Protein AF-A0A674IKF8-F1 (afdb_monomer_lite)

Radius of gyration: 75.05 Å; chains: 1; bounding box: 148×120×183 Å

Sequence (428 aa):
MQIAAPSRSRPPELRAPPPPNYSPRRPRPPDYSSRRAPPPDYSSRQAPRLPSGFAAAAGAPGCSGPGMERGGPALELKLWAAQEMGLPPAKVPPDGAFRRMCSGQCAEIWRYVTRHVHHQRNVKKIRGNLLWYQHLEEAEGKPSRSEPEQERRRQLAQGVARLRGELQQLDLQMETAQREVMADEISLEAAQERIRDAQRRSLLLKAYAARTAKERQQLQGSVTQLGGRLEQLQDISRKAKVELTVGGKVPDLRFAGVEPEVLRDVRTACQLRFHFLKSLFEHSTSGALPSGTSEELLDASYQHWLSTVEDIVGSHPPNHVLAALEHLALENTLQLQELTSRIDIPRDVEALKFRYESARLEDLAGPPAALPSVRGLIHEGWSRCEELWVQQLPLQAREQHGTAQLASLVQEMHRLLADGSERAILAR

Foldseek 3Di:
DDDDDDDDDDDDDDDDDDDDDDDDDDDDDDDDDDDDDDDDDDDDDDDDDDDDDDDDDDDDDDDDDDDDDDDALLVLLQCCCCPQVVQDPVRRDPSVVSCVCCPDPSVVVSVCCSVPVRDNVSSVVVVVVVVVVVVVCVVVVPPPDPPVVVVVVVVVVVVVVVVVVVVVVVVVVVVVVVVVVVVVVVVVVVVVVVVVVVVVVVVVVVVVVVVVVVVVVVVVVVVVVVVVLVVLVVQQVVQVPDDDPDDDPDPPDPPDDDDPPLLVLLVVLVVLVVVLVVVVVCCVVVVDDPPPPDPVVSVVSVVVSVVSVVVSPSRHHPVSNVVSVVSVVVVVVVVVVVVVVPDDPQVVLVVVQWGCDPNDTHRNPPDPPPDPPPVRVVVVVVVVVVVVVVVVVVVVVVVVVVVVVVVVVVVVVVVCVVVVCPVVVVVD

pLDDT: mean 77.11, std 20.65, range [26.44, 98.62]

Organism: NCBI:txid2587831

InterPro domains:
  IPR026215 HAUS complex subunit 5, metazoa [PR02091] (197-217)
  IPR026215 HAUS complex subunit 5, metazoa [PR02091] (258-283)
  IPR026215 HAUS complex subunit 5, metazoa [PR02091] (295-317)
  IPR026215 HAUS complex subunit 5, metazoa [PR02091] (319-340)
  IPR026215 HAUS complex subunit 5, metazoa [PR02091] (415-428)
  IPR029131 HAUS augmin-like complex subunit 5 [PF14817] (76-422)

Structure (mmCIF, N/CA/C/O backbone):
data_AF-A0A674IKF8-F1
#
_entry.id   AF-A0A674IKF8-F1
#
loop_
_atom_site.group_PDB
_atom_site.id
_atom_site.type_symbol
_atom_site.label_atom_id
_atom_site.label_alt_id
_atom_site.label_comp_id
_atom_site.label_asym_id
_atom_site.label_entity_id
_atom_site.label_seq_id
_atom_site.pdbx_PDB_ins_code
_atom_site.Cartn_x
_atom_site.Cartn_y
_atom_site.Cartn_z
_atom_site.occupancy
_atom_site.B_iso_or_equiv
_atom_site.auth_seq_id
_atom_site.auth_comp_id
_atom_site.auth_asym_id
_atom_site.auth_atom_id
_atom_site.pdbx_PDB_model_num
ATOM 1 N N . MET A 1 1 ? -50.663 -4.662 -54.085 1.00 46.44 1 MET A N 1
ATOM 2 C CA . MET A 1 1 ? -49.307 -4.726 -53.499 1.00 46.44 1 MET A CA 1
ATOM 3 C C . MET A 1 1 ? -48.708 -3.331 -53.497 1.00 46.44 1 MET A C 1
ATOM 5 O O . MET A 1 1 ? -48.401 -2.840 -54.570 1.00 46.44 1 MET A O 1
ATOM 9 N N . GLN A 1 2 ? -48.598 -2.708 -52.323 1.00 39.50 2 GLN A N 1
ATOM 10 C CA . GLN A 1 2 ? -47.593 -1.702 -51.947 1.00 39.50 2 GLN A CA 1
ATOM 11 C C . GLN A 1 2 ? -47.902 -1.309 -50.496 1.00 39.50 2 GLN A C 1
ATOM 13 O O . GLN A 1 2 ? -48.941 -0.723 -50.212 1.00 39.50 2 GLN A O 1
ATOM 18 N N . ILE A 1 3 ? -47.040 -1.740 -49.576 1.00 41.09 3 ILE A N 1
ATOM 19 C CA . ILE A 1 3 ? -47.100 -1.415 -48.149 1.00 41.09 3 ILE A CA 1
ATOM 20 C C . ILE A 1 3 ? -46.090 -0.290 -47.927 1.00 41.09 3 ILE A C 1
ATOM 22 O O . ILE A 1 3 ? -44.902 -0.465 -48.196 1.00 41.09 3 ILE A O 1
ATOM 26 N N . ALA A 1 4 ? -46.575 0.865 -47.475 1.00 43.12 4 ALA A N 1
ATOM 27 C CA . ALA A 1 4 ? -45.754 2.001 -47.082 1.00 43.12 4 ALA A CA 1
ATOM 28 C C . ALA A 1 4 ? -45.167 1.764 -45.679 1.00 43.12 4 ALA A C 1
ATOM 30 O O . ALA A 1 4 ? -45.891 1.433 -44.741 1.00 43.12 4 ALA A O 1
ATOM 31 N N . ALA A 1 5 ? -43.849 1.922 -45.550 1.00 48.25 5 ALA A N 1
ATOM 32 C CA . ALA A 1 5 ? -43.115 1.823 -44.292 1.00 48.25 5 ALA A CA 1
ATOM 33 C C . ALA A 1 5 ? -43.090 3.177 -43.550 1.00 48.25 5 ALA A C 1
ATOM 35 O O . ALA A 1 5 ? -43.013 4.217 -44.208 1.00 48.25 5 ALA A O 1
ATOM 36 N N . PRO A 1 6 ? -43.098 3.196 -42.202 1.00 51.81 6 PRO A N 1
ATOM 37 C CA . PRO A 1 6 ? -42.996 4.428 -41.435 1.00 51.81 6 PRO A CA 1
ATOM 38 C C . PRO A 1 6 ? -41.539 4.853 -41.185 1.00 51.81 6 PRO A C 1
ATOM 40 O O . PRO A 1 6 ? -40.621 4.046 -41.024 1.00 51.81 6 PRO A O 1
ATOM 43 N N . SER A 1 7 ? -41.374 6.171 -41.142 1.00 42.69 7 SER A N 1
ATOM 44 C CA . SER A 1 7 ? -40.147 6.952 -41.001 1.00 42.69 7 SER A CA 1
ATOM 45 C C . SER A 1 7 ? -39.381 6.681 -39.698 1.00 42.69 7 SER A C 1
ATOM 47 O O . SER A 1 7 ? -39.940 6.758 -38.607 1.00 42.69 7 SER A O 1
ATOM 49 N N . ARG A 1 8 ? -38.066 6.437 -39.803 1.00 47.97 8 ARG A N 1
ATOM 50 C CA . ARG A 1 8 ? -37.133 6.379 -38.663 1.00 47.97 8 ARG A CA 1
ATOM 51 C C . ARG A 1 8 ? -36.638 7.781 -38.293 1.00 47.97 8 ARG A C 1
ATOM 53 O O . ARG A 1 8 ? -35.923 8.414 -39.066 1.00 47.97 8 ARG A O 1
ATOM 60 N N . SER A 1 9 ? -36.965 8.227 -37.086 1.00 45.72 9 SER A N 1
ATOM 61 C CA . SER A 1 9 ? -36.371 9.384 -36.410 1.00 45.72 9 SER A CA 1
ATOM 62 C C . SER A 1 9 ? -34.930 9.088 -35.960 1.00 45.72 9 SER A C 1
ATOM 64 O O . SER A 1 9 ? -34.681 8.080 -35.298 1.00 45.72 9 SER A O 1
ATOM 66 N N . ARG A 1 10 ? -33.979 9.966 -36.312 1.00 56.94 10 ARG A N 1
ATOM 67 C CA . ARG A 1 10 ? -32.583 9.948 -35.827 1.00 56.94 10 ARG A CA 1
ATOM 68 C C . ARG A 1 10 ? -32.508 10.375 -34.349 1.00 56.94 10 ARG A C 1
ATOM 70 O O . ARG A 1 10 ? -33.178 11.343 -33.994 1.00 56.94 10 ARG A O 1
ATOM 77 N N . PRO A 1 11 ? -31.667 9.740 -33.512 1.00 53.59 11 PRO A N 1
ATOM 78 C CA . PRO A 1 11 ? -31.347 10.250 -32.181 1.00 53.59 11 PRO A CA 1
ATOM 79 C C . PRO A 1 11 ? -30.304 11.390 -32.247 1.00 53.59 11 PRO A C 1
ATOM 81 O O . PRO A 1 11 ? -29.566 11.483 -33.233 1.00 53.59 11 PRO A O 1
ATOM 84 N N . PRO A 1 12 ? -30.239 12.264 -31.223 1.00 53.41 12 PRO A N 1
ATOM 85 C CA . PRO A 1 12 ? -29.369 13.439 -31.212 1.00 53.41 12 PRO A CA 1
ATOM 86 C C . PRO A 1 12 ? -27.897 13.090 -30.930 1.00 53.41 12 PRO A C 1
ATOM 88 O O . PRO A 1 12 ? -27.590 12.232 -30.104 1.00 53.41 12 PRO A O 1
ATOM 91 N N . GLU A 1 13 ? -26.986 13.794 -31.607 1.00 49.91 13 GLU A N 1
ATOM 92 C CA . GLU A 1 13 ? -25.536 13.735 -31.387 1.00 49.91 13 GLU A CA 1
ATOM 93 C C . GLU A 1 13 ? -25.160 14.287 -30.002 1.00 49.91 13 GLU A C 1
ATOM 95 O O . GLU A 1 13 ? -25.344 15.469 -29.704 1.00 49.91 13 GLU A O 1
ATOM 100 N N . LEU A 1 14 ? -24.580 13.433 -29.157 1.00 54.31 14 LEU A N 1
ATOM 101 C CA . LEU A 1 14 ? -23.912 13.833 -27.921 1.00 54.31 14 LEU A CA 1
ATOM 102 C C . LEU A 1 14 ? -22.552 14.459 -28.264 1.00 54.31 14 LEU A C 1
ATOM 104 O O . LEU A 1 14 ? -21.604 13.761 -28.623 1.00 54.31 14 LEU A O 1
ATOM 108 N N . ARG A 1 15 ? -22.454 15.789 -28.150 1.00 55.38 15 ARG A N 1
ATOM 109 C CA . ARG A 1 15 ? -21.179 16.520 -28.209 1.00 55.38 15 ARG A CA 1
ATOM 110 C C . ARG A 1 15 ? -20.280 16.106 -27.042 1.00 55.38 15 ARG A C 1
ATOM 112 O O . ARG A 1 15 ? -20.668 16.233 -25.883 1.00 55.38 15 ARG A O 1
ATOM 119 N N . ALA A 1 16 ? -19.063 15.669 -27.357 1.00 60.28 16 ALA A N 1
ATOM 120 C CA . ALA A 1 16 ? -18.011 15.447 -26.372 1.00 60.28 16 ALA A CA 1
ATOM 121 C C . ALA A 1 16 ? -17.606 16.772 -25.682 1.00 60.28 16 ALA A C 1
ATOM 123 O O . ALA A 1 16 ? -17.549 17.810 -26.351 1.00 60.28 16 ALA A O 1
ATOM 124 N N . PRO A 1 17 ? -17.316 16.765 -24.368 1.00 69.31 17 PRO A N 1
ATOM 125 C CA . PRO A 1 17 ? -16.825 17.945 -23.666 1.00 69.31 17 PRO A CA 1
ATOM 126 C C . PRO A 1 17 ? -15.392 18.305 -24.109 1.00 69.31 17 PRO A C 1
ATOM 128 O O . PRO A 1 17 ? -14.625 17.418 -24.494 1.00 69.31 17 PRO A O 1
ATOM 131 N N . PRO A 1 18 ? -15.006 19.594 -24.056 1.00 66.25 18 PRO A N 1
ATOM 132 C CA . PRO A 1 18 ? -13.664 20.024 -24.432 1.00 66.25 18 PRO A CA 1
ATOM 133 C C . PRO A 1 18 ? -12.612 19.524 -23.424 1.00 66.25 18 PRO A C 1
ATOM 135 O O . PRO A 1 18 ? -12.923 19.345 -22.243 1.00 66.25 18 PRO A O 1
ATOM 138 N N . PRO A 1 19 ? -11.358 19.308 -23.862 1.00 63.84 19 PRO A N 1
ATOM 139 C CA . PRO A 1 19 ? -10.289 18.853 -22.982 1.00 63.84 19 PRO A CA 1
ATOM 140 C C . PRO A 1 19 ? -9.895 19.933 -21.956 1.00 63.84 19 PRO A C 1
ATOM 142 O O . PRO A 1 19 ? -9.983 21.129 -22.250 1.00 63.84 19 PRO A O 1
ATOM 145 N N . PRO A 1 20 ? -9.430 19.538 -20.756 1.00 57.38 20 PRO A N 1
ATOM 146 C CA . PRO A 1 20 ? -9.005 20.479 -19.729 1.00 57.38 20 PRO A CA 1
ATOM 147 C C . PRO A 1 20 ? -7.726 21.222 -20.135 1.00 57.38 20 PRO A C 1
ATOM 149 O O . PRO A 1 20 ? -6.773 20.651 -20.667 1.00 57.38 20 PRO A O 1
ATOM 152 N N . ASN A 1 21 ? -7.722 22.519 -19.843 1.00 48.72 21 ASN A N 1
ATOM 153 C CA . ASN A 1 21 ? -6.658 23.461 -20.161 1.00 48.72 21 ASN A CA 1
ATOM 154 C C . ASN A 1 21 ? -5.461 23.247 -19.210 1.00 48.72 21 ASN A C 1
ATOM 156 O O . ASN A 1 21 ? -5.469 23.714 -18.070 1.00 48.72 21 ASN A O 1
ATOM 160 N N . TYR A 1 22 ? -4.443 22.504 -19.650 1.00 47.03 22 TYR A N 1
ATOM 161 C CA . TYR A 1 22 ? -3.200 22.319 -18.897 1.00 47.03 22 TYR A CA 1
ATOM 162 C C . TYR A 1 22 ? -2.222 23.462 -19.189 1.00 47.03 22 TYR A C 1
ATOM 164 O O . TYR A 1 22 ? -1.467 23.424 -20.158 1.00 47.03 22 TYR A O 1
ATOM 172 N N . SER A 1 23 ? -2.189 24.459 -18.306 1.00 47.16 23 SER A N 1
ATOM 173 C CA . SER A 1 23 ? -1.069 25.402 -18.223 1.00 47.16 23 SER A CA 1
ATOM 174 C C . SER A 1 23 ? 0.125 24.715 -17.543 1.00 47.16 23 SER A C 1
ATOM 176 O O . SER A 1 23 ? 0.009 24.323 -16.377 1.00 47.16 23 SER A O 1
ATOM 178 N N . PRO A 1 24 ? 1.291 24.571 -18.198 1.00 48.69 24 PRO A N 1
ATOM 179 C CA . PRO A 1 24 ? 2.461 23.984 -17.561 1.00 48.69 24 PRO A CA 1
ATOM 180 C C . PRO A 1 24 ? 3.044 24.974 -16.545 1.00 48.69 24 PRO A C 1
ATOM 182 O O . PRO A 1 24 ? 3.641 25.991 -16.904 1.00 48.69 24 PRO A O 1
ATOM 185 N N . ARG A 1 25 ? 2.893 24.678 -15.248 1.00 45.56 25 ARG A N 1
ATOM 186 C CA . ARG A 1 25 ? 3.680 25.343 -14.201 1.00 45.56 25 ARG A CA 1
ATOM 187 C C . ARG A 1 25 ? 5.151 24.974 -14.402 1.00 45.56 25 ARG A C 1
ATOM 189 O O . ARG A 1 25 ? 5.519 23.808 -14.287 1.00 45.56 25 ARG A O 1
ATOM 196 N N . ARG A 1 26 ? 5.987 25.972 -14.705 1.00 50.41 26 ARG A N 1
ATOM 197 C CA . ARG A 1 26 ? 7.450 25.826 -14.740 1.00 50.41 26 ARG A CA 1
ATOM 198 C C . ARG A 1 26 ? 7.965 25.331 -13.377 1.00 50.41 26 ARG A C 1
ATOM 200 O O . ARG A 1 26 ? 7.506 25.849 -12.355 1.00 50.41 26 ARG A O 1
ATOM 207 N N . PRO A 1 27 ? 8.935 24.401 -13.332 1.00 46.47 27 PRO A N 1
ATOM 208 C CA . PRO A 1 27 ? 9.630 24.073 -12.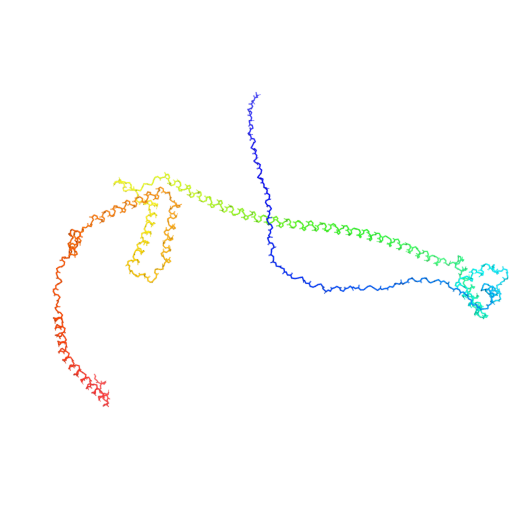094 1.00 46.47 27 PRO A CA 1
ATOM 209 C C . PRO A 1 27 ? 10.459 25.278 -11.629 1.00 46.47 27 PRO A C 1
ATOM 211 O O . PRO A 1 27 ? 11.099 25.944 -12.446 1.00 46.47 27 PRO A O 1
ATOM 214 N N . ARG A 1 28 ? 10.455 25.557 -10.321 1.00 49.59 28 ARG A N 1
ATOM 215 C CA . ARG A 1 28 ? 11.422 26.482 -9.711 1.00 49.59 28 ARG A CA 1
ATOM 216 C C . ARG A 1 28 ? 12.834 25.884 -9.827 1.00 49.59 28 ARG A C 1
ATOM 218 O O . ARG A 1 28 ? 12.969 24.671 -9.655 1.00 49.59 28 ARG A O 1
ATOM 225 N N . PRO A 1 29 ? 13.868 26.693 -10.109 1.00 49.88 29 PRO A N 1
ATOM 226 C CA . PRO A 1 29 ? 15.245 26.217 -10.104 1.00 49.88 29 PRO A CA 1
ATOM 227 C C . PRO A 1 29 ? 15.698 25.904 -8.666 1.00 49.88 29 PRO A C 1
ATOM 229 O O . PRO A 1 29 ? 15.194 26.526 -7.729 1.00 49.88 29 PRO A O 1
ATOM 232 N N . PRO A 1 30 ? 16.626 24.952 -8.474 1.00 48.91 30 PRO A N 1
ATOM 233 C CA . PRO A 1 30 ? 17.212 24.686 -7.168 1.00 48.91 30 PRO A CA 1
ATOM 234 C C . PRO A 1 30 ? 18.202 25.793 -6.779 1.00 48.91 30 PRO A C 1
ATOM 236 O O . PRO A 1 30 ? 18.997 26.248 -7.605 1.00 48.91 30 PRO A O 1
ATOM 239 N N . ASP A 1 31 ? 18.160 26.192 -5.508 1.00 40.50 31 ASP A N 1
ATOM 240 C CA . ASP A 1 31 ? 19.127 27.098 -4.891 1.00 40.50 31 ASP A CA 1
ATOM 241 C C . ASP A 1 31 ? 20.523 26.461 -4.886 1.00 40.50 31 ASP A C 1
ATOM 243 O O . ASP A 1 31 ? 20.800 25.517 -4.147 1.00 40.50 31 ASP A O 1
ATOM 247 N N . TYR A 1 32 ? 21.428 27.004 -5.701 1.00 41.56 32 TYR A N 1
ATOM 248 C CA . TYR A 1 32 ? 22.860 26.745 -5.596 1.00 41.56 32 TYR A CA 1
ATOM 249 C C . TYR A 1 32 ? 23.501 27.858 -4.770 1.00 41.56 32 TYR A C 1
ATOM 251 O O . TYR A 1 32 ? 23.892 28.897 -5.296 1.00 41.56 32 TYR A O 1
ATOM 259 N N . SER A 1 33 ? 23.638 27.623 -3.467 1.00 36.41 33 SER A N 1
ATOM 260 C CA . SER A 1 33 ? 24.562 28.378 -2.623 1.00 36.41 33 SER A CA 1
ATOM 261 C C . SER A 1 33 ? 25.603 27.446 -2.009 1.00 36.41 33 SER A C 1
ATOM 263 O O . SER A 1 33 ? 25.295 26.568 -1.212 1.00 36.41 33 SER A O 1
ATOM 265 N N . SER A 1 34 ? 26.854 27.723 -2.383 1.00 39.16 34 SER A N 1
ATOM 266 C CA . SER A 1 34 ? 28.092 27.424 -1.657 1.00 39.16 34 SER A CA 1
ATOM 267 C C . SER A 1 34 ? 28.593 25.977 -1.596 1.00 39.16 34 SER A C 1
ATOM 269 O O . SER A 1 34 ? 28.319 25.239 -0.658 1.00 39.16 34 SER A O 1
ATOM 271 N N . ARG A 1 35 ? 29.527 25.661 -2.505 1.00 37.41 35 ARG A N 1
ATOM 272 C CA . ARG A 1 35 ? 30.848 25.090 -2.165 1.00 37.41 35 ARG A CA 1
ATOM 273 C C . ARG A 1 35 ? 31.830 25.361 -3.312 1.00 37.41 35 ARG A C 1
ATOM 275 O O . ARG A 1 35 ? 31.799 24.704 -4.346 1.00 37.41 35 ARG A O 1
ATOM 282 N N . ARG A 1 36 ? 32.681 26.378 -3.130 1.00 39.72 36 ARG A N 1
ATOM 283 C CA . ARG A 1 36 ? 33.872 26.624 -3.957 1.00 39.72 36 ARG A CA 1
ATOM 284 C C . ARG A 1 36 ? 34.888 25.513 -3.687 1.00 39.72 36 ARG A C 1
ATOM 286 O O . ARG A 1 36 ? 35.314 25.360 -2.547 1.00 39.72 36 ARG A O 1
ATOM 293 N N . ALA A 1 37 ? 35.298 24.803 -4.731 1.00 44.00 37 ALA A N 1
ATOM 294 C CA . ALA A 1 37 ? 36.568 24.085 -4.775 1.00 44.00 37 ALA A CA 1
ATOM 295 C C . ALA A 1 37 ? 37.539 24.888 -5.668 1.00 44.00 37 ALA A C 1
ATOM 297 O O . ALA A 1 37 ? 37.081 25.486 -6.648 1.00 44.00 37 ALA A O 1
ATOM 298 N N . PRO A 1 38 ? 38.837 24.975 -5.328 1.00 54.50 38 PRO A N 1
ATOM 299 C CA . PRO A 1 38 ? 39.812 25.722 -6.119 1.00 54.50 38 PRO A CA 1
ATOM 300 C C . PRO A 1 38 ? 40.137 24.994 -7.439 1.00 54.50 38 PRO A C 1
ATOM 302 O O . PRO A 1 38 ? 39.973 23.773 -7.518 1.00 54.50 38 PRO A O 1
ATOM 305 N N . PRO A 1 39 ? 40.575 25.719 -8.486 1.00 50.81 39 PRO A N 1
ATOM 306 C CA . PRO A 1 39 ? 40.903 25.121 -9.776 1.00 50.81 39 PRO A CA 1
ATOM 307 C C . PRO A 1 39 ? 42.247 24.370 -9.715 1.00 50.81 39 PRO A C 1
ATOM 309 O O . PRO A 1 39 ? 43.129 24.780 -8.961 1.00 50.81 39 PRO A O 1
ATOM 312 N N . PRO A 1 40 ? 42.435 23.303 -10.513 1.00 45.03 40 PRO A N 1
ATOM 313 C CA . PRO A 1 40 ? 43.734 22.664 -10.662 1.00 45.03 40 PRO A CA 1
ATOM 314 C C . PRO A 1 40 ? 44.648 23.455 -11.610 1.00 45.03 40 PRO A C 1
ATOM 316 O O . PRO A 1 40 ? 44.198 24.061 -12.587 1.00 45.03 40 PRO A O 1
ATOM 319 N N . ASP A 1 41 ? 45.942 23.405 -11.298 1.00 36.69 41 ASP A N 1
ATOM 320 C CA . ASP A 1 41 ? 47.050 24.033 -12.012 1.00 36.69 41 ASP A CA 1
ATOM 321 C C . ASP A 1 41 ? 47.125 23.640 -13.496 1.00 36.69 41 ASP A C 1
ATOM 323 O O . ASP A 1 41 ? 47.213 22.468 -13.865 1.00 36.69 41 ASP A O 1
ATOM 327 N N . TYR A 1 42 ? 47.185 24.654 -14.361 1.00 38.50 42 TYR A N 1
ATOM 328 C CA . TYR A 1 42 ? 47.636 24.513 -15.741 1.00 38.50 42 TYR A CA 1
ATOM 329 C C . TYR A 1 42 ? 49.167 24.585 -15.776 1.00 38.50 42 TYR A C 1
ATOM 331 O O . TYR A 1 42 ? 49.761 25.660 -15.794 1.00 38.50 42 TYR A O 1
ATOM 339 N N . SER A 1 43 ? 49.826 23.432 -15.834 1.00 38.59 43 SER A N 1
ATOM 340 C CA . SER A 1 43 ? 51.216 23.331 -16.282 1.00 38.59 43 SER A CA 1
ATOM 341 C C . SER A 1 43 ? 51.454 21.981 -16.936 1.00 38.59 43 SER A C 1
ATOM 343 O O . SER A 1 43 ? 51.681 20.989 -16.253 1.00 38.59 43 SER A O 1
ATOM 345 N N . SER A 1 44 ? 51.373 21.958 -18.270 1.00 35.41 44 SER A N 1
ATOM 346 C CA . SER A 1 44 ? 52.204 21.152 -19.183 1.00 35.41 44 SER A CA 1
ATOM 347 C C . SER A 1 44 ? 51.519 21.023 -20.543 1.00 35.41 44 SER A C 1
ATOM 349 O O . SER A 1 44 ? 50.698 20.138 -20.769 1.00 35.41 44 SER A O 1
ATOM 351 N N . ARG A 1 45 ? 51.898 21.879 -21.494 1.00 34.53 45 ARG A N 1
ATOM 352 C CA . ARG A 1 45 ? 51.865 21.528 -22.919 1.00 34.53 45 ARG A CA 1
ATOM 353 C C . ARG A 1 45 ? 53.201 21.907 -23.536 1.00 34.53 45 ARG A C 1
ATOM 355 O O . ARG A 1 45 ? 53.463 23.068 -23.827 1.00 34.53 45 ARG A O 1
ATOM 362 N N . GLN A 1 46 ? 54.045 20.893 -23.694 1.00 35.25 46 GLN A N 1
ATOM 363 C CA . GLN A 1 46 ? 55.173 20.912 -24.611 1.00 35.25 46 GLN A CA 1
ATOM 364 C C . GLN A 1 46 ? 54.623 20.986 -26.040 1.00 35.25 46 GLN A C 1
ATOM 366 O O . GLN A 1 46 ? 53.796 20.166 -26.437 1.00 35.25 46 GLN A O 1
ATOM 371 N N . ALA A 1 47 ? 55.071 21.981 -26.799 1.00 36.53 47 ALA A N 1
ATOM 372 C CA . ALA A 1 47 ? 54.884 22.051 -28.242 1.00 36.53 47 ALA A CA 1
ATOM 373 C C . ALA A 1 47 ? 56.018 21.269 -28.932 1.00 36.53 47 ALA A C 1
ATOM 375 O O . ALA A 1 47 ? 57.183 21.467 -28.566 1.00 36.53 47 ALA A O 1
ATOM 376 N N . PRO A 1 48 ? 55.740 20.421 -29.939 1.00 38.72 48 PRO A N 1
ATOM 377 C CA . PRO A 1 48 ? 56.790 19.871 -30.772 1.00 38.72 48 PRO A CA 1
ATOM 378 C C . PRO A 1 48 ? 57.232 20.892 -31.828 1.00 38.72 48 PRO A C 1
ATOM 380 O O . PRO A 1 48 ? 56.434 21.550 -32.494 1.00 38.72 48 PRO A O 1
ATOM 383 N N . ARG A 1 49 ? 58.556 21.002 -31.929 1.00 33.59 49 ARG A N 1
ATOM 384 C CA . ARG A 1 49 ? 59.334 21.806 -32.871 1.00 33.59 49 ARG A CA 1
ATOM 385 C C . ARG A 1 49 ? 59.160 21.289 -34.305 1.00 33.59 49 ARG A C 1
ATOM 387 O O . ARG A 1 49 ? 59.271 20.087 -34.529 1.00 33.59 49 ARG A O 1
ATOM 394 N N . LEU A 1 50 ? 59.011 22.198 -35.268 1.00 37.78 50 LEU A N 1
ATOM 395 C CA . LEU A 1 50 ? 59.319 21.958 -36.684 1.00 37.78 50 LEU A CA 1
ATOM 396 C C . LEU A 1 50 ? 60.653 22.646 -37.028 1.00 37.78 50 LEU A C 1
ATOM 398 O O . LEU A 1 50 ? 60.883 23.761 -36.549 1.00 37.78 50 LEU A O 1
ATOM 402 N N . PRO A 1 51 ? 61.544 22.013 -37.814 1.00 36.97 51 PRO A N 1
ATOM 403 C CA . PRO A 1 51 ? 62.826 22.594 -38.172 1.00 36.97 51 PRO A CA 1
ATOM 404 C C . PRO A 1 51 ? 62.742 23.536 -39.381 1.00 36.97 51 PRO A C 1
ATOM 406 O O . PRO A 1 51 ? 61.954 23.380 -40.308 1.00 36.97 51 PRO A O 1
ATOM 409 N N . SER A 1 52 ? 63.631 24.513 -39.296 1.00 32.12 52 SER A N 1
ATOM 410 C CA . SER A 1 52 ? 64.002 25.617 -40.175 1.00 32.12 52 SER A CA 1
ATOM 411 C C . SER A 1 52 ? 64.519 25.246 -41.571 1.00 32.12 52 SER A C 1
ATOM 413 O O . SER A 1 52 ? 65.212 24.245 -41.724 1.00 32.12 52 SER A O 1
ATOM 415 N N . GLY A 1 53 ? 64.375 26.186 -42.517 1.00 27.62 53 GLY A N 1
ATOM 416 C CA . GLY A 1 53 ? 65.369 26.406 -43.577 1.00 27.62 53 GLY A CA 1
ATOM 417 C C . GLY A 1 53 ? 64.804 26.914 -44.905 1.00 27.62 53 GLY A C 1
ATOM 418 O O . GLY A 1 53 ? 64.268 26.129 -45.671 1.00 27.62 53 GLY A O 1
ATOM 419 N N . PHE A 1 54 ? 64.953 28.204 -45.217 1.00 29.62 54 PHE A N 1
ATOM 420 C CA . PHE A 1 54 ? 66.034 28.715 -46.077 1.00 29.62 54 PHE A CA 1
ATOM 421 C C . PHE A 1 54 ? 65.786 30.179 -46.468 1.00 29.62 54 PHE A C 1
ATOM 423 O O . PHE A 1 54 ? 64.709 30.572 -46.907 1.00 29.62 54 PHE A O 1
ATOM 430 N N . ALA A 1 55 ? 66.834 30.972 -46.268 1.00 29.72 55 ALA A N 1
ATOM 431 C CA . ALA A 1 55 ? 66.932 32.387 -46.566 1.00 29.72 55 ALA A CA 1
ATOM 432 C C . ALA A 1 55 ? 67.114 32.644 -48.070 1.00 29.72 55 ALA A C 1
ATOM 434 O O . ALA A 1 55 ? 67.832 31.910 -48.747 1.00 29.72 55 ALA A O 1
ATOM 435 N N . ALA A 1 56 ? 66.544 33.746 -48.558 1.00 28.67 56 ALA A N 1
ATOM 436 C CA . ALA A 1 56 ? 66.898 34.356 -49.833 1.00 28.67 56 ALA A CA 1
ATOM 437 C C . ALA A 1 56 ? 67.505 35.738 -49.554 1.00 28.67 56 ALA A C 1
ATOM 439 O O . ALA A 1 56 ? 66.812 36.654 -49.117 1.00 28.67 56 ALA A O 1
ATOM 440 N N . ALA A 1 57 ? 68.810 35.870 -49.793 1.00 30.56 57 ALA A N 1
ATOM 441 C CA . ALA A 1 57 ? 69.518 37.142 -49.842 1.00 30.56 57 ALA A CA 1
ATOM 442 C C . ALA A 1 57 ? 70.100 37.295 -51.253 1.00 30.56 57 ALA A C 1
ATOM 444 O O . ALA A 1 57 ? 70.970 36.527 -51.658 1.00 30.56 57 ALA A O 1
ATOM 445 N N . ALA A 1 58 ? 69.590 38.269 -52.006 1.00 29.72 58 ALA A N 1
ATOM 446 C CA . ALA A 1 58 ? 70.140 38.686 -53.288 1.00 29.72 58 ALA A CA 1
ATOM 447 C C . ALA A 1 58 ? 71.026 39.918 -53.055 1.00 29.72 58 ALA A C 1
ATOM 449 O O . ALA A 1 58 ? 70.531 40.992 -52.716 1.00 29.72 58 ALA A O 1
ATOM 450 N N . GLY A 1 59 ? 72.339 39.735 -53.197 1.00 28.81 59 GLY A N 1
ATOM 451 C CA . GLY A 1 59 ? 73.339 40.800 -53.210 1.00 28.81 59 GLY A CA 1
ATOM 452 C C . GLY A 1 59 ? 73.615 41.288 -54.635 1.00 28.81 59 GLY A C 1
ATOM 453 O O . GLY A 1 59 ? 73.669 40.497 -55.574 1.00 28.81 59 GLY A O 1
ATOM 454 N N . ALA A 1 60 ? 73.775 42.603 -54.768 1.00 30.67 60 ALA A N 1
ATOM 455 C CA . ALA A 1 60 ? 74.100 43.336 -55.991 1.00 30.67 60 ALA A CA 1
ATOM 456 C C . ALA A 1 60 ? 75.533 43.063 -56.513 1.00 30.67 60 ALA A C 1
ATOM 458 O O . ALA A 1 60 ? 76.394 42.652 -55.732 1.00 30.67 60 ALA A O 1
ATOM 459 N N . PRO A 1 61 ? 75.838 43.346 -57.799 1.00 34.72 61 PRO A N 1
ATOM 460 C CA . PRO A 1 61 ? 77.191 43.252 -58.336 1.00 34.72 61 PRO A CA 1
ATOM 461 C C . PRO A 1 61 ? 77.944 44.587 -58.210 1.00 34.72 61 PRO A C 1
ATOM 463 O O . PRO A 1 61 ? 77.429 45.647 -58.566 1.00 34.72 61 PRO A O 1
ATOM 466 N N . GLY A 1 62 ? 79.191 44.512 -57.743 1.00 29.94 62 GLY A N 1
ATOM 467 C CA . GLY A 1 62 ? 80.143 45.618 -57.694 1.00 29.94 62 GLY A CA 1
ATOM 468 C C . GLY A 1 62 ? 81.374 45.344 -58.561 1.00 29.94 62 GLY A C 1
ATOM 469 O O . GLY A 1 62 ? 82.030 44.321 -58.407 1.00 29.94 62 GLY A O 1
ATOM 470 N N . CYS A 1 63 ? 81.620 46.287 -59.470 1.00 27.80 63 CYS A N 1
ATOM 471 C CA . CYS A 1 63 ? 82.880 46.794 -60.024 1.00 27.80 63 CYS A CA 1
ATOM 472 C C . CYS A 1 63 ? 84.089 45.868 -60.254 1.00 27.80 63 CYS A C 1
ATOM 474 O O . CYS A 1 63 ? 84.715 45.331 -59.345 1.00 27.80 63 CYS A O 1
ATOM 476 N N . SER A 1 64 ? 84.505 45.854 -61.521 1.00 29.59 64 SER A N 1
ATOM 477 C CA . SER A 1 64 ? 85.805 45.416 -62.021 1.00 29.59 64 SER A CA 1
ATOM 478 C C . SER A 1 64 ? 86.899 46.478 -61.854 1.00 29.59 64 SER A C 1
ATOM 480 O O . SER A 1 64 ? 86.633 47.672 -61.977 1.00 29.59 64 SER A O 1
ATOM 482 N N . GLY A 1 65 ? 88.144 46.003 -61.747 1.00 26.44 65 GLY A N 1
ATOM 483 C CA . GLY A 1 65 ? 89.359 46.672 -62.230 1.00 26.44 65 GLY A CA 1
ATOM 484 C C . GLY A 1 65 ? 90.627 46.254 -61.464 1.00 26.44 65 GLY A C 1
ATOM 485 O O . GLY A 1 65 ? 90.529 46.005 -60.266 1.00 26.44 65 GLY A O 1
ATOM 486 N N . PRO A 1 66 ? 91.836 46.287 -62.066 1.00 42.00 66 PRO A N 1
ATOM 487 C CA . PRO A 1 66 ? 92.206 46.012 -63.465 1.00 42.00 66 PRO A CA 1
ATOM 488 C C . PRO A 1 66 ? 93.461 45.097 -63.587 1.00 42.00 66 PRO A C 1
ATOM 490 O O . PRO A 1 66 ? 94.239 44.961 -62.646 1.00 42.00 66 PRO A O 1
ATOM 493 N N . GLY A 1 67 ? 93.722 44.510 -64.766 1.00 28.64 67 GLY A N 1
ATOM 494 C CA . GLY A 1 67 ? 95.031 43.893 -65.043 1.00 28.64 67 GLY A CA 1
ATOM 495 C C . GLY A 1 67 ? 95.130 43.052 -66.321 1.00 28.64 67 GLY A C 1
ATOM 496 O O . GLY A 1 67 ? 94.723 41.897 -66.328 1.00 28.64 67 GLY A O 1
ATOM 497 N N . MET A 1 68 ? 95.780 43.623 -67.343 1.00 33.69 68 MET A N 1
ATOM 498 C CA . MET A 1 68 ? 96.243 43.037 -68.618 1.00 33.69 68 MET A CA 1
ATOM 499 C C . MET A 1 68 ? 95.208 42.791 -69.734 1.00 33.69 68 MET A C 1
ATOM 501 O O . MET A 1 68 ? 94.447 41.826 -69.734 1.00 33.69 68 MET A O 1
ATOM 505 N N . GLU A 1 69 ? 95.277 43.646 -70.758 1.00 44.41 69 GLU A N 1
ATOM 506 C CA . GLU A 1 69 ? 94.649 43.468 -72.068 1.00 44.41 69 GLU A CA 1
ATOM 507 C C . GLU A 1 69 ? 95.124 42.161 -72.735 1.00 44.41 69 GLU A C 1
ATOM 509 O O . GLU A 1 69 ? 96.252 42.046 -73.214 1.00 44.41 69 GLU A O 1
ATOM 514 N N . ARG A 1 70 ? 94.237 41.163 -72.790 1.00 46.69 70 ARG A N 1
ATOM 515 C CA . ARG A 1 70 ? 94.241 40.097 -73.801 1.00 46.69 70 ARG A CA 1
ATOM 516 C C . ARG A 1 70 ? 92.990 40.279 -74.650 1.00 46.69 70 ARG A C 1
ATOM 518 O O . ARG A 1 70 ? 91.927 40.581 -74.107 1.00 46.69 70 ARG A O 1
ATOM 525 N N . GLY A 1 71 ? 93.100 40.100 -75.967 1.00 58.03 71 GLY A N 1
ATOM 526 C CA . GLY A 1 71 ? 91.929 40.067 -76.848 1.00 58.03 71 GLY A CA 1
ATOM 527 C C . GLY A 1 71 ? 90.861 39.118 -76.286 1.00 58.03 71 GLY A C 1
ATOM 528 O O . GLY A 1 71 ? 91.192 38.075 -75.732 1.00 58.03 71 GLY A O 1
ATOM 529 N N . GLY A 1 72 ? 89.582 39.501 -76.357 1.00 73.50 72 GLY A N 1
ATOM 530 C CA . GLY A 1 72 ? 88.509 38.792 -75.646 1.00 73.50 72 GLY A CA 1
ATOM 531 C C . GLY A 1 72 ? 88.417 37.285 -75.969 1.00 73.50 72 GLY A C 1
ATOM 532 O O . GLY A 1 72 ? 88.845 36.857 -77.043 1.00 73.50 72 GLY A O 1
ATOM 533 N N . PRO A 1 73 ? 87.786 36.467 -75.100 1.00 77.25 73 PRO A N 1
ATOM 534 C CA . PRO A 1 73 ? 87.772 34.996 -75.200 1.00 77.25 73 PRO A CA 1
ATOM 535 C C . PRO A 1 73 ? 87.198 34.460 -76.522 1.00 77.25 73 PRO A C 1
ATOM 537 O O . PRO A 1 73 ? 87.513 33.351 -76.938 1.00 77.25 73 PRO A O 1
ATOM 540 N N . ALA A 1 74 ? 86.368 35.244 -77.212 1.00 79.62 74 ALA A N 1
ATOM 541 C CA . ALA A 1 74 ? 85.860 34.919 -78.543 1.00 79.62 74 ALA A CA 1
ATOM 542 C C . ALA A 1 74 ? 86.949 34.961 -79.634 1.00 79.62 74 ALA A C 1
ATOM 544 O O . ALA A 1 74 ? 86.924 34.146 -80.554 1.00 79.62 74 ALA A O 1
ATOM 545 N N . LEU A 1 75 ? 87.907 35.888 -79.529 1.00 81.94 75 LEU A N 1
ATOM 546 C CA . LEU A 1 75 ? 89.031 35.998 -80.458 1.00 81.94 75 LEU A CA 1
ATOM 547 C C . LEU A 1 75 ? 90.060 34.891 -80.198 1.00 81.94 75 LEU A C 1
ATOM 549 O O . LEU A 1 75 ? 90.505 34.247 -81.145 1.00 81.94 75 LEU A O 1
ATOM 553 N N . GLU A 1 76 ? 90.373 34.620 -78.926 1.00 81.38 76 GLU A N 1
ATOM 554 C CA . GLU A 1 76 ? 91.247 33.504 -78.530 1.00 81.38 76 GLU A CA 1
ATOM 555 C C . GLU A 1 76 ? 90.674 32.154 -78.995 1.00 81.38 76 GLU A C 1
ATOM 557 O O . GLU A 1 76 ? 91.401 31.341 -79.563 1.00 81.38 76 GLU A O 1
ATOM 562 N N . LEU A 1 77 ? 89.360 31.936 -78.848 1.00 82.31 77 LEU A N 1
ATOM 563 C CA . LEU A 1 77 ? 88.689 30.726 -79.332 1.00 82.31 77 LEU A CA 1
ATOM 564 C C . LEU A 1 77 ? 88.716 30.603 -80.858 1.00 82.31 77 LEU A C 1
ATOM 566 O O . LEU A 1 77 ? 88.920 29.507 -81.377 1.00 82.31 77 LEU A O 1
ATOM 570 N N . LYS A 1 78 ? 88.540 31.710 -81.587 1.00 81.81 78 LYS A N 1
ATOM 571 C CA . LYS A 1 78 ? 88.608 31.725 -83.055 1.00 81.81 78 LYS A CA 1
ATOM 572 C C . LYS A 1 78 ? 90.012 31.380 -83.558 1.00 81.81 78 LYS A C 1
ATOM 574 O O . LYS A 1 78 ? 90.146 30.575 -84.479 1.00 81.81 78 LYS A O 1
ATOM 579 N N . LEU A 1 79 ? 91.048 31.950 -82.938 1.00 81.38 79 LEU A N 1
ATOM 580 C CA . LEU A 1 79 ? 92.446 31.653 -83.261 1.00 81.38 79 LEU A CA 1
ATOM 581 C C . LEU A 1 79 ? 92.800 30.203 -82.924 1.00 81.38 79 LEU A C 1
ATOM 583 O O . LEU A 1 79 ? 93.355 29.505 -83.767 1.00 81.38 79 LEU A O 1
ATOM 587 N N . TRP A 1 80 ? 92.400 29.724 -81.747 1.00 83.69 80 TRP A N 1
ATOM 588 C CA . TRP A 1 80 ? 92.583 28.332 -81.339 1.00 83.69 80 TRP A CA 1
ATOM 589 C C . TRP A 1 80 ? 91.853 27.355 -82.277 1.00 83.69 80 TRP A C 1
ATOM 591 O O . TRP A 1 80 ? 92.424 26.354 -82.702 1.00 83.69 80 TRP A O 1
ATOM 601 N N . ALA A 1 81 ? 90.621 27.658 -82.693 1.00 79.56 81 ALA A N 1
ATOM 602 C CA . ALA A 1 81 ? 89.877 26.816 -83.629 1.00 79.56 81 ALA A CA 1
ATOM 603 C C . ALA A 1 81 ? 90.549 26.741 -85.016 1.00 79.56 81 ALA A C 1
ATOM 605 O O . ALA A 1 81 ? 90.598 25.675 -85.632 1.00 79.56 81 ALA A O 1
ATOM 606 N N . ALA A 1 82 ? 91.098 27.855 -85.505 1.00 77.88 82 ALA A N 1
ATOM 607 C CA . ALA A 1 82 ? 91.810 27.891 -86.779 1.00 77.88 82 ALA A CA 1
ATOM 608 C C . ALA A 1 82 ? 93.177 27.184 -86.708 1.00 77.88 82 ALA A C 1
ATOM 610 O O . ALA A 1 82 ? 93.504 26.399 -87.594 1.00 77.88 82 ALA A O 1
ATOM 611 N N . GLN A 1 83 ? 93.958 27.430 -85.651 1.00 76.69 83 GLN A N 1
ATOM 612 C CA . GLN A 1 83 ? 95.337 26.946 -85.523 1.00 76.69 83 GLN A CA 1
ATOM 613 C C . GLN A 1 83 ? 95.412 25.514 -84.976 1.00 76.69 83 GLN A C 1
ATOM 615 O O . GLN A 1 83 ? 96.062 24.659 -85.570 1.00 76.69 83 GLN A O 1
ATOM 620 N N . GLU A 1 84 ? 94.702 25.224 -83.884 1.00 77.19 84 GLU A N 1
ATOM 621 C CA . GLU A 1 84 ? 94.782 23.939 -83.177 1.00 77.19 84 GLU A CA 1
ATOM 622 C C . GLU A 1 84 ? 93.729 22.948 -83.683 1.00 77.19 84 GLU A C 1
ATOM 624 O O . GLU A 1 84 ? 94.017 21.767 -83.885 1.00 77.19 84 GLU A O 1
ATOM 629 N N . MET A 1 85 ? 92.502 23.402 -83.972 1.00 72.25 85 MET A N 1
ATOM 630 C CA . MET A 1 85 ? 91.443 22.546 -84.541 1.00 72.25 85 MET A CA 1
ATOM 631 C C . MET A 1 85 ? 91.453 22.487 -86.075 1.00 72.25 85 MET A C 1
ATOM 633 O O . MET A 1 85 ? 90.737 21.663 -86.645 1.00 72.25 85 MET A O 1
ATOM 637 N N . GLY A 1 86 ? 92.332 23.253 -86.738 1.00 70.62 86 GLY A N 1
ATOM 638 C CA . GLY A 1 86 ? 92.549 23.197 -88.188 1.00 70.62 86 GLY A CA 1
ATOM 639 C C . GLY A 1 86 ? 91.302 23.549 -88.997 1.00 70.62 86 GLY A C 1
ATOM 640 O O . GLY A 1 86 ? 91.095 22.996 -90.077 1.00 70.62 86 GLY A O 1
ATOM 641 N N . LEU A 1 87 ? 90.434 24.403 -88.445 1.00 74.38 87 LEU A N 1
ATOM 642 C CA . LEU A 1 87 ? 89.168 24.769 -89.067 1.00 74.38 87 LEU A CA 1
ATOM 643 C C . LEU A 1 87 ? 89.436 25.595 -90.346 1.00 74.38 87 LEU A C 1
ATOM 645 O O . LEU A 1 87 ? 90.047 26.662 -90.250 1.00 74.38 87 LEU A O 1
ATOM 649 N N . PRO A 1 88 ? 88.999 25.147 -91.542 1.00 73.88 88 PRO A N 1
ATOM 650 C CA . PRO A 1 88 ? 89.255 25.863 -92.792 1.00 73.88 88 PRO A CA 1
ATOM 651 C C . PRO A 1 88 ? 88.613 27.256 -92.781 1.00 73.88 88 PRO A C 1
ATOM 653 O O . PRO A 1 88 ? 87.475 27.367 -92.322 1.00 73.88 88 PRO A O 1
ATOM 656 N N . PRO A 1 89 ? 89.247 28.297 -93.357 1.00 66.38 89 PRO A N 1
ATOM 657 C CA . PRO A 1 89 ? 88.736 29.673 -93.321 1.00 66.38 89 PRO A CA 1
ATOM 658 C C . PRO A 1 89 ? 87.327 29.814 -93.918 1.00 66.38 89 PRO A C 1
ATOM 660 O O . PRO A 1 89 ? 86.536 30.615 -93.433 1.00 66.38 89 PRO A O 1
ATOM 663 N N . ALA A 1 90 ? 86.970 28.971 -94.893 1.00 66.81 90 ALA A N 1
ATOM 664 C CA . ALA A 1 90 ? 85.631 28.914 -95.487 1.00 66.81 90 ALA A CA 1
ATOM 665 C C . ALA A 1 90 ? 84.530 28.388 -94.539 1.00 66.81 90 ALA A C 1
ATOM 667 O O . ALA A 1 90 ? 83.348 28.553 -94.821 1.00 66.81 90 ALA A O 1
ATOM 668 N N . LYS A 1 91 ? 84.903 27.729 -93.435 1.00 71.06 91 LYS A N 1
ATOM 669 C CA . LYS A 1 91 ? 83.990 27.132 -92.444 1.00 71.06 91 LYS A CA 1
ATOM 670 C C . LYS A 1 91 ? 84.102 27.787 -91.066 1.00 71.06 91 LYS A C 1
ATOM 672 O O . LYS A 1 91 ? 83.517 27.282 -90.112 1.00 71.06 91 LYS A O 1
ATOM 677 N N . VAL A 1 92 ? 84.848 28.888 -90.944 1.00 73.94 92 VAL A N 1
ATOM 678 C CA . VAL A 1 92 ? 84.954 29.643 -89.692 1.00 73.94 92 VAL A CA 1
ATOM 679 C C . VAL A 1 92 ? 83.650 30.425 -89.481 1.00 73.94 92 VAL A C 1
ATOM 681 O O . VAL A 1 92 ? 83.308 31.256 -90.323 1.00 73.94 92 VAL A O 1
ATOM 684 N N . PRO A 1 93 ? 82.908 30.189 -88.382 1.00 77.50 93 PRO A N 1
ATOM 685 C CA . PRO A 1 93 ? 81.694 30.941 -88.084 1.00 77.50 93 PRO A CA 1
ATOM 686 C C . PRO A 1 93 ? 81.936 32.462 -88.005 1.00 77.50 93 PRO A C 1
ATOM 688 O O . PRO A 1 93 ? 83.033 32.899 -87.649 1.00 77.50 93 PRO A O 1
ATOM 691 N N . PRO A 1 94 ? 80.921 33.301 -88.280 1.00 79.75 94 PRO A N 1
ATOM 692 C CA . PRO A 1 94 ? 81.050 34.752 -88.153 1.00 79.75 94 PRO A CA 1
ATOM 693 C C . PRO A 1 94 ? 81.322 35.171 -86.699 1.00 79.75 94 PRO A C 1
ATOM 695 O O . PRO A 1 94 ? 80.893 34.503 -85.757 1.00 79.75 94 PRO A O 1
ATOM 698 N N . ASP A 1 95 ? 81.966 36.323 -86.491 1.00 76.94 95 ASP A N 1
ATOM 699 C CA . ASP A 1 95 ? 82.426 36.781 -85.162 1.00 76.94 95 ASP A CA 1
ATOM 700 C C . ASP A 1 95 ? 81.307 36.906 -84.115 1.00 76.94 95 ASP A C 1
ATOM 702 O O . ASP A 1 95 ? 81.536 36.773 -82.911 1.00 76.94 95 ASP A O 1
ATOM 706 N N . GLY A 1 96 ? 80.066 37.131 -84.555 1.00 76.50 96 GLY A N 1
ATOM 707 C CA . GLY A 1 96 ? 78.893 37.101 -83.679 1.00 76.50 96 GLY A CA 1
ATOM 708 C C . GLY A 1 96 ? 78.641 35.729 -83.037 1.00 76.50 96 GLY A C 1
ATOM 709 O O . GLY A 1 96 ? 78.202 35.668 -81.892 1.00 76.50 96 GLY A O 1
ATOM 710 N N . ALA A 1 97 ? 78.952 34.627 -83.727 1.00 78.50 97 ALA A N 1
ATOM 711 C CA . ALA A 1 97 ? 78.777 33.269 -83.214 1.00 78.50 97 ALA A CA 1
ATOM 712 C C . ALA A 1 97 ? 79.802 32.934 -82.122 1.00 78.50 97 ALA A C 1
ATOM 714 O O . ALA A 1 97 ? 79.423 32.418 -81.074 1.00 78.50 97 ALA A O 1
ATOM 715 N N . PHE A 1 98 ? 81.071 33.311 -82.309 1.00 80.69 98 PHE A N 1
ATOM 716 C CA . PHE A 1 98 ? 82.102 33.152 -81.277 1.00 80.69 98 PHE A CA 1
ATOM 717 C C . PHE A 1 98 ? 81.808 33.992 -80.032 1.00 80.69 98 PHE A C 1
ATOM 719 O O . PHE A 1 98 ? 81.969 33.508 -78.915 1.00 80.69 98 PHE A O 1
ATOM 726 N N . ARG A 1 99 ? 81.295 35.220 -80.202 1.00 82.69 99 ARG A N 1
ATOM 727 C CA . ARG A 1 99 ? 80.849 36.045 -79.067 1.00 82.69 99 ARG A CA 1
ATOM 728 C C . ARG A 1 99 ? 79.710 35.391 -78.287 1.00 82.69 99 ARG A C 1
ATOM 730 O O . ARG A 1 99 ? 79.767 35.373 -77.062 1.00 82.69 99 ARG A O 1
ATOM 737 N N . ARG A 1 100 ? 78.730 34.790 -78.973 1.00 81.88 100 ARG A N 1
ATOM 738 C CA . ARG A 1 100 ? 77.652 34.023 -78.322 1.00 81.88 100 ARG A CA 1
ATOM 739 C C . ARG A 1 100 ? 78.171 32.785 -77.590 1.00 81.88 100 ARG A C 1
ATOM 741 O O . ARG A 1 100 ? 77.777 32.563 -76.453 1.00 81.88 100 ARG A O 1
ATOM 748 N N . MET A 1 101 ? 79.075 32.014 -78.197 1.00 78.81 101 MET A N 1
ATOM 749 C CA . MET A 1 101 ? 79.665 30.830 -77.551 1.00 78.81 101 MET A CA 1
ATOM 750 C C . MET A 1 101 ? 80.477 31.196 -76.306 1.00 78.81 101 MET A C 1
ATOM 752 O O . MET A 1 101 ? 80.452 30.462 -75.324 1.00 78.81 101 MET A O 1
ATOM 756 N N . CYS A 1 102 ? 81.144 32.350 -76.318 1.00 80.94 102 CYS A N 1
ATOM 757 C CA . CYS A 1 102 ? 81.907 32.874 -75.187 1.00 80.94 102 CYS A CA 1
ATOM 758 C C . CYS A 1 102 ? 81.096 33.835 -74.296 1.00 80.94 102 CYS A C 1
ATOM 760 O O . CYS A 1 102 ? 81.689 34.689 -73.642 1.00 80.94 102 CYS A O 1
ATOM 762 N N . SER A 1 103 ? 79.762 33.737 -74.276 1.00 81.50 103 SER A N 1
ATOM 763 C CA . SER A 1 103 ? 78.901 34.552 -73.405 1.00 81.50 103 SER A CA 1
ATOM 764 C C . SER A 1 103 ? 78.614 33.862 -72.064 1.00 81.50 103 SER A C 1
ATOM 766 O O . SER A 1 103 ? 78.492 32.639 -71.990 1.00 81.50 103 SER A O 1
ATOM 768 N N . GLY A 1 104 ? 78.475 34.647 -70.991 1.00 78.62 104 GLY A N 1
ATOM 769 C CA . GLY A 1 104 ? 78.148 34.142 -69.652 1.00 78.62 104 GLY A CA 1
ATOM 770 C C . GLY A 1 104 ? 79.199 33.173 -69.095 1.00 78.62 104 GLY A C 1
ATOM 771 O O . GLY A 1 104 ? 80.396 33.341 -69.320 1.00 78.62 104 GLY A O 1
ATOM 772 N N . GLN A 1 105 ? 78.757 32.125 -68.393 1.00 75.25 105 GLN A N 1
ATOM 773 C CA . GLN A 1 105 ? 79.643 31.110 -67.795 1.00 75.25 105 GLN A CA 1
ATOM 774 C C . GLN A 1 105 ? 80.455 30.314 -68.836 1.00 75.25 105 GLN A C 1
ATOM 776 O O . GLN A 1 105 ? 81.502 29.755 -68.512 1.00 75.25 105 GLN A O 1
ATOM 781 N N . CYS A 1 106 ? 80.028 30.311 -70.105 1.00 73.75 106 CYS A N 1
ATOM 782 C CA . CYS A 1 106 ? 80.752 29.637 -71.181 1.00 73.75 106 CYS A CA 1
ATOM 783 C C . CYS A 1 106 ? 82.087 30.323 -71.508 1.00 73.75 106 CYS A C 1
ATOM 785 O O . CYS A 1 106 ? 83.000 29.669 -72.006 1.00 73.75 106 CYS A O 1
ATOM 787 N N . ALA A 1 107 ? 82.244 31.615 -71.191 1.00 82.12 107 ALA A N 1
ATOM 788 C CA . ALA A 1 107 ? 83.493 32.345 -71.410 1.00 82.12 107 ALA A CA 1
ATOM 789 C C . ALA A 1 107 ? 84.681 31.715 -70.663 1.00 82.12 107 ALA A C 1
ATOM 791 O O . ALA A 1 107 ? 85.771 31.611 -71.220 1.00 82.12 107 ALA A O 1
ATOM 792 N N . GLU A 1 108 ? 84.465 31.281 -69.418 1.00 80.69 108 GLU A N 1
ATOM 793 C CA . GLU A 1 108 ? 85.488 30.653 -68.571 1.00 80.69 108 GLU A CA 1
ATOM 794 C C . GLU A 1 108 ? 85.836 29.241 -69.055 1.00 80.69 108 GLU A C 1
ATOM 796 O O . GLU A 1 108 ? 87.011 28.882 -69.121 1.00 80.69 108 GLU A O 1
ATOM 801 N N . ILE A 1 109 ? 84.824 28.469 -69.471 1.00 81.50 109 ILE A N 1
ATOM 802 C CA . ILE A 1 109 ? 85.001 27.124 -70.039 1.00 81.50 109 ILE A CA 1
ATOM 803 C C . ILE A 1 109 ? 85.855 27.205 -71.306 1.00 81.50 109 ILE A C 1
ATOM 805 O O . ILE A 1 109 ? 86.848 26.488 -71.429 1.00 81.50 109 ILE A O 1
ATOM 809 N N . TRP A 1 110 ? 85.527 28.117 -72.225 1.00 84.88 110 TRP A N 1
ATOM 810 C CA . TRP A 1 110 ? 86.312 28.289 -73.445 1.00 84.88 110 TRP A CA 1
ATOM 811 C C . TRP A 1 110 ? 87.714 28.803 -73.162 1.00 84.88 110 TRP A C 1
ATOM 813 O O . TRP A 1 110 ? 88.649 28.314 -73.780 1.00 84.88 110 TRP A O 1
ATOM 823 N N . ARG A 1 111 ? 87.891 29.692 -72.179 1.00 82.94 111 ARG A N 1
ATOM 824 C CA . ARG A 1 111 ? 89.222 30.157 -71.768 1.00 82.94 111 ARG A CA 1
ATOM 825 C C . ARG A 1 111 ? 90.072 29.044 -71.158 1.00 82.94 111 ARG A C 1
ATOM 827 O O . ARG A 1 111 ? 91.289 29.048 -71.310 1.00 82.94 111 ARG A O 1
ATOM 834 N N . TYR A 1 112 ? 89.456 28.082 -70.476 1.00 80.81 112 TYR A N 1
ATOM 835 C CA . TYR A 1 112 ? 90.147 26.883 -70.015 1.00 80.81 112 TYR A CA 1
ATOM 836 C C . TYR A 1 112 ? 90.544 25.993 -71.198 1.00 80.81 112 TYR A C 1
ATOM 838 O O . TYR A 1 112 ? 91.709 25.616 -71.316 1.00 80.81 112 TYR A O 1
ATOM 846 N N . VAL A 1 113 ? 89.612 25.712 -72.112 1.00 78.75 113 VAL A N 1
ATOM 847 C CA . VAL A 1 113 ? 89.854 24.861 -73.288 1.00 78.75 113 VAL A CA 1
ATOM 848 C C . VAL A 1 113 ? 90.950 25.440 -74.184 1.00 78.75 113 VAL A C 1
ATOM 850 O O . VAL A 1 113 ? 91.902 24.730 -74.504 1.00 78.75 113 VAL A O 1
ATOM 853 N N . THR A 1 114 ? 90.886 26.733 -74.511 1.00 79.88 114 THR A N 1
ATOM 854 C CA . THR A 1 114 ? 91.868 27.410 -75.373 1.00 79.88 114 THR A CA 1
ATOM 855 C C . THR A 1 114 ? 93.240 27.582 -74.734 1.00 79.88 114 THR A C 1
ATOM 857 O O . THR A 1 114 ? 94.155 27.971 -75.446 1.00 79.88 114 THR A O 1
ATOM 860 N N . ARG A 1 115 ? 93.389 27.327 -73.424 1.00 78.94 115 ARG A N 1
ATOM 861 C CA . ARG A 1 115 ? 94.670 27.375 -72.691 1.00 78.94 115 ARG A CA 1
ATOM 862 C C . ARG A 1 115 ? 95.263 26.004 -72.378 1.00 78.94 115 ARG A C 1
ATOM 864 O O . ARG A 1 115 ? 96.461 25.906 -72.134 1.00 78.94 115 ARG A O 1
ATOM 871 N N . HIS A 1 116 ? 94.440 24.959 -72.307 1.00 72.75 116 HIS A N 1
ATOM 872 C CA . HIS A 1 116 ? 94.872 23.634 -71.836 1.00 72.75 116 HIS A CA 1
ATOM 873 C C . HIS A 1 116 ? 94.814 22.565 -72.930 1.00 72.75 116 HIS A C 1
ATOM 875 O O . HIS A 1 116 ? 95.452 21.516 -72.816 1.00 72.75 116 HIS A O 1
ATOM 881 N N . VAL A 1 117 ? 94.095 22.819 -74.022 1.00 73.38 117 VAL A N 1
ATOM 882 C CA . VAL A 1 117 ? 93.962 21.882 -75.138 1.00 73.38 117 VAL A CA 1
ATOM 883 C C . VAL A 1 117 ? 94.859 22.326 -76.298 1.00 73.38 117 VAL A C 1
ATOM 885 O O . VAL A 1 117 ? 94.384 22.755 -77.340 1.00 73.38 117 VAL A O 1
ATOM 888 N N . HIS A 1 118 ? 96.174 22.198 -76.108 1.00 69.62 118 HIS A N 1
ATOM 889 C CA . HIS A 1 118 ? 97.201 22.438 -77.146 1.00 69.62 118 HIS A CA 1
ATOM 890 C C . HIS A 1 118 ? 97.967 21.167 -77.539 1.00 69.62 118 HIS A C 1
ATOM 892 O O . HIS A 1 118 ? 98.679 21.113 -78.535 1.00 69.62 118 HIS A O 1
ATOM 898 N N . HIS A 1 119 ? 97.854 20.102 -76.740 1.00 69.00 119 HIS A N 1
ATOM 899 C CA . HIS A 1 119 ? 98.603 18.872 -76.974 1.00 69.00 119 HIS A CA 1
ATOM 900 C C . HIS A 1 119 ? 98.002 18.076 -78.138 1.00 69.00 119 HIS A C 1
ATOM 902 O O . HIS A 1 119 ? 96.845 17.655 -78.075 1.00 69.00 119 HIS A O 1
ATOM 908 N N . GLN A 1 120 ? 98.813 17.786 -79.161 1.00 65.12 120 GLN A N 1
ATOM 909 C CA . GLN A 1 120 ? 98.388 17.129 -80.406 1.00 65.12 120 GLN A CA 1
ATOM 910 C C . GLN A 1 120 ? 97.605 15.818 -80.174 1.00 65.12 120 GLN A C 1
ATOM 912 O O . GLN A 1 120 ? 96.679 15.505 -80.921 1.00 65.12 120 GLN A O 1
ATOM 917 N N . ARG A 1 121 ? 97.925 15.062 -79.111 1.00 72.81 121 ARG A N 1
ATOM 918 C CA . ARG A 1 121 ? 97.199 13.839 -78.711 1.00 72.81 121 ARG A CA 1
ATOM 919 C C . ARG A 1 121 ? 95.786 14.125 -78.188 1.00 72.81 121 ARG A C 1
ATOM 921 O O . ARG A 1 121 ? 94.859 13.399 -78.538 1.00 72.81 121 ARG A O 1
ATOM 928 N N . ASN A 1 122 ? 95.609 15.183 -77.397 1.00 71.88 122 ASN A N 1
ATOM 929 C CA . ASN A 1 122 ? 94.302 15.601 -76.882 1.00 71.88 122 ASN A CA 1
ATOM 930 C C . ASN A 1 122 ? 93.446 16.202 -77.993 1.00 71.88 122 ASN A C 1
ATOM 932 O O . ASN A 1 122 ? 92.280 15.846 -78.110 1.00 71.88 122 ASN A O 1
ATOM 936 N N . VAL A 1 123 ? 94.040 17.015 -78.869 1.00 73.69 123 VAL A N 1
ATOM 937 C CA . VAL A 1 123 ? 93.366 17.548 -80.060 1.00 73.69 123 VAL A CA 1
ATOM 938 C C . VAL A 1 123 ? 92.920 16.411 -80.984 1.00 73.69 123 VAL A C 1
ATOM 940 O O . VAL A 1 123 ? 91.770 16.396 -81.408 1.00 73.69 123 VAL A O 1
ATOM 943 N N . LYS A 1 124 ? 93.765 15.399 -81.241 1.00 77.50 124 LYS A N 1
ATOM 944 C CA . LYS A 1 124 ? 93.376 14.201 -82.011 1.00 77.50 124 LYS A CA 1
ATOM 945 C C . LYS A 1 124 ? 92.266 13.399 -81.336 1.00 77.50 124 LYS A C 1
ATOM 947 O O . LYS A 1 124 ? 91.354 12.963 -82.026 1.00 77.50 124 LYS A O 1
ATOM 952 N N . LYS A 1 125 ? 92.311 13.221 -80.011 1.00 79.62 125 LYS A N 1
ATOM 953 C CA . LYS A 1 125 ? 91.260 12.516 -79.260 1.00 79.62 125 LYS A CA 1
ATOM 954 C C . LYS A 1 125 ? 89.941 13.287 -79.276 1.00 79.62 125 LYS A C 1
ATOM 956 O O . LYS A 1 125 ? 88.898 12.680 -79.455 1.00 79.62 125 LYS A O 1
ATOM 961 N N . ILE A 1 126 ? 89.980 14.610 -79.142 1.00 75.88 126 ILE A N 1
ATOM 962 C CA . ILE A 1 126 ? 88.792 15.466 -79.211 1.00 75.88 126 ILE A CA 1
ATOM 963 C C . ILE A 1 126 ? 88.238 15.490 -80.634 1.00 75.88 126 ILE A C 1
ATOM 965 O O . ILE A 1 126 ? 87.045 15.291 -80.797 1.00 75.88 126 ILE A O 1
ATOM 969 N N . ARG A 1 127 ? 89.076 15.629 -81.670 1.00 73.94 127 ARG A N 1
ATOM 970 C CA . ARG A 1 127 ? 88.647 15.486 -83.072 1.00 73.94 127 ARG A CA 1
ATOM 971 C C . ARG A 1 127 ? 88.057 14.103 -83.336 1.00 73.94 127 ARG A C 1
ATOM 973 O O . ARG A 1 127 ? 87.008 14.020 -83.949 1.00 73.94 127 ARG A O 1
ATOM 980 N N . GLY A 1 128 ? 88.684 13.039 -82.837 1.00 80.88 128 GLY A N 1
ATOM 981 C CA . GLY A 1 128 ? 88.182 11.669 -82.944 1.00 80.88 128 GLY A CA 1
ATOM 982 C C . GLY A 1 128 ? 86.852 11.471 -82.222 1.00 80.88 128 GLY A C 1
ATOM 983 O O . GLY A 1 128 ? 85.950 10.878 -82.790 1.00 80.88 128 GLY A O 1
ATOM 984 N N . ASN A 1 129 ? 86.689 12.025 -81.021 1.00 81.19 129 ASN A N 1
ATOM 985 C CA . ASN A 1 129 ? 85.434 11.980 -80.274 1.00 81.19 129 ASN A CA 1
ATOM 986 C C . ASN A 1 129 ? 84.344 12.818 -80.945 1.00 81.19 129 ASN A C 1
ATOM 988 O O . ASN A 1 129 ? 83.212 12.374 -81.011 1.00 81.19 129 ASN A O 1
ATOM 992 N N . LEU A 1 130 ? 84.664 14.009 -81.452 1.00 76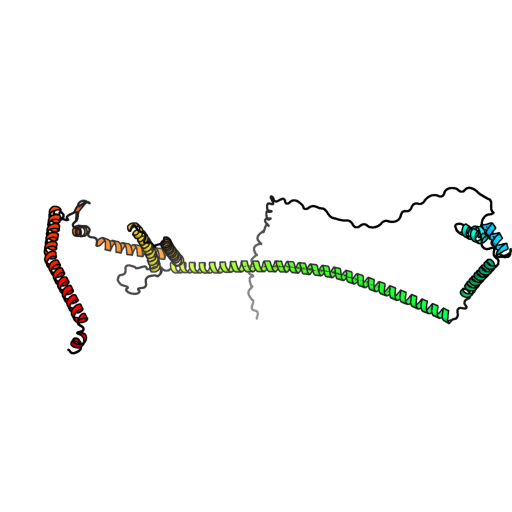.75 130 LEU A N 1
ATOM 993 C CA . LEU A 1 130 ? 83.715 14.853 -82.180 1.00 76.75 130 LEU A CA 1
ATOM 994 C C . LEU A 1 130 ? 83.295 14.198 -83.492 1.00 76.75 130 LEU A C 1
ATOM 996 O O . LEU A 1 130 ? 82.112 14.176 -83.788 1.00 76.75 130 LEU A O 1
ATOM 1000 N N . LEU A 1 131 ? 84.234 13.600 -84.230 1.00 77.00 131 LEU A N 1
ATOM 1001 C CA . LEU A 1 131 ? 83.929 12.776 -85.398 1.00 77.00 131 LEU A CA 1
ATOM 1002 C C . LEU A 1 131 ? 83.124 11.537 -85.005 1.00 77.00 131 LEU A C 1
ATOM 1004 O O . LEU A 1 131 ? 82.241 11.150 -85.749 1.00 77.00 131 LEU A O 1
ATOM 1008 N N . TRP A 1 132 ? 83.379 10.932 -83.842 1.00 76.44 132 TRP A N 1
ATOM 1009 C CA . TRP A 1 132 ? 82.595 9.811 -83.325 1.00 76.44 132 TRP A CA 1
ATOM 1010 C C . TRP A 1 132 ? 81.172 10.228 -82.963 1.00 76.44 132 TRP A C 1
ATOM 1012 O O . TRP A 1 132 ? 80.253 9.526 -83.345 1.00 76.44 132 TRP A O 1
ATOM 1022 N N . TYR A 1 133 ? 80.968 11.371 -82.299 1.00 74.12 133 TYR A N 1
ATOM 1023 C CA . TYR A 1 133 ? 79.639 11.925 -82.021 1.00 74.12 133 TYR A CA 1
ATOM 1024 C C . TYR A 1 133 ? 78.934 12.377 -83.295 1.00 74.12 133 TYR A C 1
ATOM 1026 O O . TYR A 1 133 ? 77.740 12.160 -83.413 1.00 74.12 133 TYR A O 1
ATOM 1034 N N . GLN A 1 134 ? 79.663 12.919 -84.270 1.0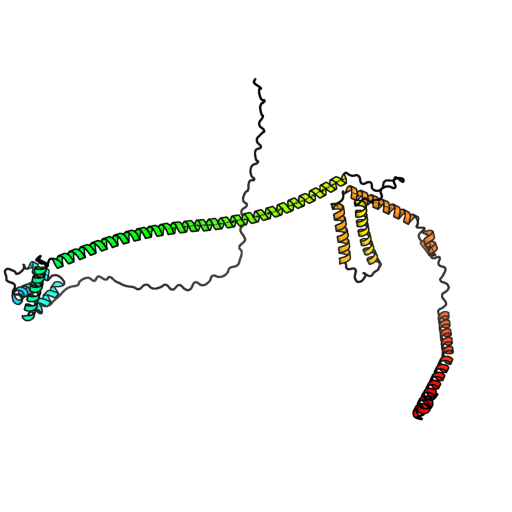0 70.94 134 GLN A N 1
ATOM 1035 C CA . GLN A 1 134 ? 79.133 13.244 -85.590 1.00 70.94 134 GLN A CA 1
ATOM 1036 C C . GLN A 1 134 ? 78.764 11.970 -86.360 1.00 70.94 134 GLN A C 1
ATOM 1038 O O . GLN A 1 134 ? 77.715 11.920 -86.981 1.00 70.94 134 GLN A O 1
ATOM 1043 N N . HIS A 1 135 ? 79.555 10.899 -86.251 1.00 69.19 135 HIS A N 1
ATOM 1044 C CA . HIS A 1 135 ? 79.199 9.572 -86.750 1.00 69.19 135 HIS A CA 1
ATOM 1045 C C . HIS A 1 135 ? 78.030 8.959 -85.980 1.00 69.19 135 HIS A C 1
ATOM 1047 O O . HIS A 1 135 ? 77.238 8.257 -86.592 1.00 69.19 135 HIS A O 1
ATOM 1053 N N . LEU A 1 136 ? 77.901 9.212 -84.676 1.00 69.75 136 LEU A N 1
ATOM 1054 C CA . LEU A 1 136 ? 76.789 8.749 -83.850 1.00 69.75 136 LEU A CA 1
ATOM 1055 C C . LEU A 1 136 ? 75.505 9.490 -84.229 1.00 69.75 136 LEU A C 1
ATOM 1057 O O . LEU A 1 136 ? 74.497 8.844 -84.446 1.00 69.75 136 LEU A O 1
ATOM 1061 N N . GLU A 1 137 ? 75.552 10.811 -84.408 1.00 65.25 137 GLU A N 1
ATOM 1062 C CA . GLU A 1 137 ? 74.443 11.629 -84.913 1.00 65.25 137 GLU A CA 1
ATOM 1063 C C . GLU A 1 137 ? 74.108 11.294 -86.368 1.00 65.25 137 GLU A C 1
ATOM 1065 O O . GLU A 1 137 ? 72.939 11.247 -86.731 1.00 65.25 137 GLU A O 1
ATOM 1070 N N . GLU A 1 138 ? 75.096 11.009 -87.217 1.00 64.94 138 GLU A N 1
ATOM 1071 C CA . GLU A 1 138 ? 74.863 10.544 -88.587 1.00 64.94 138 GLU A CA 1
ATOM 1072 C C . GLU A 1 138 ? 74.344 9.098 -88.629 1.00 64.94 138 GLU A C 1
ATOM 1074 O O . GLU A 1 138 ? 73.599 8.763 -89.545 1.00 64.94 138 GLU A O 1
ATOM 1079 N N . ALA A 1 139 ? 74.690 8.245 -87.659 1.00 60.66 139 ALA A N 1
ATOM 1080 C CA . ALA A 1 139 ? 74.179 6.877 -87.522 1.00 60.66 139 ALA A CA 1
ATOM 1081 C C . ALA A 1 139 ? 72.799 6.825 -86.841 1.00 60.66 139 ALA A C 1
ATOM 1083 O O . ALA A 1 139 ? 71.989 5.961 -87.164 1.00 60.66 139 ALA A O 1
ATOM 1084 N N . GLU A 1 140 ? 72.499 7.754 -85.933 1.00 57.78 140 GLU A N 1
ATOM 1085 C CA . GLU A 1 140 ? 71.188 7.925 -85.300 1.00 57.78 140 GLU A CA 1
ATOM 1086 C C . GLU A 1 140 ? 70.228 8.753 -86.171 1.00 57.78 140 GLU A C 1
ATOM 1088 O O . GLU A 1 140 ? 69.011 8.565 -86.087 1.00 57.78 140 GLU A O 1
ATOM 1093 N N . GLY A 1 141 ? 70.766 9.632 -87.024 1.00 53.69 141 GLY A N 1
ATOM 1094 C CA . GLY A 1 141 ? 70.049 10.518 -87.946 1.00 53.69 141 GLY A CA 1
ATOM 1095 C C . GLY A 1 141 ? 69.861 9.967 -89.365 1.00 53.69 141 GLY A C 1
ATOM 1096 O O . GLY A 1 141 ? 68.966 10.431 -90.073 1.00 53.69 141 GLY A O 1
ATOM 1097 N N . LYS A 1 142 ? 70.628 8.951 -89.794 1.00 52.06 142 LYS A N 1
ATOM 1098 C CA . LYS A 1 142 ? 70.306 8.149 -90.990 1.00 52.06 142 LYS A CA 1
ATOM 1099 C C . LYS A 1 142 ? 69.357 7.009 -90.591 1.00 52.06 142 LYS A C 1
ATOM 1101 O O . LYS A 1 142 ? 69.667 6.261 -89.666 1.00 52.06 142 LYS A O 1
ATOM 1106 N N . PRO A 1 143 ? 68.216 6.819 -91.277 1.00 48.78 143 PRO A N 1
ATOM 1107 C CA . PRO A 1 143 ? 67.242 5.775 -90.971 1.00 48.78 143 PRO A CA 1
ATOM 1108 C C . PRO A 1 143 ? 67.737 4.414 -91.481 1.00 48.78 143 PRO A C 1
ATOM 1110 O O . PRO A 1 143 ? 67.174 3.817 -92.391 1.00 48.78 143 PRO A O 1
ATOM 1113 N N . SER A 1 144 ? 68.826 3.919 -90.904 1.00 49.97 144 SER A N 1
ATOM 1114 C CA . SER A 1 144 ? 69.275 2.537 -91.059 1.00 49.97 144 SER A CA 1
ATOM 1115 C C . SER A 1 144 ? 69.396 1.909 -89.675 1.00 49.97 144 SER A C 1
ATOM 1117 O O . SER A 1 144 ? 70.422 1.349 -89.304 1.00 49.97 144 SER A O 1
ATOM 1119 N N . ARG A 1 145 ? 68.315 2.028 -88.892 1.00 51.88 145 ARG A N 1
ATOM 1120 C CA . ARG A 1 145 ? 68.048 1.102 -87.790 1.00 51.88 145 ARG A CA 1
ATOM 1121 C C . ARG A 1 145 ? 67.750 -0.246 -88.425 1.00 51.88 145 ARG A C 1
ATOM 1123 O O . ARG A 1 145 ? 66.995 -0.309 -89.391 1.00 51.88 145 ARG A O 1
ATOM 1130 N N . SER A 1 146 ? 68.329 -1.315 -87.901 1.00 57.47 146 SER A N 1
ATOM 1131 C CA . SER A 1 146 ? 67.874 -2.646 -88.274 1.00 57.47 146 SER A CA 1
ATOM 1132 C C . SER A 1 146 ? 66.370 -2.727 -87.955 1.00 57.47 146 SER A C 1
ATOM 1134 O O . SER A 1 146 ? 65.951 -2.392 -86.844 1.00 57.47 146 SER A O 1
ATOM 1136 N N . GLU A 1 147 ? 65.552 -3.128 -88.936 1.00 59.59 147 GLU A N 1
ATOM 1137 C CA . GLU A 1 147 ? 64.115 -3.422 -88.777 1.00 59.59 147 GLU A CA 1
ATOM 1138 C C . GLU A 1 147 ? 63.750 -4.031 -87.399 1.00 59.59 147 GLU A C 1
ATOM 1140 O O . GLU A 1 147 ? 62.828 -3.518 -86.757 1.00 59.59 147 GLU A O 1
ATOM 1145 N N . PRO A 1 148 ? 64.494 -5.021 -86.843 1.00 74.06 148 PRO A N 1
ATOM 1146 C CA . PRO A 1 148 ? 64.184 -5.591 -85.526 1.00 74.06 148 PRO A CA 1
ATOM 1147 C C . PRO A 1 148 ? 64.266 -4.615 -84.338 1.00 74.06 148 PRO A C 1
ATOM 1149 O O . PRO A 1 148 ? 63.478 -4.729 -83.397 1.00 74.06 148 PRO A O 1
ATOM 1152 N N . GLU A 1 149 ? 65.187 -3.648 -84.326 1.00 73.44 149 GLU A N 1
ATOM 1153 C CA . GLU A 1 149 ? 65.307 -2.699 -83.208 1.00 73.44 149 GLU A CA 1
ATOM 1154 C C . GLU A 1 149 ? 64.226 -1.618 -83.245 1.00 73.44 149 GLU A C 1
ATOM 1156 O O . GLU A 1 149 ? 63.723 -1.186 -82.202 1.00 73.44 149 GLU A O 1
ATOM 1161 N N . GLN A 1 150 ? 63.856 -1.176 -84.447 1.00 77.19 150 GLN A N 1
ATOM 1162 C CA . GLN A 1 150 ? 62.775 -0.217 -84.632 1.00 77.19 150 GLN A CA 1
ATOM 1163 C C . GLN A 1 150 ? 61.423 -0.841 -84.283 1.00 77.19 150 GLN A C 1
ATOM 1165 O O . GLN A 1 150 ? 60.613 -0.195 -83.613 1.00 77.19 150 GLN A O 1
ATOM 1170 N N . GLU A 1 151 ? 61.225 -2.107 -84.642 1.00 83.38 151 GLU A N 1
ATOM 1171 C CA . GLU A 1 151 ? 60.053 -2.889 -84.261 1.00 83.38 151 GLU A CA 1
ATOM 1172 C C . GLU A 1 151 ? 59.975 -3.092 -82.739 1.00 83.38 151 GLU A C 1
ATOM 1174 O O . GLU A 1 151 ? 58.959 -2.777 -82.120 1.00 83.38 151 GLU A O 1
ATOM 1179 N N . ARG A 1 152 ? 61.085 -3.452 -82.079 1.00 86.94 152 ARG A N 1
ATOM 1180 C CA . ARG A 1 152 ? 61.143 -3.556 -80.609 1.00 86.94 152 ARG A CA 1
ATOM 1181 C C . ARG A 1 152 ? 60.823 -2.233 -79.903 1.00 86.94 152 ARG A C 1
ATOM 1183 O O . ARG A 1 152 ? 60.117 -2.225 -78.894 1.00 86.94 152 ARG A O 1
ATOM 1190 N N . ARG A 1 153 ? 61.317 -1.098 -80.412 1.00 85.06 153 ARG A N 1
ATOM 1191 C CA . ARG A 1 153 ? 60.995 0.234 -79.859 1.00 85.06 153 ARG A CA 1
ATOM 1192 C C . ARG A 1 153 ? 59.518 0.585 -80.039 1.00 85.06 153 ARG A C 1
ATOM 1194 O O . ARG A 1 153 ? 58.927 1.141 -79.116 1.00 85.06 153 ARG A O 1
ATOM 1201 N N . ARG A 1 154 ? 58.915 0.249 -81.186 1.00 88.81 154 ARG A N 1
ATOM 1202 C CA . ARG A 1 154 ? 57.470 0.426 -81.421 1.00 88.81 154 ARG A CA 1
ATOM 1203 C C . ARG A 1 154 ? 56.644 -0.417 -80.452 1.00 88.81 154 ARG A C 1
ATOM 1205 O O . ARG A 1 154 ? 55.739 0.124 -79.826 1.00 88.81 154 ARG A O 1
ATOM 1212 N N . GLN A 1 155 ? 57.002 -1.685 -80.258 1.00 91.81 155 GLN A N 1
ATOM 1213 C CA . GLN A 1 155 ? 56.326 -2.586 -79.318 1.00 91.81 155 GLN A CA 1
ATOM 1214 C C . GLN A 1 155 ? 56.406 -2.086 -77.871 1.00 91.81 155 GLN A C 1
ATOM 1216 O O . GLN A 1 155 ? 55.395 -2.047 -77.173 1.00 91.81 155 GLN A O 1
ATOM 1221 N N . LEU A 1 156 ? 57.579 -1.628 -77.422 1.00 93.44 156 LEU A N 1
ATOM 1222 C CA . LEU A 1 156 ? 57.727 -1.027 -76.091 1.00 93.44 156 LEU A CA 1
ATOM 1223 C C . LEU A 1 156 ? 56.914 0.265 -75.951 1.00 93.44 156 LEU A C 1
ATOM 1225 O O . LEU A 1 156 ? 56.266 0.463 -74.928 1.00 93.44 156 LEU A O 1
ATOM 1229 N N . ALA A 1 157 ? 56.904 1.130 -76.968 1.00 92.25 157 ALA A N 1
ATOM 1230 C CA . ALA A 1 157 ? 56.107 2.355 -76.947 1.00 92.25 157 ALA A CA 1
ATOM 1231 C C . ALA A 1 157 ? 54.598 2.062 -76.877 1.00 92.25 157 ALA A C 1
ATOM 1233 O O . ALA A 1 157 ? 53.887 2.708 -76.108 1.00 92.25 157 ALA A O 1
ATOM 1234 N N . GLN A 1 158 ? 54.120 1.059 -77.621 1.00 95.25 158 GLN A N 1
ATOM 1235 C CA . GLN A 1 158 ? 52.739 0.576 -77.543 1.00 95.25 158 GLN A CA 1
ATOM 1236 C C . GLN A 1 158 ? 52.425 -0.016 -76.164 1.00 95.25 158 GLN A C 1
ATOM 1238 O O . GLN A 1 158 ? 51.385 0.300 -75.592 1.00 95.25 158 GLN A O 1
ATOM 1243 N N . GLY A 1 159 ? 53.336 -0.809 -75.591 1.00 96.56 159 GLY A N 1
ATOM 1244 C CA . GLY A 1 159 ? 53.197 -1.354 -74.238 1.00 96.56 159 GLY A CA 1
ATOM 1245 C C . GLY A 1 159 ? 53.123 -0.264 -73.167 1.00 96.56 159 GLY A C 1
ATOM 1246 O O . GLY A 1 159 ? 52.248 -0.301 -72.306 1.00 96.56 159 GLY A O 1
ATOM 1247 N N . VAL A 1 160 ? 53.975 0.761 -73.258 1.00 95.69 160 VAL A N 1
ATOM 1248 C CA . VAL A 1 160 ? 53.939 1.929 -72.364 1.00 95.69 160 VAL A CA 1
ATOM 1249 C C . VAL A 1 160 ? 52.636 2.714 -72.530 1.00 95.69 160 VAL A C 1
ATOM 1251 O O . VAL A 1 160 ? 52.049 3.127 -71.534 1.00 95.69 160 VAL A O 1
ATOM 1254 N N . ALA A 1 161 ? 52.162 2.920 -73.762 1.00 95.69 161 ALA A N 1
ATOM 1255 C CA . ALA A 1 161 ? 50.888 3.593 -74.011 1.00 95.69 161 ALA A CA 1
ATOM 1256 C C . ALA A 1 161 ? 49.705 2.804 -73.429 1.00 95.69 161 ALA A C 1
ATOM 1258 O O . ALA A 1 161 ? 48.844 3.390 -72.776 1.00 95.69 161 ALA A O 1
ATOM 1259 N N . ARG A 1 162 ? 49.706 1.476 -73.595 1.00 97.56 162 ARG A N 1
ATOM 1260 C CA . ARG A 1 162 ? 48.703 0.581 -73.016 1.00 97.56 162 ARG A CA 1
ATOM 1261 C C . ARG A 1 162 ? 48.693 0.651 -71.488 1.00 97.56 162 ARG A C 1
ATOM 1263 O O . ARG A 1 162 ? 47.640 0.902 -70.917 1.00 97.56 162 ARG A O 1
ATOM 1270 N N . LEU A 1 163 ? 49.848 0.495 -70.836 1.00 97.50 163 LEU A N 1
ATOM 1271 C CA . LEU A 1 163 ? 49.952 0.562 -69.372 1.00 97.50 163 LEU A CA 1
ATOM 1272 C C . LEU A 1 163 ? 49.538 1.932 -68.821 1.00 97.50 163 LEU A C 1
ATOM 1274 O O . LEU A 1 163 ? 48.930 2.004 -67.762 1.00 97.50 163 LEU A O 1
ATOM 1278 N N . ARG A 1 164 ? 49.822 3.026 -69.541 1.00 97.56 164 ARG A N 1
ATOM 1279 C CA . ARG A 1 164 ? 49.324 4.362 -69.171 1.00 97.56 164 ARG A CA 1
ATOM 1280 C C . ARG A 1 164 ? 47.800 4.446 -69.232 1.00 97.56 164 ARG A C 1
ATOM 1282 O O . ARG A 1 164 ? 47.212 5.054 -68.348 1.00 97.56 164 ARG A O 1
ATOM 1289 N N . GLY A 1 165 ? 47.178 3.837 -70.241 1.00 97.69 165 GLY A N 1
ATOM 1290 C CA . GLY A 1 165 ? 45.720 3.744 -70.333 1.00 97.69 165 GLY A CA 1
ATOM 1291 C C . GLY A 1 165 ? 45.118 2.899 -69.207 1.00 97.69 165 GLY A C 1
ATOM 1292 O O . GLY A 1 165 ? 44.158 3.326 -68.574 1.00 97.69 165 GLY A O 1
ATOM 1293 N N . GLU A 1 166 ? 45.719 1.744 -68.905 1.00 97.75 166 GLU A N 1
ATOM 1294 C CA . GLU A 1 166 ? 45.304 0.884 -67.786 1.00 97.75 166 GLU A CA 1
ATOM 1295 C C . GLU A 1 166 ? 45.447 1.608 -66.433 1.00 97.75 166 GLU A C 1
ATOM 1297 O O . GLU A 1 166 ? 44.529 1.558 -65.621 1.00 97.75 166 GLU A O 1
ATOM 1302 N N . LEU A 1 167 ? 46.539 2.352 -66.211 1.00 97.31 167 LEU A N 1
ATOM 1303 C CA . LEU A 1 167 ? 46.720 3.181 -65.012 1.00 97.31 167 LEU A CA 1
ATOM 1304 C C . LEU A 1 167 ? 45.645 4.265 -64.892 1.00 97.31 167 LEU A C 1
ATOM 1306 O O . LEU A 1 167 ? 45.022 4.376 -63.845 1.00 97.31 167 LEU A O 1
ATOM 1310 N N . GLN A 1 168 ? 45.364 5.007 -65.967 1.00 97.44 168 GLN A N 1
ATOM 1311 C CA . GLN A 1 168 ? 44.305 6.025 -65.964 1.00 97.44 168 GLN A CA 1
ATOM 1312 C C . GLN A 1 168 ? 42.924 5.427 -65.676 1.00 97.44 168 GLN A C 1
ATOM 1314 O O . GLN A 1 168 ? 42.112 6.036 -64.980 1.00 97.44 168 GLN A O 1
ATOM 1319 N N . GLN A 1 169 ? 42.648 4.232 -66.202 1.00 98.06 169 GLN A N 1
ATOM 1320 C CA . GLN A 1 169 ? 41.407 3.523 -65.918 1.00 98.06 169 GLN A CA 1
ATOM 1321 C C . GLN A 1 169 ? 41.319 3.117 -64.442 1.00 98.06 169 GLN A C 1
ATOM 1323 O O . GLN A 1 169 ? 40.263 3.288 -63.833 1.00 98.06 169 GLN A O 1
ATOM 1328 N N . LEU A 1 170 ? 42.408 2.600 -63.866 1.00 98.06 170 LEU A N 1
ATOM 1329 C CA . LEU A 1 170 ? 42.467 2.245 -62.448 1.00 98.06 170 LEU A CA 1
ATOM 1330 C C . LEU A 1 170 ? 42.327 3.474 -61.545 1.00 98.06 170 LEU A C 1
ATOM 1332 O O . LEU A 1 170 ? 41.601 3.405 -60.558 1.00 98.06 170 LEU A O 1
ATOM 1336 N N . ASP A 1 171 ? 42.949 4.599 -61.898 1.00 97.88 171 ASP A N 1
ATOM 1337 C CA . ASP A 1 171 ? 42.806 5.857 -61.161 1.00 97.88 171 ASP A CA 1
ATOM 1338 C C . ASP A 1 171 ? 41.345 6.322 -61.157 1.00 97.88 171 ASP A C 1
ATOM 1340 O O . ASP A 1 171 ? 40.795 6.631 -60.100 1.00 97.88 171 ASP A O 1
ATOM 1344 N N . LEU A 1 172 ? 40.670 6.277 -62.311 1.00 98.06 172 LEU A N 1
ATOM 1345 C CA . LEU A 1 172 ? 39.250 6.619 -62.399 1.00 98.06 172 LEU A CA 1
ATOM 1346 C C . LEU A 1 172 ? 38.383 5.681 -61.545 1.00 98.06 172 LEU A C 1
ATOM 1348 O O . LEU A 1 172 ? 37.498 6.152 -60.831 1.00 98.06 172 LEU A O 1
ATOM 1352 N N . GLN A 1 173 ? 38.645 4.371 -61.597 1.00 98.06 173 GLN A N 1
ATOM 1353 C CA . GLN A 1 173 ? 37.937 3.373 -60.787 1.00 98.06 173 GLN A CA 1
ATOM 1354 C C . GLN A 1 173 ? 38.163 3.584 -59.286 1.00 98.06 173 GLN A C 1
ATOM 1356 O O . GLN A 1 173 ? 37.229 3.461 -58.491 1.00 98.06 173 GLN A O 1
ATOM 1361 N N . MET A 1 174 ? 39.387 3.933 -58.895 1.00 98.00 174 MET A N 1
ATOM 1362 C CA . MET A 1 174 ? 39.738 4.243 -57.515 1.00 98.00 174 MET A CA 1
ATOM 1363 C C . MET A 1 174 ? 39.017 5.504 -57.039 1.00 98.00 174 MET A C 1
ATOM 1365 O O . MET A 1 174 ? 38.441 5.496 -55.955 1.00 98.00 174 MET A O 1
ATOM 1369 N N . GLU A 1 175 ? 38.974 6.561 -57.849 1.00 98.06 175 GLU A N 1
ATOM 1370 C CA . GLU A 1 175 ? 38.227 7.771 -57.510 1.00 98.06 175 GLU A CA 1
ATOM 1371 C C . GLU A 1 175 ? 36.720 7.512 -57.389 1.00 98.06 175 GLU A C 1
ATOM 1373 O O . GLU A 1 175 ? 36.067 8.056 -56.497 1.00 98.06 175 GLU A O 1
ATOM 1378 N N . THR A 1 176 ? 36.127 6.709 -58.280 1.00 98.12 176 THR A N 1
ATOM 1379 C CA . THR A 1 176 ? 34.704 6.348 -58.169 1.00 98.12 176 THR A CA 1
ATOM 1380 C C . THR A 1 176 ? 34.437 5.542 -56.908 1.00 98.12 176 THR A C 1
ATOM 1382 O O . THR A 1 176 ? 33.541 5.909 -56.153 1.00 98.12 176 THR A O 1
ATOM 1385 N N . ALA A 1 177 ? 35.270 4.541 -56.618 1.00 97.88 177 ALA A N 1
ATOM 1386 C CA . ALA A 1 177 ? 35.143 3.734 -55.411 1.00 97.88 177 ALA A CA 1
ATOM 1387 C C . ALA A 1 177 ? 35.312 4.581 -54.139 1.00 97.88 177 ALA A C 1
ATOM 1389 O O . ALA A 1 177 ? 34.561 4.418 -53.184 1.00 97.88 177 ALA A O 1
ATOM 1390 N N . GLN A 1 178 ? 36.245 5.539 -54.126 1.00 98.00 178 GLN A N 1
ATOM 1391 C CA . GLN A 1 178 ? 36.408 6.471 -53.006 1.00 98.00 178 GLN A CA 1
ATOM 1392 C C . GLN A 1 178 ? 35.153 7.319 -52.785 1.00 98.00 178 GLN A C 1
ATOM 1394 O O . GLN A 1 178 ? 34.708 7.465 -51.651 1.00 98.00 178 GLN A O 1
ATOM 1399 N N . ARG A 1 179 ? 34.555 7.865 -53.852 1.00 97.94 179 ARG A N 1
ATOM 1400 C CA . ARG A 1 179 ? 33.312 8.645 -53.734 1.00 97.94 179 ARG A CA 1
ATOM 1401 C C . ARG A 1 179 ? 32.153 7.793 -53.218 1.00 97.94 179 ARG A C 1
ATOM 1403 O O . ARG A 1 179 ? 31.385 8.283 -52.397 1.00 97.94 179 ARG A O 1
ATOM 1410 N N . GLU A 1 180 ? 32.039 6.549 -53.679 1.00 98.19 180 GLU A N 1
ATOM 1411 C CA . GLU A 1 180 ? 31.024 5.597 -53.212 1.00 98.19 180 GLU A CA 1
ATOM 1412 C C . GLU A 1 180 ? 31.196 5.282 -51.722 1.00 98.19 180 GLU A C 1
ATOM 1414 O O . GLU A 1 180 ? 30.245 5.440 -50.963 1.00 98.19 180 GLU A O 1
ATOM 1419 N N . VAL A 1 181 ? 32.419 4.971 -51.275 1.00 98.19 181 VAL A N 1
ATOM 1420 C CA . VAL A 1 181 ? 32.719 4.728 -49.853 1.00 98.19 181 VAL A CA 1
ATOM 1421 C C . VAL A 1 181 ? 32.366 5.941 -48.993 1.00 98.19 181 VAL A C 1
ATOM 1423 O O . VAL A 1 181 ? 31.698 5.790 -47.975 1.00 98.19 181 VAL A O 1
ATOM 1426 N N . MET A 1 182 ? 32.740 7.153 -49.414 1.00 98.19 182 MET A N 1
ATOM 1427 C CA . MET A 1 182 ? 32.392 8.376 -48.679 1.00 98.19 182 MET A CA 1
ATOM 1428 C C . MET A 1 182 ? 30.870 8.585 -48.588 1.00 98.19 182 MET A C 1
ATOM 1430 O O . MET A 1 182 ? 30.359 9.022 -47.556 1.00 98.19 182 MET A O 1
ATOM 1434 N N . ALA A 1 183 ? 30.126 8.286 -49.658 1.00 98.19 183 ALA A N 1
ATOM 1435 C CA . ALA A 1 183 ? 28.663 8.353 -49.650 1.00 98.19 183 ALA A CA 1
ATOM 1436 C C . ALA A 1 183 ? 28.055 7.318 -48.690 1.00 98.19 183 ALA A C 1
ATOM 1438 O O . ALA A 1 183 ? 27.146 7.648 -47.918 1.00 98.19 183 ALA A O 1
ATOM 1439 N N . ASP A 1 184 ? 28.580 6.095 -48.701 1.00 98.06 184 ASP A N 1
ATOM 1440 C CA . ASP A 1 184 ? 28.144 5.019 -47.819 1.00 98.06 184 ASP A CA 1
ATOM 1441 C C . ASP A 1 184 ? 28.433 5.344 -46.349 1.00 98.06 184 ASP A C 1
ATOM 1443 O O . ASP A 1 184 ? 27.547 5.157 -45.514 1.00 98.06 184 ASP A O 1
ATOM 1447 N N . GLU A 1 185 ? 29.600 5.907 -46.027 1.00 98.06 185 GLU A N 1
ATOM 1448 C CA . GLU A 1 185 ? 29.963 6.356 -44.675 1.00 98.06 185 GLU A CA 1
ATOM 1449 C C . GLU A 1 185 ? 28.968 7.390 -44.134 1.00 98.06 185 GLU A C 1
ATOM 1451 O O . GLU A 1 185 ? 28.409 7.204 -43.050 1.00 98.06 185 GLU A O 1
ATOM 1456 N N . ILE A 1 186 ? 28.651 8.424 -44.921 1.00 98.25 186 ILE A N 1
ATOM 1457 C CA . ILE A 1 186 ? 27.654 9.440 -44.543 1.00 98.25 186 ILE A CA 1
ATOM 1458 C C . ILE A 1 186 ? 26.278 8.792 -44.318 1.00 98.25 186 ILE A C 1
ATOM 1460 O O . ILE A 1 186 ? 25.560 9.119 -43.364 1.00 98.25 186 ILE A O 1
ATOM 1464 N N . SER A 1 187 ? 25.885 7.857 -45.189 1.00 98.19 187 SER A N 1
ATOM 1465 C CA . SER A 1 187 ? 24.605 7.154 -45.065 1.00 98.19 187 SER A CA 1
ATOM 1466 C C . SER A 1 187 ? 24.549 6.275 -43.807 1.00 98.19 187 SER A C 1
ATOM 1468 O O . SER A 1 187 ? 23.517 6.227 -43.122 1.00 98.19 187 SER A O 1
ATOM 1470 N N . LEU A 1 188 ? 25.671 5.635 -43.466 1.00 98.25 188 LEU A N 1
ATOM 1471 C CA . LEU A 1 188 ? 25.830 4.773 -42.306 1.00 98.25 188 LEU A CA 1
ATOM 1472 C C . LEU A 1 188 ? 25.762 5.589 -41.016 1.00 98.25 188 LEU A C 1
ATOM 1474 O O . LEU A 1 188 ? 25.039 5.205 -40.097 1.00 98.25 188 LEU A O 1
ATOM 1478 N N . GLU A 1 189 ? 26.441 6.733 -40.9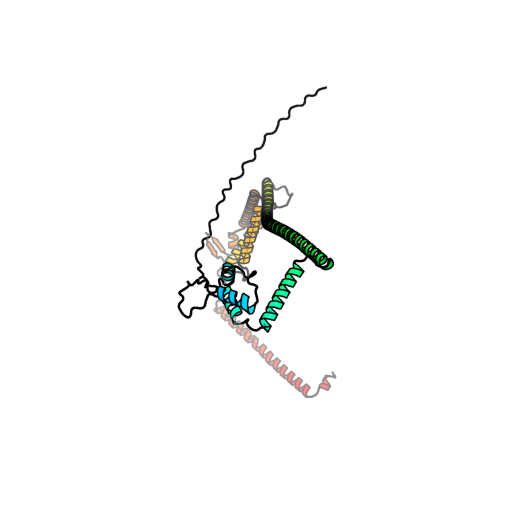53 1.00 98.31 189 GLU A N 1
ATOM 1479 C CA . GLU A 1 189 ? 26.361 7.659 -39.820 1.00 98.31 189 GLU A CA 1
ATOM 1480 C C . GLU A 1 189 ? 24.919 8.125 -39.582 1.00 98.31 189 GLU A C 1
ATOM 1482 O O . GLU A 1 189 ? 24.405 8.050 -38.460 1.00 98.31 189 GLU A O 1
ATOM 1487 N N . ALA A 1 190 ? 24.213 8.514 -40.648 1.00 98.38 190 ALA A N 1
ATOM 1488 C CA . ALA A 1 190 ? 22.810 8.906 -40.558 1.00 98.38 190 ALA A CA 1
ATOM 1489 C C . ALA A 1 190 ? 21.910 7.753 -40.075 1.00 98.38 190 ALA A C 1
ATOM 1491 O O . ALA A 1 190 ? 20.993 7.966 -39.275 1.00 98.38 190 ALA A O 1
ATOM 1492 N N . ALA A 1 191 ? 22.152 6.522 -40.533 1.00 98.31 191 ALA A N 1
ATOM 1493 C CA . ALA A 1 191 ? 21.424 5.344 -40.067 1.00 98.31 191 ALA A CA 1
ATOM 1494 C C . ALA A 1 191 ? 21.707 5.044 -38.585 1.00 98.31 191 ALA A C 1
ATOM 1496 O O . ALA A 1 191 ? 20.773 4.767 -37.828 1.00 98.31 191 ALA A O 1
ATOM 1497 N N . GLN A 1 192 ? 22.962 5.160 -38.145 1.00 98.56 192 GLN A N 1
ATOM 1498 C CA . GLN A 1 192 ? 23.347 4.966 -36.748 1.00 98.56 192 GLN A CA 1
ATOM 1499 C C . GLN A 1 192 ? 22.671 5.979 -35.820 1.00 98.56 192 GLN A C 1
ATOM 1501 O O . GLN A 1 192 ? 22.166 5.590 -34.765 1.00 98.56 192 GLN A O 1
ATOM 1506 N N . GLU A 1 193 ? 22.588 7.252 -36.210 1.00 98.38 193 GLU A N 1
ATOM 1507 C CA . GLU A 1 193 ? 21.876 8.259 -35.416 1.00 98.38 193 GLU A CA 1
ATOM 1508 C C . GLU A 1 193 ? 20.382 7.949 -35.282 1.00 98.38 193 GLU A C 1
ATOM 1510 O O . GLU A 1 193 ? 19.827 8.030 -34.182 1.00 98.38 193 GLU A O 1
ATOM 1515 N N . ARG A 1 194 ? 19.731 7.495 -36.362 1.00 98.62 194 ARG A N 1
ATOM 1516 C CA . ARG A 1 194 ? 18.327 7.049 -36.304 1.00 98.62 194 ARG A CA 1
ATOM 1517 C C . ARG A 1 194 ? 18.147 5.862 -35.360 1.00 98.62 194 ARG A C 1
ATOM 1519 O O . ARG A 1 194 ? 17.170 5.826 -34.613 1.00 98.62 194 ARG A O 1
ATOM 1526 N N . ILE A 1 195 ? 19.084 4.912 -35.356 1.00 98.56 195 ILE A N 1
ATOM 1527 C CA . ILE A 1 195 ? 19.056 3.762 -34.440 1.00 98.56 195 ILE A CA 1
ATOM 1528 C C . ILE A 1 195 ? 19.203 4.231 -32.988 1.00 98.56 195 ILE A C 1
ATOM 1530 O O . ILE A 1 195 ? 18.396 3.838 -32.143 1.00 98.56 195 ILE A O 1
ATOM 1534 N N . ARG A 1 196 ? 20.176 5.102 -32.690 1.00 98.50 196 ARG A N 1
ATOM 1535 C CA . ARG A 1 196 ? 20.382 5.662 -31.340 1.00 98.50 196 ARG A CA 1
ATOM 1536 C C . ARG A 1 196 ? 19.139 6.407 -30.855 1.00 98.50 196 ARG A C 1
ATOM 1538 O O . ARG A 1 196 ? 18.708 6.239 -29.716 1.00 98.50 196 ARG A O 1
ATOM 1545 N N . ASP A 1 197 ? 18.527 7.204 -31.722 1.00 98.50 197 ASP A N 1
ATOM 1546 C CA . ASP A 1 197 ? 17.300 7.934 -31.421 1.00 98.50 197 ASP A CA 1
ATOM 1547 C C . ASP A 1 197 ? 16.098 7.005 -31.168 1.00 98.50 197 ASP A C 1
ATOM 1549 O O . ASP A 1 197 ? 15.394 7.153 -30.165 1.00 98.50 197 ASP A O 1
ATOM 1553 N N . ALA A 1 198 ? 15.911 5.979 -32.002 1.00 98.50 198 ALA A N 1
ATOM 1554 C CA . ALA A 1 198 ? 14.877 4.965 -31.801 1.00 98.50 198 ALA A CA 1
ATOM 1555 C C . ALA A 1 198 ? 15.066 4.197 -30.481 1.00 98.50 198 ALA A C 1
ATOM 1557 O O . ALA A 1 198 ? 14.096 3.962 -29.756 1.00 98.50 198 ALA A O 1
ATOM 1558 N N . GLN A 1 199 ? 16.309 3.859 -30.124 1.00 98.44 199 GLN A N 1
ATOM 1559 C CA . GLN A 1 199 ? 16.638 3.230 -28.843 1.00 98.44 199 GLN A CA 1
ATOM 1560 C C . GLN A 1 199 ? 16.277 4.139 -27.661 1.00 98.44 199 GLN A C 1
ATOM 1562 O O . GLN A 1 199 ? 15.606 3.687 -26.730 1.00 98.44 199 GLN A O 1
ATOM 1567 N N . ARG A 1 200 ? 16.635 5.432 -27.719 1.00 98.50 200 ARG A N 1
ATOM 1568 C CA . ARG A 1 200 ? 16.263 6.419 -26.687 1.00 98.50 200 ARG A CA 1
ATOM 1569 C C . ARG A 1 200 ? 14.745 6.517 -26.519 1.00 98.50 200 ARG A C 1
ATOM 1571 O O . ARG A 1 200 ? 14.249 6.424 -25.397 1.00 98.50 200 ARG A O 1
ATOM 1578 N N . ARG A 1 201 ? 13.991 6.642 -27.616 1.00 98.50 201 ARG A N 1
ATOM 1579 C CA . ARG A 1 201 ? 12.516 6.697 -27.575 1.00 98.50 201 ARG A CA 1
ATOM 1580 C C . ARG A 1 201 ? 11.902 5.413 -27.025 1.00 98.50 201 ARG A C 1
ATOM 1582 O O . ARG A 1 201 ? 10.988 5.483 -26.211 1.00 98.50 201 ARG A O 1
ATOM 1589 N N . SER A 1 202 ? 12.419 4.253 -27.423 1.00 98.56 202 SER A N 1
ATOM 1590 C CA . SER A 1 202 ? 11.963 2.952 -26.923 1.00 98.56 202 SER A CA 1
ATOM 1591 C C . SER A 1 202 ? 12.133 2.838 -25.407 1.00 98.56 202 SER A C 1
ATOM 1593 O O . SER A 1 202 ? 11.209 2.416 -24.715 1.00 98.56 202 SER A O 1
ATOM 1595 N N . LEU A 1 203 ? 13.270 3.284 -24.863 1.00 98.56 203 LEU A N 1
ATOM 1596 C CA . LEU A 1 203 ? 13.498 3.305 -23.415 1.00 98.56 203 LEU A CA 1
ATOM 1597 C C . LEU A 1 203 ? 12.510 4.224 -22.686 1.00 98.56 203 LEU A C 1
ATOM 1599 O O . LEU A 1 203 ? 11.934 3.816 -21.678 1.00 98.56 203 LEU A O 1
ATOM 1603 N N . LEU A 1 204 ? 12.262 5.426 -23.215 1.00 98.50 204 LEU A N 1
ATOM 1604 C CA . LEU A 1 204 ? 11.281 6.355 -22.644 1.00 98.50 204 LEU A CA 1
ATOM 1605 C C . LEU A 1 204 ? 9.865 5.769 -22.655 1.00 98.50 204 LEU A C 1
ATOM 1607 O O . LEU A 1 204 ? 9.165 5.833 -21.645 1.00 98.50 204 LEU A O 1
ATOM 1611 N N . LEU A 1 205 ? 9.458 5.148 -23.765 1.00 98.62 205 LEU A N 1
ATOM 1612 C CA . LEU A 1 205 ? 8.153 4.497 -23.883 1.00 98.62 205 LEU A CA 1
ATOM 1613 C C . LEU A 1 205 ? 8.016 3.314 -22.920 1.00 98.62 205 LEU A C 1
ATOM 1615 O O . LEU A 1 205 ? 6.971 3.170 -22.291 1.00 98.62 205 LEU A O 1
ATOM 1619 N N . LYS A 1 206 ? 9.067 2.503 -22.743 1.00 98.56 206 LYS A N 1
ATOM 1620 C CA . LYS A 1 206 ? 9.082 1.412 -21.753 1.00 98.56 206 LYS A CA 1
ATOM 1621 C C . LYS A 1 206 ? 8.934 1.939 -20.328 1.00 98.56 206 LYS A C 1
ATOM 1623 O O . LYS A 1 206 ? 8.130 1.406 -19.567 1.00 98.56 206 LYS A O 1
ATOM 1628 N N . ALA A 1 207 ? 9.667 2.996 -19.975 1.00 98.38 207 ALA A N 1
ATOM 1629 C CA . ALA A 1 207 ? 9.568 3.618 -18.657 1.00 98.38 207 ALA A CA 1
ATOM 1630 C C . ALA A 1 207 ? 8.165 4.197 -18.407 1.00 98.38 207 ALA A C 1
ATOM 1632 O O . ALA A 1 207 ? 7.591 3.994 -17.336 1.00 98.38 207 ALA A O 1
ATOM 1633 N N . TYR A 1 208 ? 7.586 4.863 -19.410 1.00 98.44 208 TYR A N 1
ATOM 1634 C CA . TYR A 1 208 ? 6.223 5.383 -19.336 1.00 98.44 208 TYR A CA 1
ATOM 1635 C C . TYR A 1 208 ? 5.194 4.257 -19.180 1.00 98.44 208 TYR A C 1
ATOM 1637 O O . TYR A 1 208 ? 4.384 4.300 -18.259 1.00 98.44 208 TYR A O 1
ATOM 1645 N N . ALA A 1 209 ? 5.278 3.206 -20.000 1.00 98.56 209 ALA A N 1
ATOM 1646 C CA . ALA A 1 209 ? 4.384 2.055 -19.916 1.00 98.56 209 ALA A CA 1
ATOM 1647 C C . ALA A 1 209 ? 4.450 1.367 -18.542 1.00 98.56 209 ALA A C 1
ATOM 1649 O O . ALA A 1 209 ? 3.411 1.050 -17.966 1.00 98.56 209 ALA A O 1
ATOM 1650 N N . ALA A 1 210 ? 5.653 1.192 -17.982 1.00 98.44 210 ALA A N 1
ATOM 1651 C CA . ALA A 1 210 ? 5.834 0.629 -16.645 1.00 98.44 210 ALA A CA 1
ATOM 1652 C C . ALA A 1 210 ? 5.191 1.504 -15.556 1.00 98.44 210 ALA A C 1
ATOM 1654 O O . ALA A 1 210 ? 4.501 0.995 -14.670 1.00 98.44 210 ALA A O 1
ATOM 1655 N N . ARG A 1 211 ? 5.364 2.829 -15.642 1.00 98.31 211 ARG A N 1
ATOM 1656 C CA . ARG A 1 211 ? 4.721 3.778 -14.727 1.00 98.31 211 ARG A CA 1
ATOM 1657 C C . ARG A 1 211 ? 3.198 3.702 -14.820 1.00 98.31 211 ARG A C 1
ATOM 1659 O O . ARG A 1 211 ? 2.542 3.568 -13.791 1.00 98.31 211 ARG A O 1
ATOM 1666 N N . THR A 1 212 ? 2.641 3.746 -16.027 1.00 98.38 212 THR A N 1
ATOM 1667 C CA . THR A 1 212 ? 1.190 3.671 -16.241 1.00 98.38 212 THR A CA 1
ATOM 1668 C C . THR A 1 212 ? 0.617 2.339 -15.760 1.00 98.38 212 THR A C 1
ATOM 1670 O O . THR A 1 212 ? -0.461 2.317 -15.171 1.00 98.38 212 THR A O 1
ATOM 1673 N N . ALA A 1 213 ? 1.335 1.227 -15.946 1.00 98.38 213 ALA A N 1
ATOM 1674 C CA . ALA A 1 213 ? 0.929 -0.072 -15.415 1.00 98.38 213 ALA A CA 1
ATOM 1675 C C . ALA A 1 213 ? 0.858 -0.061 -13.878 1.00 98.38 213 ALA A C 1
ATOM 1677 O O . ALA A 1 213 ? -0.132 -0.522 -13.311 1.00 98.38 213 ALA A O 1
ATOM 1678 N N . LYS A 1 214 ? 1.856 0.531 -13.208 1.00 98.19 214 LYS A N 1
ATOM 1679 C CA . LYS A 1 214 ? 1.867 0.684 -11.746 1.00 98.19 214 LYS A CA 1
ATOM 1680 C C . LYS A 1 214 ? 0.718 1.567 -11.250 1.00 98.19 214 LYS A C 1
ATOM 1682 O O . LYS A 1 214 ? 0.018 1.187 -10.316 1.00 98.19 214 LYS A O 1
ATOM 1687 N N . GLU A 1 215 ? 0.505 2.720 -11.882 1.00 98.19 215 GLU A N 1
ATOM 1688 C CA . GLU A 1 215 ? -0.606 3.625 -11.549 1.00 98.19 215 GLU A CA 1
ATOM 1689 C C . GLU A 1 215 ? -1.959 2.920 -11.733 1.00 98.19 215 GLU A C 1
ATOM 1691 O O . GLU A 1 215 ? -2.820 2.989 -10.858 1.00 98.19 215 GLU A O 1
ATOM 1696 N N . ARG A 1 216 ? -2.128 2.157 -12.820 1.00 98.19 216 ARG A N 1
ATOM 1697 C CA . ARG A 1 216 ? -3.336 1.360 -13.058 1.00 98.19 216 ARG A CA 1
ATOM 1698 C C . ARG A 1 216 ? -3.543 0.291 -11.990 1.00 98.19 216 ARG A C 1
ATOM 1700 O O . ARG A 1 216 ? -4.666 0.142 -11.525 1.00 98.19 216 ARG A O 1
ATOM 1707 N N . GLN A 1 217 ? -2.497 -0.431 -11.594 1.00 98.31 217 GLN A N 1
ATOM 1708 C CA . GLN A 1 217 ? -2.587 -1.443 -10.540 1.00 98.31 217 GLN A CA 1
ATOM 1709 C C . GLN A 1 217 ? -2.994 -0.818 -9.199 1.00 98.31 217 GLN A C 1
ATOM 1711 O O . GLN A 1 217 ? -3.857 -1.355 -8.507 1.00 98.31 217 GLN A O 1
ATOM 1716 N N . GLN A 1 218 ? -2.425 0.340 -8.854 1.00 98.19 218 GLN A N 1
ATOM 1717 C CA . GLN A 1 218 ? -2.796 1.074 -7.645 1.00 98.19 218 GLN A CA 1
ATOM 1718 C C . GLN A 1 218 ? -4.267 1.503 -7.683 1.00 98.19 218 GLN A C 1
ATOM 1720 O O . GLN A 1 218 ? -5.000 1.257 -6.728 1.00 98.19 218 GLN A O 1
ATOM 1725 N N . LEU A 1 219 ? -4.715 2.086 -8.800 1.00 98.19 219 LEU A N 1
ATOM 1726 C CA . LEU A 1 219 ? -6.111 2.485 -8.978 1.00 98.19 219 LEU A CA 1
ATOM 1727 C C . LEU A 1 219 ? -7.060 1.285 -8.930 1.00 98.19 219 LEU A C 1
ATOM 1729 O O . LEU A 1 219 ? -8.114 1.377 -8.312 1.00 98.19 219 LEU A O 1
ATOM 1733 N N . GLN A 1 220 ? -6.689 0.155 -9.534 1.00 98.25 220 GLN A N 1
ATOM 1734 C CA . GLN A 1 220 ? -7.466 -1.082 -9.448 1.00 98.25 220 GLN A CA 1
ATOM 1735 C C . GLN A 1 220 ? -7.599 -1.557 -8.000 1.00 98.25 220 GLN A C 1
ATOM 1737 O O . GLN A 1 220 ? -8.712 -1.852 -7.576 1.00 98.25 220 GLN A O 1
ATOM 1742 N N . GLY A 1 221 ? -6.507 -1.541 -7.227 1.00 98.06 221 GLY A N 1
ATOM 1743 C CA . GLY A 1 221 ? -6.539 -1.842 -5.794 1.00 98.06 221 GLY A CA 1
ATOM 1744 C C . GLY A 1 221 ? -7.481 -0.913 -5.019 1.00 98.06 221 GLY A C 1
ATOM 1745 O O . GLY A 1 221 ? -8.307 -1.374 -4.229 1.00 98.06 221 GLY A O 1
ATOM 1746 N N . SER A 1 222 ? -7.433 0.394 -5.294 1.00 97.94 222 SER A N 1
ATOM 1747 C CA . SER A 1 222 ? -8.350 1.364 -4.682 1.00 97.94 222 SER A CA 1
ATOM 1748 C C . SER A 1 222 ? -9.810 1.122 -5.070 1.00 97.94 222 SER A C 1
ATOM 1750 O O . SER A 1 222 ? -10.684 1.189 -4.211 1.00 97.94 222 SER A O 1
ATOM 1752 N N . VAL A 1 223 ? -10.093 0.801 -6.336 1.00 98.12 223 VAL A N 1
ATOM 1753 C CA . VAL A 1 223 ? -11.452 0.482 -6.802 1.00 98.12 223 VAL A CA 1
ATOM 1754 C C . VAL A 1 223 ? -11.982 -0.772 -6.111 1.00 98.12 223 VAL A C 1
ATOM 1756 O O . VAL A 1 223 ? -13.119 -0.758 -5.649 1.00 98.12 223 VAL A O 1
ATOM 1759 N N . THR A 1 224 ? -11.170 -1.823 -5.967 1.00 97.75 224 THR A N 1
ATOM 1760 C CA . THR A 1 224 ? -11.584 -3.034 -5.241 1.00 97.75 224 THR A CA 1
ATOM 1761 C C . THR A 1 224 ? -11.858 -2.757 -3.763 1.00 97.75 224 THR A C 1
ATOM 1763 O O . THR A 1 224 ? -12.857 -3.230 -3.230 1.00 97.75 224 THR A O 1
ATOM 1766 N N . GLN A 1 225 ? -11.034 -1.930 -3.110 1.00 97.88 225 GLN A N 1
ATOM 1767 C CA . GLN A 1 225 ? -11.232 -1.554 -1.708 1.00 97.88 225 GLN A CA 1
ATOM 1768 C C . GLN A 1 225 ? -12.509 -0.724 -1.511 1.00 97.88 225 GLN A C 1
ATOM 1770 O O . GLN A 1 225 ? -13.261 -0.952 -0.563 1.00 97.88 225 GLN A O 1
ATOM 1775 N N . LEU A 1 226 ? -12.766 0.238 -2.402 1.00 97.62 226 LEU A N 1
ATOM 1776 C CA . LEU A 1 226 ? -13.990 1.040 -2.377 1.00 97.62 226 LEU A CA 1
ATOM 1777 C C . LEU A 1 226 ? -15.229 0.194 -2.680 1.00 97.62 226 LEU A C 1
ATOM 1779 O O . LEU A 1 226 ? -16.258 0.407 -2.046 1.00 97.62 226 LEU A O 1
ATOM 1783 N N . GLY A 1 227 ? -15.119 -0.775 -3.593 1.00 97.81 227 GLY A N 1
ATOM 1784 C CA . GLY A 1 227 ? -16.168 -1.754 -3.874 1.00 97.81 227 GLY A CA 1
ATOM 1785 C C . GLY A 1 227 ? -16.562 -2.535 -2.622 1.00 97.81 227 GLY A C 1
ATOM 1786 O O . GLY A 1 227 ? -17.722 -2.490 -2.228 1.00 97.81 227 GLY A O 1
ATOM 1787 N N . GLY A 1 228 ? -15.588 -3.132 -1.926 1.00 96.62 228 GLY A N 1
ATOM 1788 C CA . GLY A 1 228 ? -15.851 -3.861 -0.679 1.00 96.62 228 GLY A CA 1
ATOM 1789 C C . GLY A 1 228 ? -16.460 -2.982 0.421 1.00 96.62 228 GLY A C 1
ATOM 1790 O O . GLY A 1 228 ? -17.402 -3.390 1.094 1.00 96.62 228 GLY A O 1
ATOM 1791 N N . ARG A 1 229 ? -15.995 -1.730 0.566 1.00 94.62 229 ARG A N 1
ATOM 1792 C CA . ARG A 1 229 ? -16.600 -0.773 1.514 1.00 94.62 229 ARG A CA 1
ATOM 1793 C C . ARG A 1 229 ? -18.041 -0.417 1.155 1.00 94.62 229 ARG A C 1
ATOM 1795 O O . ARG A 1 229 ? -18.872 -0.263 2.046 1.00 94.62 229 ARG A O 1
ATOM 1802 N N . LEU A 1 230 ? -18.341 -0.259 -0.131 1.00 96.62 230 LEU A N 1
ATOM 1803 C CA . LEU A 1 230 ? -19.694 0.029 -0.591 1.00 96.62 230 LEU A CA 1
ATOM 1804 C C . LEU A 1 230 ? -20.630 -1.155 -0.325 1.00 96.62 230 LEU A C 1
ATOM 1806 O O . LEU A 1 230 ? -21.731 -0.936 0.171 1.00 96.62 230 LEU A O 1
ATOM 1810 N N . GLU A 1 231 ? -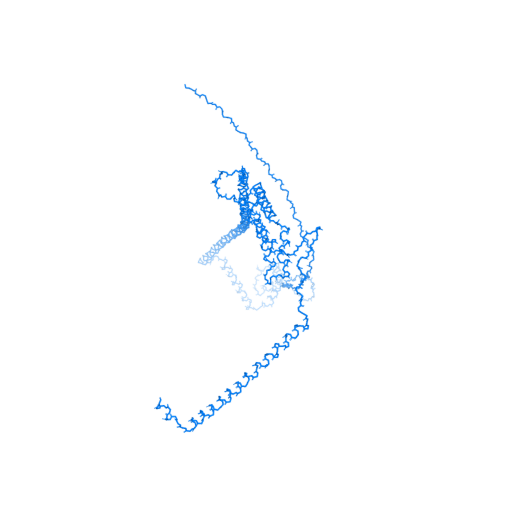20.188 -2.381 -0.609 1.00 96.50 231 GLU A N 1
ATOM 1811 C CA . GLU A 1 231 ? -20.937 -3.610 -0.312 1.00 96.50 231 GLU A CA 1
ATOM 1812 C C . GLU A 1 231 ? -21.238 -3.726 1.187 1.00 96.50 231 GLU A C 1
ATOM 1814 O O . GLU A 1 231 ? -22.394 -3.894 1.571 1.00 96.50 231 GLU A O 1
ATOM 1819 N N . GLN A 1 232 ? -20.235 -3.509 2.044 1.00 94.62 232 GLN A N 1
ATOM 1820 C CA . GLN A 1 232 ? -20.409 -3.506 3.499 1.00 94.62 232 GLN A CA 1
ATOM 1821 C C . GLN A 1 232 ? -21.449 -2.469 3.956 1.00 94.62 232 GLN A C 1
ATOM 1823 O O . GLN A 1 232 ? -22.350 -2.785 4.733 1.00 94.62 232 GLN A O 1
ATOM 1828 N N . LEU A 1 233 ? -21.377 -1.231 3.455 1.00 94.69 233 LEU A N 1
ATOM 1829 C CA . LEU A 1 233 ? -22.344 -0.183 3.804 1.00 94.69 233 LEU A CA 1
ATOM 1830 C C . LEU A 1 233 ? -23.756 -0.486 3.282 1.00 94.69 233 LEU A C 1
ATOM 1832 O O . LEU A 1 233 ? -24.741 -0.182 3.958 1.00 94.69 233 LEU A O 1
ATOM 1836 N N . GLN A 1 234 ? -23.876 -1.090 2.099 1.00 95.88 234 GLN A N 1
ATOM 1837 C CA . GLN A 1 234 ? -25.161 -1.542 1.562 1.00 95.88 234 GLN A CA 1
ATOM 1838 C C . GLN A 1 234 ? -25.758 -2.668 2.408 1.00 95.88 234 GLN A C 1
ATOM 1840 O O . GLN A 1 234 ? -26.963 -2.661 2.665 1.00 95.88 234 GLN A O 1
ATOM 1845 N N . ASP A 1 235 ? -24.930 -3.589 2.893 1.00 94.94 235 ASP A N 1
ATOM 1846 C CA . ASP A 1 235 ? -25.345 -4.660 3.793 1.00 94.94 235 ASP A CA 1
ATOM 1847 C C . ASP A 1 235 ? -25.828 -4.115 5.141 1.00 94.94 235 ASP A C 1
ATOM 1849 O O . ASP A 1 235 ? -26.906 -4.501 5.599 1.00 94.94 235 ASP A O 1
ATOM 1853 N N . ILE A 1 236 ? -25.108 -3.161 5.743 1.00 94.62 236 ILE A N 1
ATOM 1854 C CA . ILE A 1 236 ? -25.557 -2.462 6.960 1.00 94.62 236 ILE A CA 1
ATOM 1855 C C . ILE A 1 236 ? -26.877 -1.733 6.691 1.00 94.62 236 ILE A C 1
ATOM 1857 O O . ILE A 1 236 ? -27.823 -1.858 7.464 1.00 94.62 236 ILE A O 1
ATOM 1861 N N . SER A 1 237 ? -26.991 -1.020 5.567 1.00 93.62 237 SER A N 1
ATOM 1862 C CA . SER A 1 237 ? -28.234 -0.341 5.184 1.00 93.62 237 SER A CA 1
ATOM 1863 C C . SER A 1 237 ? -29.400 -1.321 5.008 1.00 93.62 237 SER A C 1
ATOM 1865 O O . SER A 1 237 ? -30.524 -1.021 5.411 1.00 93.62 237 SER A O 1
ATOM 1867 N N . ARG A 1 238 ? -29.152 -2.515 4.451 1.00 93.12 238 ARG A N 1
ATOM 1868 C CA . ARG A 1 238 ? -30.151 -3.587 4.337 1.00 93.12 238 ARG A CA 1
ATOM 1869 C C . ARG A 1 238 ? -30.575 -4.094 5.714 1.00 93.12 238 ARG A C 1
ATOM 1871 O O . ARG A 1 238 ? -31.776 -4.195 5.951 1.00 93.12 238 ARG A O 1
ATOM 1878 N N . LYS A 1 239 ? -29.623 -4.367 6.614 1.00 92.06 239 LYS A N 1
ATOM 1879 C CA . LYS A 1 239 ? -29.899 -4.781 8.001 1.00 92.06 239 LYS A CA 1
ATOM 1880 C C . LYS A 1 239 ? -30.715 -3.719 8.748 1.00 92.06 239 LYS A C 1
ATOM 1882 O O . LYS A 1 239 ? -31.677 -4.066 9.419 1.00 92.06 239 LYS A O 1
ATOM 1887 N N . ALA A 1 240 ? -30.400 -2.435 8.567 1.00 91.12 240 ALA A N 1
ATOM 1888 C CA . ALA A 1 240 ? -31.052 -1.321 9.264 1.00 91.12 240 ALA A CA 1
ATOM 1889 C C . ALA A 1 240 ? -32.563 -1.213 8.996 1.00 91.12 240 ALA A C 1
ATOM 1891 O O . ALA A 1 240 ? -33.292 -0.691 9.836 1.00 91.12 240 ALA A O 1
ATOM 1892 N N . LYS A 1 241 ? -33.026 -1.692 7.830 1.00 89.31 241 LYS A N 1
ATOM 1893 C CA . LYS A 1 241 ? -34.448 -1.708 7.441 1.00 89.31 241 LYS A CA 1
ATOM 1894 C C . LYS A 1 241 ? -35.268 -2.768 8.177 1.00 89.31 241 LYS A C 1
ATOM 1896 O O . LYS A 1 241 ? -36.491 -2.700 8.145 1.00 89.31 241 LYS A O 1
ATOM 1901 N N . VAL A 1 242 ? -34.616 -3.759 8.778 1.00 86.38 242 VAL A N 1
ATOM 1902 C CA . VAL A 1 242 ? -35.274 -4.780 9.594 1.00 86.38 242 VAL A CA 1
ATOM 1903 C C . VAL A 1 242 ? -35.386 -4.230 11.010 1.00 86.38 242 VAL A C 1
ATOM 1905 O O . VAL A 1 242 ? -34.379 -3.831 11.589 1.00 86.38 242 VAL A O 1
ATOM 1908 N N . GLU A 1 243 ? -36.587 -4.178 11.579 1.00 80.00 243 GLU A N 1
ATOM 1909 C CA . GLU A 1 243 ? -36.739 -3.799 12.985 1.00 80.00 243 GLU A CA 1
ATOM 1910 C C . GLU A 1 243 ? -36.173 -4.895 13.893 1.00 80.00 243 GLU A C 1
ATOM 1912 O O . GLU A 1 243 ? -36.481 -6.078 13.746 1.00 80.00 243 GLU A O 1
ATOM 1917 N N . LEU A 1 244 ? -35.318 -4.492 14.834 1.00 78.19 244 LEU A N 1
ATOM 1918 C CA . LEU A 1 244 ? -34.715 -5.394 15.804 1.00 78.19 244 LEU A CA 1
ATOM 1919 C C . LEU A 1 244 ? -35.701 -5.610 16.960 1.00 78.19 244 LEU A C 1
ATOM 1921 O O . LEU A 1 244 ? -35.823 -4.772 17.851 1.00 78.19 244 LEU A O 1
ATOM 1925 N N . THR A 1 245 ? -36.409 -6.738 16.966 1.00 71.62 245 THR A N 1
ATOM 1926 C CA . THR A 1 245 ? -37.282 -7.115 18.085 1.00 71.62 245 THR A CA 1
ATOM 1927 C C . THR A 1 245 ? -36.454 -7.692 19.231 1.00 71.62 245 THR A C 1
ATOM 1929 O O . THR A 1 245 ? -36.298 -8.908 19.352 1.00 71.62 245 THR A O 1
ATOM 1932 N N . VAL A 1 246 ? -35.904 -6.821 20.077 1.00 64.00 246 VAL A N 1
ATOM 1933 C CA . VAL A 1 246 ? -35.178 -7.231 21.285 1.00 64.00 246 VAL A CA 1
ATOM 1934 C C . VAL A 1 246 ? -36.158 -7.354 22.449 1.00 64.00 246 VAL A C 1
ATOM 1936 O O . VAL A 1 246 ? -36.439 -6.382 23.139 1.00 64.00 246 VAL A O 1
ATOM 1939 N N . GLY A 1 247 ? -36.718 -8.552 22.640 1.00 58.50 247 GLY A N 1
ATOM 1940 C CA . GLY A 1 247 ? -37.482 -8.903 23.844 1.00 58.50 247 GLY A CA 1
ATOM 1941 C C . GLY A 1 247 ? -38.698 -8.009 24.120 1.00 58.50 247 GLY A C 1
ATOM 1942 O O . GLY A 1 247 ? -38.686 -7.184 25.031 1.00 58.50 247 GLY A O 1
ATOM 1943 N N . GLY A 1 248 ? -39.780 -8.197 23.361 1.00 45.06 248 GLY A N 1
ATOM 1944 C CA . GLY A 1 248 ? -41.077 -7.583 23.657 1.00 45.06 248 GLY A CA 1
ATOM 1945 C C . GLY A 1 248 ? -41.828 -8.309 24.781 1.00 45.06 248 GLY A C 1
ATOM 1946 O O . GLY A 1 248 ? -41.804 -9.534 24.860 1.00 45.06 248 GLY A O 1
ATOM 1947 N N . LYS A 1 249 ? -42.531 -7.541 25.626 1.00 45.47 249 LYS A N 1
ATOM 1948 C CA . LYS A 1 249 ? -43.427 -7.969 26.720 1.00 45.47 249 LYS A CA 1
ATOM 1949 C C . LYS A 1 249 ? -44.595 -8.864 26.247 1.00 45.47 249 LYS A C 1
ATOM 1951 O O . LYS A 1 249 ? -45.743 -8.429 26.259 1.00 45.47 249 LYS A O 1
ATOM 1956 N N . VAL A 1 250 ? -44.337 -10.108 25.852 1.00 37.38 250 VAL A N 1
ATOM 1957 C CA . VAL A 1 250 ? -45.380 -11.124 25.632 1.00 37.38 250 VAL A CA 1
ATOM 1958 C C . VAL A 1 250 ? -44.991 -12.394 26.395 1.00 37.38 250 VAL A C 1
ATOM 1960 O O . VAL A 1 250 ? -44.028 -13.051 26.004 1.00 37.38 250 VAL A O 1
ATOM 1963 N N . PRO A 1 251 ? -45.713 -12.760 27.472 1.00 41.44 251 PRO A N 1
ATOM 1964 C CA . PRO A 1 251 ? -45.405 -13.947 28.276 1.00 41.44 251 PRO A CA 1
ATOM 1965 C C . PRO A 1 251 ? -45.557 -15.306 27.563 1.00 41.44 251 PRO A C 1
ATOM 1967 O O . PRO A 1 251 ? -45.195 -16.317 28.156 1.00 41.44 251 PRO A O 1
ATOM 1970 N N . ASP A 1 252 ? -46.049 -15.363 26.319 1.00 34.41 252 ASP A N 1
ATOM 1971 C CA . ASP A 1 252 ? -46.632 -16.600 25.767 1.00 34.41 252 ASP A CA 1
ATOM 1972 C C . ASP A 1 252 ? -46.050 -17.138 24.449 1.00 34.41 252 ASP A C 1
ATOM 1974 O O . ASP A 1 252 ? -46.614 -18.061 23.865 1.00 34.41 252 ASP A O 1
ATOM 1978 N N . LEU A 1 253 ? -44.888 -16.676 23.979 1.00 40.19 253 LEU A N 1
ATOM 1979 C CA . LEU A 1 253 ? -44.244 -17.287 22.802 1.00 40.19 253 LEU A CA 1
ATOM 1980 C C . LEU A 1 253 ? -42.855 -17.832 23.129 1.00 40.19 253 LEU A C 1
ATOM 1982 O O . LEU A 1 253 ? -41.820 -17.275 22.778 1.00 40.19 253 LEU A O 1
ATOM 1986 N N . ARG A 1 254 ? -42.854 -19.002 23.776 1.00 36.69 254 ARG A N 1
ATOM 1987 C CA . ARG A 1 254 ? -41.687 -19.882 23.932 1.00 36.69 254 ARG A CA 1
ATOM 1988 C C . ARG A 1 254 ? -41.318 -20.589 22.615 1.00 36.69 254 ARG A C 1
ATOM 1990 O O . ARG A 1 254 ? -41.265 -21.804 22.601 1.00 36.69 254 ARG A O 1
ATOM 1997 N N . PHE A 1 255 ? -41.079 -19.860 21.525 1.00 37.03 255 PHE A N 1
ATOM 1998 C CA . PHE A 1 255 ? -40.381 -20.299 20.296 1.00 37.03 255 PHE A CA 1
ATOM 1999 C C . PHE A 1 255 ? -40.005 -18.993 19.552 1.00 37.03 255 PHE A C 1
ATOM 2001 O O . PHE A 1 255 ? -40.906 -18.263 19.168 1.00 37.03 255 PHE A O 1
ATOM 2008 N N . ALA A 1 256 ? -38.755 -18.545 19.379 1.00 45.75 256 ALA A N 1
ATOM 2009 C CA . ALA A 1 256 ? -37.511 -19.248 19.076 1.00 45.75 256 ALA A CA 1
ATOM 2010 C C . ALA A 1 256 ? -36.294 -18.587 19.773 1.00 45.75 256 ALA A C 1
ATOM 2012 O O . ALA A 1 256 ? -36.010 -17.406 19.583 1.00 45.75 256 ALA A O 1
ATOM 2013 N N . GLY A 1 257 ? -35.585 -19.365 20.595 1.00 54.69 257 GLY A N 1
ATOM 2014 C CA . GLY A 1 257 ? -34.508 -18.926 21.487 1.00 54.69 257 GLY A CA 1
ATOM 2015 C C . GLY A 1 257 ? -33.131 -18.750 20.841 1.00 54.69 257 GLY A C 1
ATOM 2016 O O . GLY A 1 257 ? -32.224 -19.512 21.162 1.00 54.69 257 GLY A O 1
ATOM 2017 N N . VAL A 1 258 ? -32.948 -17.735 19.994 1.00 67.25 258 VAL A N 1
ATOM 2018 C CA . VAL A 1 258 ? -31.603 -17.280 19.591 1.00 67.25 258 VAL A CA 1
ATOM 2019 C C . VAL A 1 258 ? -31.475 -15.779 19.840 1.00 67.25 258 VAL A C 1
ATOM 2021 O O . VAL A 1 258 ? -32.234 -14.984 19.291 1.00 67.25 258 VAL A O 1
ATOM 2024 N N . GLU A 1 259 ? -30.529 -15.401 20.700 1.00 80.00 259 GLU A N 1
ATOM 2025 C CA . GLU A 1 259 ? -30.167 -14.004 20.962 1.00 80.00 259 GLU A CA 1
ATOM 2026 C C . GLU A 1 259 ? -29.725 -13.324 19.649 1.00 80.00 259 GLU A C 1
ATOM 2028 O O . GLU A 1 259 ? -28.916 -13.910 18.922 1.00 80.00 259 GLU A O 1
ATOM 2033 N N . PRO A 1 260 ? -30.223 -12.114 19.313 1.00 88.19 260 PRO A N 1
ATOM 2034 C CA . PRO A 1 260 ? -29.744 -11.383 18.144 1.00 88.19 260 PRO A CA 1
ATOM 2035 C C . PRO A 1 260 ? -28.226 -11.191 18.199 1.00 88.19 260 PRO A C 1
ATOM 2037 O O . PRO A 1 260 ? -27.694 -10.813 19.241 1.00 88.19 260 PRO A O 1
ATOM 2040 N N . GLU A 1 261 ? -27.532 -11.389 17.076 1.00 90.75 261 GLU A N 1
ATOM 2041 C CA . GLU A 1 261 ? -26.063 -11.289 17.018 1.00 90.75 261 GLU A CA 1
ATOM 2042 C C . GLU A 1 261 ? -25.555 -9.948 17.559 1.00 90.75 261 GLU A C 1
ATOM 2044 O O . GLU A 1 261 ? -24.672 -9.924 18.408 1.00 90.75 261 GLU A O 1
ATOM 2049 N N . VAL A 1 262 ? -26.192 -8.841 17.161 1.00 93.25 262 VAL A N 1
ATOM 2050 C CA . VAL A 1 262 ? -25.869 -7.497 17.665 1.00 93.25 262 VAL A CA 1
ATOM 2051 C C . VAL A 1 262 ? -26.013 -7.389 19.186 1.00 93.25 262 VAL A C 1
ATOM 2053 O O . VAL A 1 262 ? -25.202 -6.727 19.823 1.00 93.25 262 VAL A O 1
ATOM 2056 N N . LEU A 1 263 ? -27.005 -8.055 19.790 1.00 93.62 263 LEU A N 1
ATOM 2057 C CA . LEU A 1 263 ? -27.187 -8.033 21.240 1.00 93.62 263 LEU A CA 1
ATOM 2058 C C . LEU A 1 263 ? -26.063 -8.804 21.936 1.00 93.62 263 LEU A C 1
ATOM 2060 O O . LEU A 1 263 ? -25.477 -8.285 22.885 1.00 93.62 263 LEU A O 1
ATOM 2064 N N . ARG A 1 264 ? -25.722 -9.993 21.430 1.00 94.31 264 ARG A N 1
ATOM 2065 C CA . ARG A 1 264 ? -24.610 -10.800 21.942 1.00 94.31 264 ARG A CA 1
ATOM 2066 C C . ARG A 1 264 ? -23.285 -10.044 21.843 1.00 94.31 264 ARG A C 1
ATOM 2068 O O . ARG A 1 264 ? -22.560 -9.958 22.828 1.00 94.31 264 ARG A O 1
ATOM 2075 N N . ASP A 1 265 ? -22.982 -9.474 20.681 1.00 96.06 265 ASP A N 1
ATOM 2076 C CA . ASP A 1 265 ? -21.709 -8.793 20.435 1.00 96.06 265 ASP A CA 1
ATOM 2077 C C . ASP A 1 265 ? -21.580 -7.535 21.321 1.00 96.06 265 ASP A C 1
ATOM 2079 O O . ASP A 1 265 ? -20.544 -7.315 21.955 1.00 96.06 265 ASP A O 1
ATOM 2083 N N . VAL A 1 266 ? -22.660 -6.751 21.459 1.00 96.88 266 VAL A N 1
ATOM 2084 C CA . VAL A 1 266 ? -22.710 -5.602 22.381 1.00 96.88 266 VAL A CA 1
ATOM 2085 C C . VAL A 1 266 ? -22.571 -6.057 23.838 1.00 96.88 266 VAL A C 1
ATOM 2087 O O . VAL A 1 266 ? -21.798 -5.456 24.586 1.00 96.88 266 VAL A O 1
ATOM 2090 N N . ARG A 1 267 ? -23.243 -7.143 24.249 1.00 96.19 267 ARG A N 1
ATOM 2091 C CA . ARG A 1 267 ? -23.111 -7.735 25.593 1.00 96.19 267 ARG A CA 1
ATOM 2092 C C . ARG A 1 267 ? -21.656 -8.112 25.875 1.00 96.19 267 ARG A C 1
ATOM 2094 O O . ARG A 1 267 ? -21.136 -7.755 26.932 1.00 96.19 267 ARG A O 1
ATOM 2101 N N . THR A 1 268 ? -20.976 -8.760 24.929 1.00 96.62 268 THR A N 1
ATOM 2102 C CA . THR A 1 268 ? -19.551 -9.100 25.037 1.00 96.62 268 THR A CA 1
ATOM 2103 C C . THR A 1 268 ? -18.678 -7.852 25.171 1.00 96.62 268 THR A C 1
ATOM 2105 O O . THR A 1 268 ? -17.841 -7.798 26.071 1.00 96.62 268 THR A O 1
ATOM 2108 N N . ALA A 1 269 ? -18.895 -6.810 24.362 1.00 97.56 269 ALA A N 1
ATOM 2109 C CA . ALA A 1 269 ? -18.138 -5.560 24.476 1.00 97.56 269 ALA A CA 1
ATOM 2110 C C . ALA A 1 269 ? -18.348 -4.864 25.836 1.00 97.56 269 ALA A C 1
ATOM 2112 O O . ALA A 1 269 ? -17.391 -4.372 26.442 1.00 97.56 269 ALA A O 1
ATOM 2113 N N . CYS A 1 270 ? -19.581 -4.860 26.352 1.00 97.00 270 CYS A N 1
ATOM 2114 C CA . CYS A 1 270 ? -19.894 -4.354 27.689 1.00 97.00 270 CYS A CA 1
ATOM 2115 C C . CYS A 1 270 ? -19.198 -5.171 28.788 1.00 97.00 270 CYS A C 1
ATOM 2117 O O . CYS A 1 270 ? -18.644 -4.587 29.720 1.00 97.00 270 CYS A O 1
ATOM 2119 N N . GLN A 1 271 ? -19.176 -6.501 28.672 1.00 96.38 271 GLN A N 1
ATOM 2120 C CA . GLN A 1 271 ? -18.484 -7.386 29.614 1.00 96.38 271 GLN A CA 1
ATOM 2121 C C . GLN A 1 271 ? -16.969 -7.172 29.594 1.00 96.38 271 GLN A C 1
ATOM 2123 O O . GLN A 1 271 ? -16.369 -7.030 30.657 1.00 96.38 271 GLN A O 1
ATOM 2128 N N . LEU A 1 272 ? -16.347 -7.074 28.414 1.00 96.44 272 LEU A N 1
ATOM 2129 C CA . LEU A 1 272 ? -14.921 -6.755 28.282 1.00 96.44 272 LEU A CA 1
ATOM 2130 C C . LEU A 1 272 ? -14.587 -5.430 28.976 1.00 96.44 272 LEU A C 1
ATOM 2132 O O . LEU A 1 272 ? -13.632 -5.355 29.752 1.00 96.44 272 LEU A O 1
ATOM 2136 N N . ARG A 1 273 ? -15.418 -4.399 28.769 1.00 96.25 273 ARG A N 1
ATOM 2137 C CA . ARG A 1 273 ? -15.240 -3.105 29.437 1.00 96.25 273 ARG A CA 1
ATOM 2138 C C . ARG A 1 273 ? -15.403 -3.208 30.949 1.00 96.25 273 ARG A C 1
ATOM 2140 O O . ARG A 1 273 ? -14.625 -2.603 31.682 1.00 96.25 273 ARG A O 1
ATOM 2147 N N . PHE A 1 274 ? -16.395 -3.962 31.414 1.00 95.00 274 PHE A N 1
ATOM 2148 C CA . PHE A 1 274 ? -16.609 -4.208 32.835 1.00 95.00 274 PHE A CA 1
ATOM 2149 C C . PHE A 1 274 ? -15.407 -4.914 33.468 1.00 95.00 274 PHE A C 1
ATOM 2151 O O . PHE A 1 274 ? -14.912 -4.449 34.489 1.00 95.00 274 PHE A O 1
ATOM 2158 N N . HIS A 1 275 ? -14.897 -5.982 32.850 1.00 93.25 275 HIS A N 1
ATOM 2159 C CA . HIS A 1 275 ? -13.723 -6.703 33.339 1.00 93.25 275 HIS A CA 1
ATOM 2160 C C . HIS A 1 275 ? -12.493 -5.803 33.408 1.00 93.25 275 HIS A C 1
ATOM 2162 O O . HIS A 1 275 ? -11.821 -5.793 34.434 1.00 93.25 275 HIS A O 1
ATOM 2168 N N . PHE A 1 276 ? -12.256 -4.983 32.382 1.00 93.12 276 PHE A N 1
ATOM 2169 C CA . PHE A 1 276 ? -11.183 -3.992 32.396 1.00 93.12 276 PHE A CA 1
ATOM 2170 C C . PHE A 1 276 ? -11.301 -3.024 33.583 1.00 93.12 276 PHE A C 1
ATOM 2172 O O . PHE A 1 276 ? -10.353 -2.856 34.350 1.00 93.12 276 PHE A O 1
ATOM 2179 N N . LEU A 1 277 ? -12.476 -2.413 33.777 1.00 93.25 277 LEU A N 1
ATOM 2180 C CA . LEU A 1 277 ? -12.709 -1.470 34.877 1.00 93.25 277 LEU A CA 1
ATOM 2181 C C . LEU A 1 277 ? -12.611 -2.143 36.250 1.00 93.25 277 LEU A C 1
ATOM 2183 O O . LEU A 1 277 ? -12.044 -1.566 37.175 1.00 93.25 277 LEU A O 1
ATOM 2187 N N . LYS A 1 278 ? -13.130 -3.368 36.376 1.00 90.50 278 LYS A N 1
ATOM 2188 C CA . LYS A 1 278 ? -13.033 -4.177 37.592 1.00 90.50 278 LYS A CA 1
ATOM 2189 C C . LYS A 1 278 ? -11.575 -4.466 37.931 1.00 90.50 278 LYS A C 1
ATOM 2191 O O . LYS A 1 278 ? -11.174 -4.220 39.062 1.00 90.50 278 LYS A O 1
ATOM 2196 N N . SER A 1 279 ? -10.778 -4.895 36.952 1.00 88.06 279 SER A N 1
ATOM 2197 C CA . SER A 1 279 ? -9.344 -5.085 37.141 1.00 88.06 279 SER A CA 1
ATOM 2198 C C . SER A 1 279 ? -8.692 -3.787 37.612 1.00 88.06 279 SER A C 1
ATOM 2200 O O . SER A 1 279 ? -8.023 -3.800 38.637 1.00 88.06 279 SER A O 1
ATOM 2202 N N . LEU A 1 280 ? -8.915 -2.644 36.952 1.00 87.56 280 LEU A N 1
ATOM 2203 C CA . LEU A 1 280 ? -8.351 -1.356 37.397 1.00 87.56 280 LEU A CA 1
ATOM 2204 C C . LEU A 1 280 ? -8.723 -1.001 38.848 1.00 87.56 280 LEU A C 1
ATOM 2206 O O . LEU A 1 280 ? -7.878 -0.524 39.612 1.00 87.56 280 LEU A O 1
ATOM 2210 N N . PHE A 1 281 ? -9.975 -1.244 39.235 1.00 85.94 281 PHE A N 1
ATOM 2211 C CA . PHE A 1 281 ? -10.448 -1.009 40.596 1.00 85.94 281 PHE A CA 1
ATOM 2212 C C . PHE A 1 281 ? -9.759 -1.928 41.612 1.00 85.94 281 PHE A C 1
ATOM 2214 O O . PHE A 1 281 ? -9.235 -1.442 42.613 1.00 85.94 281 PHE A O 1
ATOM 2221 N N . GLU A 1 282 ? -9.685 -3.231 41.334 1.00 85.12 282 GLU A N 1
ATOM 2222 C CA . GLU A 1 282 ? -9.037 -4.216 42.208 1.00 85.12 282 GLU A CA 1
ATOM 2223 C C . GLU A 1 282 ? -7.557 -3.870 42.445 1.00 85.12 282 GLU A C 1
ATOM 2225 O O . GLU A 1 282 ? -7.118 -3.838 43.599 1.00 85.12 282 GLU A O 1
ATOM 2230 N N . HIS A 1 283 ? -6.819 -3.488 41.392 1.00 76.75 283 HIS A N 1
ATOM 2231 C CA . HIS A 1 283 ? -5.431 -3.015 41.505 1.00 76.75 283 HIS A CA 1
ATOM 2232 C C . HIS A 1 283 ? -5.307 -1.761 42.384 1.00 76.75 283 HIS A C 1
ATOM 2234 O O . HIS A 1 283 ? -4.363 -1.644 43.164 1.00 76.75 283 HIS A O 1
ATOM 2240 N N . SER A 1 284 ? -6.269 -0.838 42.283 1.00 77.88 284 SER A N 1
ATOM 2241 C CA . SER A 1 284 ? -6.282 0.397 43.079 1.00 77.88 284 SER A CA 1
ATOM 2242 C C . SER A 1 284 ? -6.552 0.121 44.562 1.00 77.88 284 SER A C 1
ATOM 2244 O O . SER A 1 284 ? -5.967 0.766 45.429 1.00 77.88 284 SER A O 1
ATOM 2246 N N . THR A 1 285 ? -7.414 -0.854 44.869 1.00 73.56 285 THR A N 1
ATOM 2247 C CA . THR A 1 285 ? -7.780 -1.213 46.250 1.00 73.56 285 THR A CA 1
ATOM 2248 C C . THR A 1 285 ? -6.790 -2.144 46.947 1.00 73.56 285 THR A C 1
ATOM 2250 O O . THR A 1 285 ? -6.665 -2.083 48.166 1.00 73.56 285 THR A O 1
ATOM 2253 N N . SER A 1 286 ? -6.073 -2.996 46.205 1.00 71.00 286 SER A N 1
ATOM 2254 C CA . SER A 1 286 ? -5.190 -4.011 46.796 1.00 71.00 286 SER A CA 1
ATOM 2255 C C . SER A 1 286 ? -3.798 -3.484 47.171 1.00 71.00 286 SER A C 1
ATOM 2257 O O . SER A 1 286 ? -3.019 -4.226 47.768 1.00 71.00 286 SER A O 1
ATOM 2259 N N . GLY A 1 287 ? -3.451 -2.237 46.821 1.00 59.66 287 GLY A N 1
ATOM 2260 C CA . GLY A 1 287 ? -2.193 -1.573 47.209 1.00 59.66 287 GLY A CA 1
ATOM 2261 C C . GLY A 1 287 ? -0.903 -2.186 46.640 1.00 59.66 287 GLY A C 1
ATOM 2262 O O . GLY A 1 287 ? 0.169 -1.603 46.783 1.00 59.66 287 GLY A O 1
ATOM 2263 N N . ALA A 1 288 ? -0.994 -3.330 45.968 1.00 56.44 288 ALA A N 1
ATOM 2264 C CA . ALA A 1 288 ? 0.090 -4.001 45.280 1.00 56.44 288 ALA A CA 1
ATOM 2265 C C . ALA A 1 288 ? -0.388 -4.335 43.867 1.00 56.44 288 ALA A C 1
ATOM 2267 O O . ALA A 1 288 ? -1.345 -5.092 43.698 1.00 56.44 288 ALA A O 1
ATOM 2268 N N . LEU A 1 289 ? 0.291 -3.799 42.848 1.00 55.34 289 LEU A N 1
ATOM 2269 C CA . LEU A 1 289 ? 0.259 -4.457 41.547 1.00 55.34 289 LEU A CA 1
ATOM 2270 C C . LEU A 1 289 ? 0.782 -5.884 41.781 1.00 55.34 289 LEU A C 1
ATOM 2272 O O . LEU A 1 289 ? 1.871 -6.022 42.352 1.00 55.34 289 LEU A O 1
ATOM 2276 N N . PRO A 1 290 ? 0.065 -6.940 41.357 1.00 55.81 290 PRO A N 1
ATOM 2277 C CA . PRO A 1 290 ? 0.685 -8.238 41.172 1.00 55.81 290 PRO A CA 1
ATOM 2278 C C . PRO A 1 290 ? 1.966 -7.997 40.382 1.00 55.81 290 PRO A C 1
ATOM 2280 O O . PRO A 1 290 ? 1.929 -7.385 39.313 1.00 55.81 290 PRO A O 1
ATOM 2283 N N . SER A 1 291 ? 3.104 -8.395 40.941 1.00 53.03 291 SER A N 1
ATOM 2284 C CA . SER A 1 291 ? 4.399 -8.306 40.274 1.00 53.03 291 SER A CA 1
ATOM 2285 C C . SER A 1 291 ? 4.317 -9.134 38.982 1.00 53.03 291 SER A C 1
ATOM 2287 O O . SER A 1 291 ? 4.506 -10.346 39.014 1.00 53.03 291 SER A O 1
ATOM 2289 N N . GLY A 1 292 ? 3.888 -8.514 37.874 1.00 55.56 292 GLY A N 1
ATOM 2290 C CA . GLY A 1 292 ? 3.643 -9.191 36.597 1.00 55.56 292 GLY A CA 1
ATOM 2291 C C . GLY A 1 292 ? 2.432 -8.740 35.764 1.00 55.56 292 GLY A C 1
ATOM 2292 O O . GLY A 1 292 ? 2.441 -9.009 34.564 1.00 55.56 292 GLY A O 1
ATOM 2293 N N . THR A 1 293 ? 1.418 -8.039 36.296 1.00 57.28 293 THR A N 1
ATOM 2294 C CA . THR A 1 293 ? 0.389 -7.416 35.429 1.00 57.28 293 THR A CA 1
ATOM 2295 C C . THR A 1 293 ? 0.950 -6.131 34.833 1.00 57.28 293 THR A C 1
ATOM 2297 O O . THR A 1 293 ? 0.767 -5.041 35.370 1.00 57.28 293 THR A O 1
ATOM 2300 N N . SER A 1 294 ? 1.716 -6.311 33.755 1.00 67.00 294 SER A N 1
ATOM 2301 C CA . SER A 1 294 ? 2.339 -5.256 32.958 1.00 67.00 294 SER A CA 1
ATOM 2302 C C . SER A 1 294 ? 1.282 -4.259 32.477 1.00 67.00 294 SER A C 1
ATOM 2304 O O . SER A 1 294 ? 0.203 -4.661 32.041 1.00 67.00 294 SER A O 1
ATOM 2306 N N . GLU A 1 295 ? 1.599 -2.966 32.512 1.00 78.12 295 GLU A N 1
ATOM 2307 C CA . GLU A 1 295 ? 0.849 -1.891 31.842 1.00 78.12 295 GLU A CA 1
ATOM 2308 C C . GLU A 1 295 ? 0.481 -2.270 30.392 1.00 78.12 295 GLU A C 1
ATOM 2310 O O . GLU A 1 295 ? -0.605 -1.957 29.912 1.00 78.12 295 GLU A O 1
ATOM 2315 N N . GLU A 1 296 ? 1.331 -3.070 29.747 1.00 84.00 296 GLU A N 1
ATOM 2316 C CA . GLU A 1 296 ? 1.131 -3.644 28.414 1.00 84.00 296 GLU A CA 1
ATOM 2317 C C . GLU A 1 296 ? -0.095 -4.569 28.317 1.00 84.00 296 GLU A C 1
ATOM 2319 O O . GLU A 1 296 ? -0.765 -4.587 27.290 1.00 84.00 296 GLU A O 1
ATOM 2324 N N . LEU A 1 297 ? -0.423 -5.335 29.366 1.00 85.56 297 LEU A N 1
ATOM 2325 C CA . LEU A 1 297 ? -1.619 -6.190 29.389 1.00 85.56 297 LEU A CA 1
ATOM 2326 C C . LEU A 1 297 ? -2.894 -5.351 29.504 1.00 85.56 297 LEU A C 1
ATOM 2328 O O . LEU A 1 297 ? -3.905 -5.676 28.878 1.00 85.56 297 LEU A O 1
ATOM 2332 N N . LEU A 1 298 ? -2.845 -4.266 30.282 1.00 86.88 298 LEU A N 1
ATOM 2333 C CA . LEU A 1 298 ? -3.955 -3.321 30.381 1.00 86.88 298 LEU A CA 1
ATOM 2334 C C . LEU A 1 298 ? -4.163 -2.603 29.047 1.00 86.88 298 LEU A C 1
ATOM 2336 O O . LEU A 1 298 ? -5.297 -2.563 28.568 1.00 86.88 298 LEU A O 1
ATOM 2340 N N . ASP A 1 299 ? -3.092 -2.123 28.414 1.00 89.62 299 ASP A N 1
ATOM 2341 C CA . ASP A 1 299 ? -3.175 -1.508 27.089 1.00 89.62 299 ASP A CA 1
ATOM 2342 C C . ASP A 1 299 ? -3.703 -2.510 26.053 1.00 89.62 299 ASP A C 1
ATOM 2344 O O . ASP A 1 299 ? -4.701 -2.235 25.394 1.00 89.62 299 ASP A O 1
ATOM 2348 N N . ALA A 1 300 ? -3.166 -3.734 25.999 1.00 92.25 300 ALA A N 1
ATOM 2349 C CA . ALA A 1 300 ? -3.659 -4.779 25.101 1.00 92.25 300 ALA A CA 1
ATOM 2350 C C . ALA A 1 300 ? -5.152 -5.091 25.311 1.00 92.25 300 ALA A C 1
ATOM 2352 O O . ALA A 1 300 ? -5.895 -5.240 24.340 1.00 92.25 300 ALA A O 1
ATOM 2353 N N . SER A 1 301 ? -5.620 -5.153 26.563 1.00 92.19 301 SER A N 1
ATOM 2354 C CA . SER A 1 301 ? -7.040 -5.376 26.867 1.00 92.19 301 SER A CA 1
ATOM 2355 C C . SER A 1 301 ? -7.929 -4.203 26.434 1.00 92.19 301 SER A C 1
ATOM 2357 O O . SER A 1 301 ? -9.035 -4.415 25.931 1.00 92.19 301 SER A O 1
ATOM 2359 N N . TYR A 1 302 ? -7.434 -2.969 26.560 1.00 93.75 302 TYR A N 1
ATOM 2360 C CA . TYR A 1 302 ? -8.130 -1.773 26.103 1.00 93.75 302 TYR A CA 1
ATOM 2361 C C . TYR A 1 302 ? -8.182 -1.701 24.573 1.00 93.75 302 TYR A C 1
ATOM 2363 O O . TYR A 1 302 ? -9.252 -1.460 24.015 1.00 93.75 302 TYR A O 1
ATOM 2371 N N . GLN A 1 303 ? -7.071 -1.995 23.890 1.00 95.88 303 GLN A N 1
ATOM 2372 C CA . GLN A 1 303 ? -7.019 -2.088 22.428 1.00 95.88 303 GLN A CA 1
ATOM 2373 C C . GLN A 1 303 ? -7.937 -3.195 21.898 1.00 95.88 303 GLN A C 1
ATOM 2375 O O . GLN A 1 303 ? -8.641 -2.997 20.911 1.00 95.88 303 GLN A O 1
ATOM 2380 N N . HIS A 1 304 ? -7.993 -4.345 22.576 1.00 96.00 304 HIS A N 1
ATOM 2381 C CA . HIS A 1 304 ? -8.914 -5.421 22.217 1.00 96.00 304 HIS A CA 1
ATOM 2382 C C . HIS A 1 304 ? -10.382 -4.986 22.338 1.00 96.00 304 HIS A C 1
ATOM 2384 O O . HIS A 1 304 ? -11.187 -5.251 21.440 1.00 96.00 304 HIS A O 1
ATOM 2390 N N . TRP A 1 305 ? -10.730 -4.269 23.411 1.00 97.44 305 TRP A N 1
ATOM 2391 C CA . TRP A 1 305 ? -12.063 -3.688 23.560 1.00 97.44 305 TRP A CA 1
ATOM 2392 C C . TRP A 1 305 ? -12.374 -2.671 22.451 1.00 97.44 305 TRP A C 1
ATOM 2394 O O . TRP A 1 305 ? -13.445 -2.755 21.852 1.00 97.44 305 TRP A O 1
ATOM 2404 N N . LEU A 1 306 ? -11.444 -1.763 22.128 1.00 97.50 306 LEU A N 1
ATOM 2405 C CA . LEU A 1 306 ? -11.617 -0.791 21.040 1.00 97.50 306 LEU A CA 1
ATOM 2406 C C . LEU A 1 306 ? -11.851 -1.476 19.691 1.00 97.50 306 LEU A C 1
ATOM 2408 O O . LEU A 1 306 ? -12.830 -1.155 19.023 1.00 97.50 306 LEU A O 1
ATOM 2412 N N . SER A 1 307 ? -11.025 -2.464 19.338 1.00 97.81 307 SER A N 1
ATOM 2413 C CA . SER A 1 307 ? -11.190 -3.255 18.110 1.00 97.81 307 SER A CA 1
ATOM 2414 C C . SER A 1 307 ? -12.564 -3.923 18.050 1.00 97.81 307 SER A C 1
ATOM 2416 O O . SER A 1 307 ? -13.218 -3.902 17.013 1.00 97.81 307 SER A O 1
ATOM 2418 N N . THR A 1 308 ? -13.038 -4.469 19.173 1.00 97.56 308 THR A N 1
ATOM 2419 C CA . THR A 1 308 ? -14.365 -5.099 19.248 1.00 97.56 308 THR A CA 1
ATOM 2420 C C . THR A 1 308 ? -15.480 -4.077 19.003 1.00 97.56 308 THR A C 1
ATOM 2422 O O . THR A 1 308 ? -16.443 -4.360 18.295 1.00 97.56 308 THR A O 1
ATOM 2425 N N . VAL A 1 309 ? -15.364 -2.869 19.563 1.00 97.31 309 VAL A N 1
ATOM 2426 C CA . VAL A 1 309 ? -16.343 -1.790 19.350 1.00 97.31 309 VAL A CA 1
ATOM 2427 C C . VAL A 1 309 ? -16.324 -1.300 17.900 1.00 97.31 309 VAL A C 1
ATOM 2429 O O . VAL A 1 309 ? -17.390 -1.093 17.319 1.00 97.31 309 VAL A O 1
ATOM 2432 N N . GLU A 1 310 ? -15.143 -1.140 17.302 1.00 96.94 310 GLU A N 1
ATOM 2433 C CA . GLU A 1 310 ? -14.994 -0.770 15.890 1.00 96.94 310 GLU A CA 1
ATOM 2434 C C . GLU A 1 310 ? -15.640 -1.807 14.964 1.00 96.94 310 GLU A C 1
ATOM 2436 O O . GLU A 1 310 ? -16.375 -1.430 14.048 1.00 96.94 310 GLU A O 1
ATOM 2441 N N . ASP A 1 311 ? -15.463 -3.099 15.252 1.00 96.12 311 ASP A N 1
ATOM 2442 C CA . ASP A 1 311 ? -16.100 -4.187 14.509 1.00 96.12 311 ASP A CA 1
ATOM 2443 C C . ASP A 1 311 ? -17.627 -4.154 14.644 1.00 96.12 311 ASP A C 1
ATOM 2445 O O . ASP A 1 311 ? -18.336 -4.291 13.644 1.00 96.12 311 ASP A O 1
ATOM 2449 N N . ILE A 1 312 ? -18.167 -3.911 15.845 1.00 96.69 312 ILE A N 1
ATOM 2450 C CA . ILE A 1 312 ? -19.619 -3.793 16.072 1.00 96.69 312 ILE A CA 1
ATOM 2451 C C . ILE A 1 312 ? -20.198 -2.627 15.263 1.00 96.69 312 ILE A C 1
ATOM 2453 O O . ILE A 1 312 ? -21.166 -2.806 14.522 1.00 96.69 312 ILE A O 1
ATOM 2457 N N . VAL A 1 313 ? -19.593 -1.440 15.360 1.00 94.25 313 VAL A N 1
ATOM 2458 C CA . VAL A 1 313 ? -20.051 -0.238 14.638 1.00 94.25 313 VAL A CA 1
ATOM 2459 C C . VAL A 1 313 ? -19.859 -0.388 13.123 1.00 94.25 313 VAL A C 1
ATOM 2461 O O . VAL A 1 313 ? -20.630 0.168 12.340 1.00 94.25 313 VAL A O 1
ATOM 2464 N N . GLY A 1 314 ? -18.858 -1.160 12.697 1.00 93.56 314 GLY A N 1
ATOM 2465 C CA . GLY A 1 314 ? -18.588 -1.465 11.297 1.00 93.56 314 GLY A CA 1
ATOM 2466 C C . GLY A 1 314 ? -19.452 -2.580 10.701 1.00 93.56 314 GLY A C 1
ATOM 2467 O O . GLY A 1 314 ? -19.500 -2.705 9.479 1.00 93.56 314 GLY A O 1
ATOM 2468 N N . SER A 1 315 ? -20.130 -3.402 11.504 1.00 94.12 315 SER A N 1
ATOM 2469 C CA . SER A 1 315 ? -20.865 -4.589 11.024 1.00 94.12 315 SER A CA 1
ATOM 2470 C C . SER A 1 315 ? -22.377 -4.524 11.248 1.00 94.12 315 SER A C 1
ATOM 2472 O O . SER A 1 315 ? -23.137 -5.196 10.528 1.00 94.12 315 SER A O 1
ATOM 2474 N N . HIS A 1 316 ? -22.818 -3.695 12.197 1.00 94.81 316 HIS A N 1
ATOM 2475 C CA . HIS A 1 316 ? -24.209 -3.586 12.622 1.00 94.81 316 HIS A CA 1
ATOM 2476 C C . HIS A 1 316 ? -24.771 -2.166 12.426 1.00 94.81 316 HIS A C 1
ATOM 2478 O O . HIS A 1 316 ? -24.048 -1.178 12.543 1.00 94.81 316 HIS A O 1
ATOM 2484 N N . PRO A 1 317 ? -26.077 -2.026 12.135 1.00 95.75 317 PRO A N 1
ATOM 2485 C CA . PRO A 1 317 ? -26.733 -0.723 12.053 1.00 95.75 317 PRO A CA 1
ATOM 2486 C C . PRO A 1 317 ? -26.698 0.060 13.379 1.00 95.75 317 PRO A C 1
ATOM 2488 O O . PRO A 1 317 ? -26.971 -0.527 14.428 1.00 95.75 317 PRO A O 1
ATOM 2491 N N . PRO A 1 318 ? -26.488 1.393 13.367 1.00 94.69 318 PRO A N 1
ATOM 2492 C CA . PRO A 1 318 ? -26.460 2.197 14.593 1.00 94.69 318 PRO A CA 1
ATOM 2493 C C . PRO A 1 318 ? -27.739 2.098 15.435 1.00 94.69 318 PRO A C 1
ATOM 2495 O O . PRO A 1 318 ? -27.671 2.035 16.658 1.00 94.69 318 PRO A O 1
ATOM 2498 N N . ASN A 1 319 ? -28.911 2.036 14.794 1.00 92.75 319 ASN A N 1
ATOM 2499 C CA . ASN A 1 319 ? -30.190 1.861 15.486 1.00 92.75 319 ASN A CA 1
ATOM 2500 C C . ASN A 1 319 ? -30.291 0.502 16.196 1.00 92.75 319 ASN A C 1
ATOM 2502 O O . ASN A 1 319 ? -30.861 0.424 17.278 1.00 92.75 319 ASN A O 1
ATOM 2506 N N . HIS A 1 320 ? -29.718 -0.559 15.622 1.00 94.25 320 HIS A N 1
ATOM 2507 C CA . HIS A 1 320 ? -29.684 -1.884 16.249 1.00 94.25 320 HIS A CA 1
ATOM 2508 C C . HIS A 1 320 ? -28.739 -1.921 17.449 1.00 94.25 320 HIS A C 1
ATOM 2510 O O . HIS A 1 320 ? -29.089 -2.489 18.479 1.00 94.25 320 HIS A O 1
ATOM 2516 N N . VAL A 1 321 ? -27.572 -1.278 17.338 1.00 95.75 321 VAL A N 1
ATOM 2517 C CA . VAL A 1 321 ? -26.615 -1.152 18.449 1.00 95.75 321 VAL A CA 1
ATOM 2518 C C . VAL A 1 321 ? -27.234 -0.373 19.612 1.00 95.75 321 VAL A C 1
ATOM 2520 O O . VAL A 1 321 ? -27.138 -0.808 20.757 1.00 95.75 321 VAL A O 1
ATOM 2523 N N . LEU A 1 322 ? -27.919 0.741 19.329 1.00 94.12 322 LEU A N 1
ATOM 2524 C CA . LEU A 1 322 ? -28.629 1.516 20.352 1.00 94.12 322 LEU A CA 1
ATOM 2525 C C . LEU A 1 322 ? -29.733 0.694 21.026 1.00 94.12 322 LEU A C 1
ATOM 2527 O O . LEU A 1 322 ? -29.772 0.642 22.250 1.00 94.12 322 LEU A O 1
ATOM 2531 N N . ALA A 1 323 ? -30.564 -0.013 20.255 1.00 92.75 323 ALA A N 1
ATOM 2532 C CA . ALA A 1 323 ? -31.612 -0.872 20.810 1.00 92.75 323 ALA A CA 1
ATOM 2533 C C . ALA A 1 323 ? -31.045 -2.001 21.695 1.00 92.75 323 ALA A C 1
ATOM 2535 O O . ALA A 1 323 ? -31.610 -2.318 22.741 1.00 92.75 323 ALA A O 1
ATOM 2536 N N . ALA A 1 324 ? -29.907 -2.591 21.313 1.00 94.31 324 ALA A N 1
ATOM 2537 C CA . ALA A 1 324 ? -29.210 -3.579 22.135 1.00 94.31 324 ALA A CA 1
ATOM 2538 C C . ALA A 1 324 ? -28.693 -2.973 23.451 1.00 94.31 324 ALA A C 1
ATOM 2540 O O . ALA A 1 324 ? -28.878 -3.564 24.514 1.00 94.31 324 ALA A O 1
ATOM 2541 N N . LEU A 1 325 ? -28.090 -1.780 23.402 1.00 95.25 325 LEU A N 1
ATOM 2542 C CA . LEU A 1 325 ? -27.638 -1.062 24.597 1.00 95.25 325 LEU A CA 1
ATOM 2543 C C . LEU A 1 325 ? -28.802 -0.689 25.522 1.00 95.25 325 LEU A C 1
ATOM 2545 O O . LEU A 1 325 ? -28.694 -0.875 26.732 1.00 95.25 325 LEU A O 1
ATOM 2549 N N . GLU A 1 326 ? -29.917 -0.204 24.972 1.00 94.19 326 GLU A N 1
ATOM 2550 C CA . GLU A 1 326 ? -31.137 0.097 25.729 1.00 94.19 326 GLU A CA 1
ATOM 2551 C C . GLU A 1 326 ? -31.679 -1.153 26.426 1.00 94.19 326 GLU A C 1
ATOM 2553 O O . GLU A 1 326 ? -31.989 -1.113 27.618 1.00 94.19 326 GLU A O 1
ATOM 2558 N N . HIS A 1 327 ? -31.733 -2.283 25.715 1.00 92.19 327 HIS A N 1
ATOM 2559 C CA . HIS A 1 327 ? -32.156 -3.555 26.290 1.00 92.19 327 HIS A CA 1
ATOM 2560 C C . HIS A 1 327 ? -31.249 -4.001 27.443 1.00 92.19 327 HIS A C 1
ATOM 2562 O O . HIS A 1 327 ? -31.750 -4.310 28.522 1.00 92.19 327 HIS A O 1
ATOM 2568 N N . LEU A 1 328 ? -29.924 -3.984 27.254 1.00 94.44 328 LEU A N 1
ATOM 2569 C CA . LEU A 1 328 ? -28.968 -4.364 28.301 1.00 94.44 328 LEU A CA 1
ATOM 2570 C C . LEU A 1 328 ? -29.012 -3.407 29.499 1.00 94.44 328 LEU A C 1
ATOM 2572 O O . LEU A 1 328 ? -28.870 -3.838 30.641 1.00 94.44 328 LEU A O 1
ATOM 2576 N N . ALA A 1 329 ? -29.226 -2.111 29.268 1.00 95.12 329 ALA A N 1
ATOM 2577 C CA . ALA A 1 329 ? -29.384 -1.136 30.343 1.00 95.12 329 ALA A CA 1
ATOM 2578 C C . ALA A 1 329 ? -30.655 -1.402 31.165 1.00 95.12 329 ALA A C 1
ATOM 2580 O O . ALA A 1 329 ? -30.612 -1.341 32.396 1.00 95.12 329 ALA A O 1
ATOM 2581 N N . LEU A 1 330 ? -31.769 -1.739 30.505 1.00 93.81 330 LEU A N 1
ATOM 2582 C CA . LEU A 1 330 ? -33.010 -2.144 31.169 1.00 93.81 330 LEU A CA 1
ATOM 2583 C C . LEU A 1 330 ? -32.829 -3.452 31.950 1.00 93.81 330 LEU A C 1
ATOM 2585 O O . LEU A 1 330 ? -33.220 -3.510 33.115 1.00 93.81 330 LEU A O 1
ATOM 2589 N N . GLU A 1 331 ? -32.196 -4.464 31.347 1.00 92.56 331 GLU A N 1
ATOM 2590 C CA . GLU A 1 331 ? -31.860 -5.743 31.992 1.00 92.56 331 GLU A CA 1
ATOM 2591 C C . GLU A 1 331 ? -31.038 -5.507 33.272 1.00 92.56 331 GLU A C 1
ATOM 2593 O O . GLU A 1 331 ? -31.440 -5.932 34.356 1.00 92.56 331 GLU A O 1
ATOM 2598 N N . ASN A 1 332 ? -29.950 -4.736 33.177 1.00 92.69 332 ASN A N 1
ATOM 2599 C CA . ASN A 1 332 ? -29.094 -4.400 34.317 1.00 92.69 332 ASN A CA 1
ATOM 2600 C C . ASN A 1 332 ? -29.830 -3.583 35.390 1.00 92.69 332 ASN A C 1
ATOM 2602 O O . ASN A 1 332 ? -29.611 -3.788 36.581 1.00 92.69 332 ASN A O 1
ATOM 2606 N N . THR A 1 333 ? -30.716 -2.665 34.994 1.00 94.25 333 THR A N 1
ATOM 2607 C CA . THR A 1 333 ? -31.506 -1.864 35.944 1.00 94.25 333 THR A CA 1
ATOM 2608 C C . THR A 1 333 ? -32.445 -2.751 36.756 1.00 94.25 333 THR A C 1
ATOM 2610 O O . THR A 1 333 ? -32.522 -2.600 37.974 1.00 94.25 333 THR A O 1
ATOM 2613 N N . LEU A 1 334 ? -33.126 -3.701 36.109 1.00 93.31 334 LEU A N 1
ATOM 2614 C CA . LEU A 1 334 ? -33.999 -4.656 36.793 1.00 93.31 334 LEU A CA 1
ATOM 2615 C C . LEU A 1 334 ? -33.205 -5.566 37.738 1.00 93.31 334 LEU A C 1
ATOM 2617 O O . LEU A 1 334 ? -33.614 -5.753 38.882 1.00 93.31 334 LEU A O 1
ATOM 2621 N N . GLN A 1 335 ? -32.043 -6.062 37.304 1.00 93.44 335 GLN A N 1
ATOM 2622 C CA . GLN A 1 335 ? -31.154 -6.860 38.155 1.00 93.44 335 GLN A CA 1
ATOM 2623 C C . GLN A 1 335 ? -30.668 -6.072 39.380 1.00 93.44 335 GLN A C 1
ATOM 2625 O O . GLN A 1 335 ? -30.690 -6.585 40.498 1.00 93.44 335 GLN A O 1
ATOM 2630 N N . LEU A 1 336 ? -30.274 -4.806 39.206 1.00 93.56 336 LEU A N 1
ATOM 2631 C CA . LEU A 1 336 ? -29.867 -3.938 40.314 1.00 93.56 336 LEU A CA 1
ATOM 2632 C C . LEU A 1 336 ? -31.026 -3.640 41.267 1.00 93.56 336 LEU A C 1
ATOM 2634 O O . LEU A 1 336 ? -30.820 -3.632 42.479 1.00 93.56 336 LEU A O 1
ATOM 2638 N N . GLN A 1 337 ? -32.236 -3.414 40.754 1.00 94.56 337 GLN A N 1
ATOM 2639 C CA . GLN A 1 337 ? -33.426 -3.230 41.586 1.00 94.56 337 GLN A CA 1
ATOM 2640 C C . GLN A 1 337 ? -33.732 -4.488 42.398 1.00 94.56 337 GLN A C 1
ATOM 2642 O O . GLN A 1 337 ? -33.987 -4.387 43.596 1.00 94.56 337 GLN A O 1
ATOM 2647 N N . GLU A 1 338 ? -33.649 -5.667 41.782 1.00 93.88 338 GLU A N 1
ATOM 2648 C CA . GLU A 1 338 ? -33.842 -6.943 42.468 1.00 93.88 338 GLU A CA 1
ATOM 2649 C C . GLU A 1 338 ? -32.797 -7.149 43.571 1.00 93.88 338 GLU A C 1
ATOM 2651 O O . GLU A 1 338 ? -33.162 -7.415 44.716 1.00 93.88 338 GLU A O 1
ATOM 2656 N N . LEU A 1 339 ? -31.508 -6.963 43.267 1.00 92.25 339 LEU A N 1
ATOM 2657 C CA . LEU A 1 339 ? -30.432 -7.070 44.256 1.00 92.25 339 LEU A CA 1
ATOM 2658 C C . LEU A 1 339 ? -30.612 -6.072 45.400 1.00 92.25 339 LEU A C 1
ATOM 2660 O O . LEU A 1 339 ? -30.465 -6.445 46.558 1.00 92.25 339 LEU A O 1
ATOM 2664 N N . THR A 1 340 ? -30.987 -4.832 45.085 1.00 90.62 340 THR A N 1
ATOM 2665 C CA . THR A 1 340 ? -31.198 -3.773 46.082 1.00 90.62 340 THR A CA 1
ATOM 2666 C C . THR A 1 340 ? -32.425 -4.050 46.952 1.00 90.62 340 THR A C 1
ATOM 2668 O O . THR A 1 340 ? -32.383 -3.811 48.152 1.00 90.62 340 THR A O 1
ATOM 2671 N N . SER A 1 341 ? -33.502 -4.605 46.384 1.00 90.81 341 SER A N 1
ATOM 2672 C CA . SER A 1 341 ? -34.714 -4.977 47.133 1.00 90.81 341 SER A CA 1
ATOM 2673 C C . SER A 1 341 ? -34.482 -6.095 48.153 1.00 90.81 341 SER A C 1
ATOM 2675 O O . SER A 1 341 ? -35.264 -6.248 49.087 1.00 90.81 341 SER A O 1
ATOM 2677 N N . ARG A 1 342 ? -33.406 -6.874 47.977 1.00 87.06 342 ARG A N 1
ATOM 2678 C CA . ARG A 1 342 ? -32.984 -7.930 48.903 1.00 87.06 342 ARG A CA 1
ATOM 2679 C C . ARG A 1 342 ? -32.104 -7.416 50.049 1.00 87.06 342 ARG A C 1
ATOM 2681 O O . ARG A 1 342 ? -31.847 -8.189 50.965 1.00 87.06 342 ARG A O 1
ATOM 2688 N N . ILE A 1 343 ? -31.631 -6.166 50.001 1.00 86.25 343 ILE A N 1
ATOM 2689 C CA . ILE A 1 343 ? -30.794 -5.579 51.056 1.00 86.25 343 ILE A CA 1
ATOM 2690 C C . ILE A 1 343 ? -31.695 -5.128 52.209 1.00 86.25 343 ILE A C 1
ATOM 2692 O O . ILE A 1 343 ? -32.547 -4.257 52.034 1.00 86.25 343 ILE A O 1
ATOM 2696 N N . ASP A 1 344 ? -31.472 -5.686 53.397 1.00 85.81 344 ASP A N 1
ATOM 2697 C CA . ASP A 1 344 ? -32.175 -5.324 54.629 1.00 85.81 344 ASP A CA 1
ATOM 2698 C C . ASP A 1 344 ? -31.157 -4.739 55.614 1.00 85.81 344 ASP A C 1
ATOM 2700 O O . ASP A 1 344 ? -30.600 -5.438 56.458 1.00 85.81 344 ASP A O 1
ATOM 2704 N N . ILE A 1 345 ? -30.887 -3.434 55.466 1.00 83.44 345 ILE A N 1
ATOM 2705 C CA . ILE A 1 345 ? -29.866 -2.717 56.247 1.00 83.44 345 ILE A CA 1
ATOM 2706 C C . ILE A 1 345 ? -30.058 -2.925 57.761 1.00 83.44 345 ILE A C 1
ATOM 2708 O O . ILE A 1 345 ? -29.067 -3.223 58.424 1.00 83.44 345 ILE A O 1
ATOM 2712 N N . PRO A 1 346 ? -31.275 -2.806 58.338 1.00 81.38 346 PRO A N 1
ATOM 2713 C CA . PRO A 1 346 ? -31.493 -3.114 59.750 1.00 81.38 346 PRO A CA 1
ATOM 2714 C C . PRO A 1 346 ? -31.046 -4.524 60.146 1.00 81.38 346 PRO A C 1
ATOM 2716 O O . PRO A 1 346 ? -30.290 -4.662 61.106 1.00 81.38 346 PRO A O 1
ATOM 2719 N N . ARG A 1 347 ? -31.447 -5.561 59.396 1.00 83.38 347 ARG A N 1
ATOM 2720 C CA . ARG A 1 347 ? -31.049 -6.946 59.701 1.00 83.38 347 ARG A CA 1
ATOM 2721 C C . ARG A 1 347 ? -29.555 -7.181 59.532 1.00 83.38 347 ARG A C 1
ATOM 2723 O O . ARG A 1 347 ? -28.955 -7.863 60.359 1.00 83.38 347 ARG A O 1
ATOM 2730 N N . ASP A 1 348 ? -28.954 -6.625 58.486 1.00 84.69 348 ASP A N 1
ATOM 2731 C CA . ASP A 1 348 ? -27.522 -6.769 58.216 1.00 84.69 348 ASP A CA 1
ATOM 2732 C C . ASP A 1 348 ? -26.688 -6.094 59.320 1.00 84.69 348 ASP A C 1
ATOM 2734 O O . ASP A 1 348 ? -25.675 -6.630 59.771 1.00 84.69 348 ASP A O 1
ATOM 2738 N N . VAL A 1 349 ? -27.150 -4.944 59.818 1.00 84.19 349 VAL A N 1
ATOM 2739 C CA . VAL A 1 349 ? -26.543 -4.215 60.939 1.00 84.19 349 VAL A CA 1
ATOM 2740 C C . VAL A 1 349 ? -26.715 -4.972 62.263 1.00 84.19 349 VAL A C 1
ATOM 2742 O O . VAL A 1 349 ? -25.743 -5.114 63.008 1.00 84.19 349 VAL A O 1
ATOM 2745 N N . GLU A 1 350 ? -27.897 -5.534 62.531 1.00 81.00 350 GLU A N 1
ATOM 2746 C CA . GLU A 1 350 ? -28.142 -6.392 63.701 1.00 81.00 350 GLU A CA 1
ATOM 2747 C C . GLU A 1 350 ? -27.268 -7.656 63.685 1.00 81.00 350 GLU A C 1
ATOM 2749 O O . GLU A 1 350 ? -26.701 -8.029 64.715 1.00 81.00 350 GLU A O 1
ATOM 2754 N N . ALA A 1 351 ? -27.095 -8.294 62.521 1.00 83.69 351 ALA A N 1
ATOM 2755 C CA . ALA A 1 351 ? -26.217 -9.455 62.354 1.00 83.69 351 ALA A CA 1
ATOM 2756 C C . ALA A 1 351 ? -24.750 -9.131 62.684 1.00 83.69 351 ALA A C 1
ATOM 2758 O O . ALA A 1 351 ? -24.018 -9.980 63.200 1.00 83.69 351 ALA A O 1
ATOM 2759 N N . LEU A 1 352 ? -24.332 -7.886 62.445 1.00 82.44 352 LEU A N 1
ATOM 2760 C CA . LEU A 1 352 ? -23.014 -7.371 62.810 1.00 82.44 352 LEU A CA 1
ATOM 2761 C C . LEU A 1 352 ? -22.922 -6.919 64.279 1.00 82.44 352 LEU A C 1
ATOM 2763 O O . LEU A 1 352 ? -21.855 -6.478 64.697 1.00 82.44 352 LEU A O 1
ATOM 2767 N N . LYS A 1 353 ? -23.993 -7.066 65.074 1.00 83.25 353 LYS A N 1
ATOM 2768 C CA . LYS A 1 353 ? -24.133 -6.541 66.446 1.00 83.25 353 LYS A CA 1
ATOM 2769 C C . LYS A 1 353 ? -24.009 -5.023 66.526 1.00 83.25 353 LYS A C 1
ATOM 2771 O O . LYS A 1 353 ? -23.559 -4.500 67.536 1.00 83.25 353 LYS A O 1
ATOM 2776 N N . PHE A 1 354 ? -24.428 -4.313 65.492 1.00 81.06 354 PHE A N 1
ATOM 2777 C CA . PHE A 1 354 ? -24.578 -2.867 65.537 1.00 81.06 354 PHE A CA 1
ATOM 2778 C C . PHE A 1 354 ? -26.066 -2.512 65.559 1.00 81.06 354 PHE A C 1
ATOM 2780 O O . PHE A 1 354 ? -26.932 -3.332 65.255 1.00 81.06 354 PHE A O 1
ATOM 2787 N N . ARG A 1 355 ? -26.375 -1.272 65.926 1.00 80.81 355 ARG A N 1
ATOM 2788 C CA . ARG A 1 355 ? -27.695 -0.663 65.775 1.00 80.81 355 ARG A CA 1
ATOM 2789 C C . ARG A 1 355 ? -27.561 0.592 64.936 1.00 80.81 355 ARG A C 1
ATOM 2791 O O . ARG A 1 355 ? -26.716 1.436 65.222 1.00 80.81 355 ARG A O 1
ATOM 2798 N N . TYR A 1 356 ? -28.385 0.713 63.901 1.00 75.62 356 TYR A N 1
ATOM 2799 C CA . TYR A 1 356 ? -28.423 1.904 63.059 1.00 75.62 356 TYR A CA 1
ATOM 2800 C C . TYR A 1 356 ? -29.566 2.812 63.508 1.00 75.62 356 TYR A C 1
ATOM 2802 O O . TYR A 1 356 ? -30.734 2.510 63.273 1.00 75.62 356 TYR A O 1
ATOM 2810 N N . GLU A 1 357 ? -29.240 3.926 64.161 1.00 80.12 357 GLU A N 1
ATOM 2811 C CA . GLU A 1 357 ? -30.226 4.861 64.704 1.00 80.12 357 GLU A CA 1
ATOM 2812 C C . GLU A 1 357 ? -29.811 6.302 64.367 1.00 80.12 357 GLU A C 1
ATOM 2814 O O . GLU A 1 357 ? -28.682 6.720 64.617 1.00 80.12 357 GLU A O 1
ATOM 2819 N N . SER A 1 358 ? -30.708 7.088 63.758 1.00 78.50 358 SER A N 1
ATOM 2820 C CA . SER A 1 358 ? -30.465 8.507 63.421 1.00 78.50 358 SER A CA 1
ATOM 2821 C C . SER A 1 358 ? -29.158 8.775 62.647 1.00 78.50 358 SER A C 1
ATOM 2823 O O . SER A 1 358 ? -28.407 9.694 62.983 1.00 78.50 358 SER A O 1
ATOM 2825 N N . ALA A 1 359 ? -28.879 7.960 61.622 1.00 75.69 359 ALA A N 1
ATOM 2826 C CA . ALA A 1 359 ? -27.655 8.005 60.812 1.00 75.69 359 ALA A CA 1
ATOM 2827 C C . ALA A 1 359 ? -26.345 7.764 61.590 1.00 75.69 359 ALA A C 1
ATOM 2829 O O . ALA A 1 359 ? -25.265 8.143 61.133 1.00 75.69 359 ALA A O 1
ATOM 2830 N N . ARG A 1 360 ? -26.427 7.120 62.758 1.00 74.56 360 ARG A N 1
ATOM 2831 C CA . ARG A 1 360 ? -25.279 6.699 63.562 1.00 74.56 360 ARG A CA 1
ATOM 2832 C C . ARG A 1 360 ? -25.314 5.190 63.780 1.00 74.56 360 ARG A C 1
ATOM 2834 O O . ARG A 1 360 ? -26.384 4.597 63.894 1.00 74.56 360 ARG A O 1
ATOM 2841 N N . LEU A 1 361 ? -24.127 4.589 63.799 1.00 79.81 361 LEU A N 1
ATOM 2842 C CA . LEU A 1 361 ? -23.915 3.183 64.130 1.00 79.81 361 LEU A CA 1
ATOM 2843 C C . LEU A 1 361 ? -23.506 3.099 65.598 1.00 79.81 361 LEU A C 1
ATOM 2845 O O . LEU A 1 361 ? -22.478 3.651 65.986 1.00 79.81 361 LEU A O 1
ATOM 2849 N N . GLU A 1 362 ? -24.314 2.425 66.401 1.00 77.81 362 GLU A N 1
ATOM 2850 C CA . GLU A 1 362 ? -23.996 2.102 67.788 1.00 77.81 362 GLU A CA 1
ATOM 2851 C C . GLU A 1 362 ? -23.546 0.646 67.869 1.00 77.81 362 GLU A C 1
ATOM 2853 O O . GLU A 1 362 ? -24.240 -0.244 67.382 1.00 77.81 362 GLU A O 1
ATOM 2858 N N . ASP A 1 363 ? -22.378 0.401 68.457 1.00 79.88 363 ASP A N 1
ATOM 2859 C CA . ASP A 1 363 ? -21.886 -0.953 68.699 1.00 79.88 363 ASP A CA 1
ATOM 2860 C C . ASP A 1 363 ? -22.660 -1.578 69.868 1.00 79.88 363 ASP A C 1
ATOM 2862 O O . ASP A 1 363 ? -22.652 -1.056 70.985 1.00 79.88 363 ASP A O 1
ATOM 2866 N N . LEU A 1 364 ? -23.364 -2.677 69.596 1.00 73.31 364 LEU A N 1
ATOM 2867 C CA . LEU A 1 364 ? -24.070 -3.492 70.584 1.00 73.31 364 LEU A CA 1
ATOM 2868 C C . LEU A 1 364 ? -23.284 -4.756 70.949 1.00 73.31 364 LEU A C 1
ATOM 2870 O O . LEU A 1 364 ? -23.779 -5.577 71.732 1.00 73.31 364 LEU A O 1
ATOM 2874 N N . ALA A 1 365 ? -22.072 -4.951 70.418 1.00 71.06 365 ALA A N 1
ATOM 2875 C CA . ALA A 1 365 ? -21.156 -5.909 71.001 1.00 71.06 365 ALA A CA 1
ATOM 2876 C C . ALA A 1 365 ? -20.931 -5.477 72.454 1.00 71.06 365 ALA A C 1
ATOM 2878 O O . ALA A 1 365 ? -20.368 -4.421 72.737 1.00 71.06 365 ALA A O 1
ATOM 2879 N N . GLY A 1 366 ? -21.453 -6.276 73.392 1.00 65.31 366 GLY A N 1
ATOM 2880 C CA . GLY A 1 366 ? -21.262 -6.031 74.817 1.00 65.31 366 GLY A CA 1
ATOM 2881 C C . GLY A 1 366 ? -19.779 -5.800 75.132 1.00 65.31 366 GLY A C 1
ATOM 2882 O O . GLY A 1 366 ? -18.922 -6.260 74.369 1.00 65.31 366 GLY A O 1
ATOM 2883 N N . PRO A 1 367 ? -19.458 -5.102 76.239 1.00 64.44 367 PRO A N 1
ATOM 2884 C CA . PRO A 1 367 ? -18.074 -4.826 76.611 1.00 64.44 367 PRO A CA 1
ATOM 2885 C C . PRO A 1 367 ? -17.254 -6.116 76.488 1.00 64.44 367 PRO A C 1
ATOM 2887 O O . PRO A 1 367 ? -17.754 -7.164 76.921 1.00 64.44 367 PRO A O 1
ATOM 2890 N N . PRO A 1 368 ? -16.058 -6.079 75.858 1.00 61.12 368 PRO A N 1
ATOM 2891 C CA . PRO A 1 368 ? -15.268 -7.280 75.628 1.00 61.12 368 PRO A CA 1
ATOM 2892 C C . PRO A 1 368 ? -15.191 -8.034 76.947 1.00 61.12 368 PRO A C 1
ATOM 2894 O O . PRO A 1 368 ? -14.871 -7.420 77.970 1.00 61.12 368 PRO A O 1
ATOM 2897 N N . ALA A 1 369 ? -15.577 -9.319 76.927 1.00 62.88 369 ALA A N 1
ATOM 2898 C CA . ALA A 1 369 ? -15.553 -10.180 78.105 1.00 62.88 369 ALA A CA 1
ATOM 2899 C C . ALA A 1 369 ? -14.267 -9.877 78.869 1.00 62.88 369 ALA A C 1
ATOM 2901 O O . ALA A 1 369 ? -13.202 -9.934 78.252 1.00 62.88 369 ALA A O 1
ATOM 2902 N N . ALA A 1 370 ? -14.404 -9.428 80.126 1.00 64.06 370 ALA A N 1
ATOM 2903 C CA . ALA A 1 370 ? -13.341 -8.761 80.869 1.00 64.06 370 ALA A CA 1
ATOM 2904 C C . ALA A 1 370 ? -12.020 -9.491 80.635 1.00 64.06 370 ALA A C 1
ATOM 2906 O O . ALA A 1 370 ? -11.854 -10.625 81.090 1.00 64.06 370 ALA A O 1
ATOM 2907 N N . LEU A 1 371 ? -11.137 -8.875 79.838 1.00 67.62 371 LEU A N 1
ATOM 2908 C CA . LEU A 1 371 ? -9.881 -9.505 79.461 1.00 67.62 371 LEU A CA 1
ATOM 2909 C C . LEU A 1 371 ? -9.186 -9.919 80.762 1.00 67.62 371 LEU A C 1
ATOM 2911 O O . LEU A 1 371 ? -9.136 -9.102 81.694 1.00 67.62 371 LEU A O 1
ATOM 2915 N N . PRO A 1 372 ? -8.705 -11.171 80.878 1.00 71.19 372 PRO A N 1
ATOM 2916 C CA . PRO A 1 372 ? -8.033 -11.606 82.088 1.00 71.19 372 PRO A CA 1
ATOM 2917 C C . PRO A 1 372 ? -6.915 -10.613 82.386 1.00 71.19 372 PRO A C 1
ATOM 2919 O O . PRO A 1 372 ? -6.163 -10.216 81.493 1.00 71.19 372 PRO A O 1
ATOM 2922 N N . SER A 1 373 ? -6.857 -10.146 83.636 1.00 80.25 373 SER A N 1
ATOM 2923 C CA . SER A 1 373 ? -5.856 -9.153 84.020 1.00 80.25 373 SER A CA 1
ATOM 2924 C C . SER A 1 373 ? -4.464 -9.643 83.613 1.00 80.25 373 SER A C 1
ATOM 2926 O O . SER A 1 373 ? -4.173 -10.834 83.726 1.00 80.25 373 SER A O 1
ATOM 2928 N N . VAL A 1 374 ? -3.582 -8.734 83.184 1.00 78.12 374 VAL A N 1
ATOM 2929 C CA . VAL A 1 374 ? -2.183 -9.069 82.845 1.00 78.12 374 VAL A CA 1
ATOM 2930 C C . VAL A 1 374 ? -1.528 -9.874 83.975 1.00 78.12 374 VAL A C 1
ATOM 2932 O O . VAL A 1 374 ? -0.801 -10.829 83.731 1.00 78.12 374 VAL A O 1
ATOM 2935 N N . ARG A 1 375 ? -1.870 -9.551 85.227 1.00 80.62 375 ARG A N 1
ATOM 2936 C CA . ARG A 1 375 ? -1.462 -10.301 86.419 1.00 80.62 375 ARG A CA 1
ATOM 2937 C C . ARG A 1 375 ? -1.947 -11.757 86.414 1.00 80.62 375 ARG A C 1
ATOM 2939 O O . ARG A 1 375 ? -1.175 -12.637 86.774 1.00 80.62 375 ARG A O 1
ATOM 2946 N N . GLY A 1 376 ? -3.194 -12.010 86.022 1.00 86.00 376 GLY A N 1
ATOM 2947 C CA . GLY A 1 376 ? -3.761 -13.356 85.896 1.00 86.00 376 GLY A CA 1
ATOM 2948 C C . GLY A 1 376 ? -3.060 -14.184 84.820 1.00 86.00 376 GLY A C 1
ATOM 2949 O O . GLY A 1 376 ? -2.657 -15.305 85.099 1.00 86.00 376 GLY A O 1
ATOM 2950 N N . LEU A 1 377 ? -2.816 -13.594 83.645 1.00 86.56 377 LEU A N 1
ATOM 2951 C CA . LEU A 1 377 ? -2.076 -14.249 82.559 1.00 86.56 377 LEU A CA 1
ATOM 2952 C C . LEU A 1 377 ? -0.635 -14.588 82.960 1.00 86.56 377 LEU A C 1
ATOM 2954 O O . LEU A 1 377 ? -0.140 -15.669 82.652 1.00 86.56 377 LEU A O 1
ATOM 2958 N N . ILE A 1 378 ? 0.032 -13.680 83.678 1.00 85.38 378 ILE A N 1
ATOM 2959 C CA . ILE A 1 378 ? 1.384 -13.916 84.196 1.00 85.38 378 ILE A CA 1
ATOM 2960 C C . ILE A 1 378 ? 1.375 -15.065 85.210 1.00 85.38 378 ILE A C 1
ATOM 2962 O O . ILE A 1 378 ? 2.216 -15.953 85.112 1.00 85.38 378 ILE A O 1
ATOM 2966 N N . HIS A 1 379 ? 0.431 -15.083 86.156 1.00 89.56 379 HIS A N 1
ATOM 2967 C CA . HIS A 1 379 ? 0.330 -16.173 87.132 1.00 89.56 379 HIS A CA 1
ATOM 2968 C C . HIS A 1 379 ? 0.036 -17.523 86.477 1.00 89.56 379 HIS A C 1
ATOM 2970 O O . HIS A 1 379 ? 0.698 -18.499 86.808 1.00 89.56 379 HIS A O 1
ATOM 2976 N N . GLU A 1 380 ? -0.897 -17.572 85.527 1.00 89.62 380 GLU A N 1
ATOM 2977 C CA . GLU A 1 380 ? -1.210 -18.795 84.784 1.00 89.62 380 GLU A CA 1
ATOM 2978 C C . GLU A 1 380 ? 0.010 -19.301 84.000 1.00 89.62 380 GLU A C 1
ATOM 2980 O O . GLU A 1 380 ? 0.341 -20.486 84.056 1.00 89.62 380 GLU A O 1
ATOM 2985 N N . GLY A 1 381 ? 0.730 -18.394 83.330 1.00 90.25 381 GLY A N 1
ATOM 2986 C CA . GLY A 1 381 ? 1.974 -18.718 82.635 1.00 90.25 381 GLY A CA 1
ATOM 2987 C C . GLY A 1 381 ? 3.044 -19.288 83.570 1.00 90.25 381 GLY A C 1
ATOM 2988 O O . GLY A 1 381 ? 3.659 -20.302 83.246 1.00 90.25 381 GLY A O 1
ATOM 2989 N N . TRP A 1 382 ? 3.234 -18.685 84.749 1.00 91.06 382 TRP A N 1
ATOM 2990 C CA . TRP A 1 382 ? 4.186 -19.175 85.752 1.00 91.06 382 TRP A CA 1
ATOM 2991 C C . TRP A 1 382 ? 3.806 -20.544 86.314 1.00 91.06 382 TRP A C 1
ATOM 2993 O O . TRP A 1 382 ? 4.662 -21.426 86.345 1.00 91.06 382 TRP A O 1
ATOM 3003 N N . SER A 1 383 ? 2.542 -20.758 86.690 1.00 91.25 383 SER A N 1
ATOM 3004 C CA . SER A 1 383 ? 2.078 -22.060 87.188 1.00 91.25 383 SER A CA 1
ATOM 3005 C C . SER A 1 383 ? 2.286 -23.167 86.156 1.00 91.25 383 SER A C 1
ATOM 3007 O O . SER A 1 383 ? 2.741 -24.256 86.493 1.00 91.25 383 SER A O 1
ATOM 3009 N N . ARG A 1 384 ? 2.053 -22.875 84.872 1.00 90.31 384 ARG A N 1
ATOM 3010 C CA . ARG A 1 384 ? 2.272 -23.844 83.794 1.00 90.31 384 ARG A CA 1
ATOM 3011 C C . ARG A 1 384 ? 3.751 -24.167 83.583 1.00 90.31 384 ARG A C 1
ATOM 3013 O O . ARG A 1 384 ? 4.096 -25.315 83.313 1.00 90.31 384 ARG A O 1
ATOM 3020 N N . CYS A 1 385 ? 4.633 -23.178 83.728 1.00 89.88 385 CYS A N 1
ATOM 3021 C CA . CYS A 1 385 ? 6.077 -23.408 83.727 1.00 89.88 385 CYS A CA 1
ATOM 3022 C C . CYS A 1 385 ? 6.509 -24.292 84.906 1.00 89.88 385 CYS A C 1
ATOM 3024 O O . CYS A 1 385 ? 7.283 -25.223 84.699 1.00 89.88 385 CYS A O 1
ATOM 3026 N N . GLU A 1 386 ? 6.002 -24.041 86.116 1.00 92.69 386 GLU A N 1
ATOM 3027 C CA . GLU A 1 386 ? 6.295 -24.867 87.297 1.00 92.69 386 GLU A CA 1
ATOM 3028 C C . GLU A 1 386 ? 5.838 -26.319 87.109 1.00 92.69 386 GLU A C 1
ATOM 3030 O O . GLU A 1 386 ? 6.612 -27.243 87.364 1.00 92.69 386 GLU A O 1
ATOM 3035 N N . GLU A 1 387 ? 4.625 -26.537 86.596 1.00 92.50 387 GLU A N 1
ATOM 3036 C CA . GLU A 1 387 ? 4.107 -27.877 86.295 1.00 92.50 387 GLU A CA 1
ATOM 3037 C C . GLU A 1 387 ? 5.000 -28.632 85.304 1.00 92.50 387 GLU A C 1
ATOM 3039 O O . GLU A 1 387 ? 5.323 -29.802 85.524 1.00 92.50 387 GLU A O 1
ATOM 3044 N N . LEU A 1 388 ? 5.434 -27.966 84.230 1.00 91.81 388 LEU A N 1
ATOM 3045 C CA . LEU A 1 388 ? 6.326 -28.561 83.234 1.00 91.81 388 LEU A CA 1
ATOM 3046 C C . LEU A 1 388 ? 7.697 -28.904 83.825 1.00 91.81 388 LEU A C 1
ATOM 3048 O O . LEU A 1 388 ? 8.224 -29.983 83.554 1.00 91.81 388 LEU A O 1
ATOM 3052 N N . TRP A 1 389 ? 8.251 -28.033 84.671 1.00 89.56 389 TRP A N 1
ATOM 3053 C CA . TRP A 1 389 ? 9.501 -28.309 85.380 1.00 89.56 389 TRP A CA 1
ATOM 3054 C C . TRP A 1 389 ? 9.373 -29.528 86.297 1.00 89.56 389 TRP A C 1
ATOM 3056 O O . TRP A 1 389 ? 10.217 -30.421 86.242 1.00 89.56 389 TRP A O 1
ATOM 3066 N N . VAL A 1 390 ? 8.295 -29.631 87.083 1.00 92.81 390 VAL A N 1
ATOM 3067 C CA . VAL A 1 390 ? 8.041 -30.799 87.948 1.00 92.81 390 VAL A CA 1
ATOM 3068 C C . VAL A 1 390 ? 7.907 -32.086 87.127 1.00 92.81 390 VAL A C 1
ATOM 3070 O O . VAL A 1 390 ? 8.435 -33.126 87.526 1.00 92.81 390 VAL A O 1
ATOM 3073 N N . GLN A 1 391 ? 7.257 -32.030 85.962 1.00 92.19 391 GLN A N 1
ATOM 3074 C CA . GLN A 1 391 ? 7.138 -33.177 85.054 1.00 92.19 391 GLN A CA 1
ATOM 3075 C C . GLN A 1 391 ? 8.472 -33.572 84.399 1.00 92.19 391 GLN A C 1
ATOM 3077 O O . GLN A 1 391 ? 8.669 -34.747 84.081 1.00 92.19 391 GLN A O 1
ATOM 3082 N N . GLN A 1 392 ? 9.407 -32.634 84.223 1.00 92.50 392 GLN A N 1
ATOM 3083 C CA . GLN A 1 392 ? 10.707 -32.898 83.606 1.00 92.50 392 GLN A CA 1
ATOM 3084 C C . GLN A 1 392 ? 11.635 -33.735 84.502 1.00 92.50 392 GLN A C 1
ATOM 3086 O O . GLN A 1 392 ? 12.352 -34.595 83.990 1.00 92.50 392 GLN A O 1
ATOM 3091 N N . LEU A 1 393 ? 11.594 -33.553 85.829 1.00 91.12 393 LEU A N 1
ATOM 3092 C CA . LEU A 1 393 ? 12.456 -34.286 86.772 1.00 91.12 393 LEU A CA 1
ATOM 3093 C C . LEU A 1 393 ? 12.404 -35.824 86.625 1.00 91.12 393 LEU A C 1
ATOM 3095 O O . LEU A 1 393 ? 13.462 -36.440 86.464 1.00 91.12 393 LEU A O 1
ATOM 3099 N N . PRO A 1 394 ? 11.231 -36.492 86.665 1.00 91.50 394 PRO A N 1
ATOM 3100 C CA . PRO A 1 394 ? 11.172 -37.949 86.538 1.00 91.50 394 PRO A CA 1
ATOM 3101 C C . PRO A 1 394 ? 11.571 -38.441 85.141 1.00 91.50 394 PRO A C 1
ATOM 3103 O O . PRO A 1 394 ? 12.079 -39.556 85.008 1.00 91.50 394 PRO A O 1
ATOM 3106 N N . LEU A 1 395 ? 11.364 -37.629 84.099 1.00 91.88 395 LEU A N 1
ATOM 3107 C CA . LEU A 1 395 ? 11.793 -37.959 82.739 1.00 91.88 395 LEU A CA 1
ATOM 3108 C C . LEU A 1 395 ? 13.316 -37.930 82.623 1.00 91.88 395 LEU A C 1
ATOM 3110 O O . LEU A 1 395 ? 13.899 -38.873 82.094 1.00 91.88 395 LEU A O 1
ATOM 3114 N N . GLN A 1 396 ? 13.962 -36.916 83.197 1.00 91.88 396 GLN A N 1
ATOM 3115 C CA . GLN A 1 396 ? 15.418 -36.814 83.219 1.00 91.88 396 GLN A CA 1
ATOM 3116 C C . GLN A 1 396 ? 16.053 -37.946 84.042 1.00 91.88 396 GLN A C 1
ATOM 3118 O O . GLN A 1 396 ? 17.060 -38.521 83.633 1.00 91.88 396 GLN A O 1
ATOM 3123 N N . ALA A 1 397 ? 15.432 -38.345 85.157 1.00 90.38 397 ALA A N 1
ATOM 3124 C CA . ALA A 1 397 ? 15.873 -39.510 85.926 1.00 90.38 397 ALA A CA 1
ATOM 3125 C C . ALA A 1 397 ? 15.764 -40.819 85.118 1.00 90.38 397 ALA A C 1
ATOM 3127 O O . ALA A 1 397 ? 16.665 -41.658 85.166 1.00 90.38 397 ALA A O 1
ATOM 3128 N N . ARG A 1 398 ? 14.685 -40.993 84.340 1.00 92.06 398 ARG A N 1
ATOM 3129 C CA . ARG A 1 398 ? 14.518 -42.148 83.439 1.00 92.06 398 ARG A CA 1
ATOM 3130 C C . ARG A 1 398 ? 15.537 -42.152 82.306 1.00 92.06 398 ARG A C 1
ATOM 3132 O O . ARG A 1 398 ? 16.056 -43.215 81.983 1.00 92.06 398 ARG A O 1
ATOM 3139 N N . GLU A 1 399 ? 15.838 -40.992 81.734 1.00 91.88 399 GLU A N 1
ATOM 3140 C CA . GLU A 1 399 ? 16.869 -40.847 80.705 1.00 91.88 399 GLU A CA 1
ATOM 3141 C C . GLU A 1 399 ? 18.254 -41.219 81.253 1.00 91.88 399 GLU A C 1
ATOM 3143 O O . GLU A 1 399 ? 18.954 -42.038 80.659 1.00 91.88 399 GLU A O 1
ATOM 3148 N N . GLN A 1 400 ? 18.632 -40.696 82.423 1.00 91.94 400 GLN A N 1
ATOM 3149 C CA . GLN A 1 400 ? 19.895 -41.039 83.090 1.00 91.94 400 GLN A CA 1
ATOM 3150 C C . GLN A 1 400 ? 19.981 -42.533 83.425 1.00 91.94 400 GLN A C 1
ATOM 3152 O O . GLN A 1 400 ? 21.025 -43.160 83.254 1.00 91.94 400 GLN A O 1
ATOM 3157 N N . HIS A 1 401 ? 18.874 -43.133 83.864 1.00 93.88 401 HIS A N 1
ATOM 3158 C CA . HIS A 1 401 ? 18.831 -44.565 84.132 1.00 93.88 401 HIS A CA 1
ATOM 3159 C C . HIS A 1 401 ? 18.973 -45.397 82.850 1.00 93.88 401 HIS A C 1
ATOM 3161 O O . HIS A 1 401 ? 19.783 -46.321 82.804 1.00 93.88 401 HIS A O 1
ATOM 3167 N N . GLY A 1 402 ? 18.230 -45.051 81.795 1.00 92.06 402 GLY A N 1
ATOM 3168 C CA . GLY A 1 402 ? 18.289 -45.740 80.506 1.00 92.06 402 GLY A CA 1
ATOM 3169 C C . GLY A 1 402 ? 19.659 -45.618 79.840 1.00 92.06 402 GLY A C 1
ATOM 3170 O O . GLY A 1 402 ? 20.184 -46.606 79.337 1.00 92.06 402 GLY A O 1
ATOM 3171 N N . THR A 1 403 ? 20.285 -44.440 79.899 1.00 91.69 403 THR A N 1
ATOM 3172 C CA . THR A 1 403 ? 21.650 -44.227 79.387 1.00 91.69 403 THR A CA 1
ATOM 3173 C C . THR A 1 403 ? 22.690 -45.025 80.171 1.00 91.69 403 THR A C 1
ATOM 3175 O O . THR A 1 403 ? 23.562 -45.637 79.554 1.00 91.69 403 THR A O 1
ATOM 3178 N N . ALA A 1 404 ? 22.576 -45.109 81.501 1.00 91.88 404 ALA A N 1
ATOM 3179 C CA . ALA A 1 404 ? 23.454 -45.948 82.317 1.00 91.88 404 ALA A CA 1
ATOM 3180 C C . ALA A 1 404 ? 23.301 -47.448 81.997 1.00 91.88 404 ALA A C 1
ATOM 3182 O O . ALA A 1 404 ? 24.303 -48.150 81.870 1.00 91.88 404 ALA A O 1
ATOM 3183 N N . GLN A 1 405 ? 22.067 -47.929 81.806 1.00 92.88 405 GLN A N 1
ATOM 3184 C CA . GLN A 1 405 ? 21.795 -49.316 81.402 1.00 92.88 405 GLN A CA 1
ATOM 3185 C C . GLN A 1 405 ? 22.342 -49.640 80.007 1.00 92.88 405 GLN A C 1
ATOM 3187 O O . GLN A 1 405 ? 22.912 -50.708 79.784 1.00 92.88 405 GLN A O 1
ATOM 3192 N N . LEU A 1 406 ? 22.191 -48.715 79.056 1.00 91.00 406 LEU A N 1
ATOM 3193 C CA . LEU A 1 406 ? 22.766 -48.856 77.719 1.00 91.00 406 LEU A CA 1
ATOM 3194 C C . LEU A 1 406 ? 24.292 -48.910 77.788 1.00 91.00 406 LEU A C 1
ATOM 3196 O O . LEU A 1 406 ? 24.895 -49.785 77.175 1.00 91.00 406 LEU A O 1
ATOM 3200 N N . ALA A 1 407 ? 24.917 -48.033 78.577 1.00 91.19 407 ALA A N 1
ATOM 3201 C CA . ALA A 1 407 ? 26.362 -48.045 78.775 1.00 91.19 407 ALA A CA 1
ATOM 3202 C C . ALA A 1 407 ? 26.849 -49.372 79.381 1.00 91.19 407 ALA A C 1
ATOM 3204 O O . ALA A 1 407 ? 27.854 -49.912 78.915 1.00 91.19 407 ALA A O 1
ATOM 3205 N N . SER A 1 408 ? 26.127 -49.939 80.358 1.00 90.62 408 SER A N 1
ATOM 3206 C CA . SER A 1 408 ? 26.483 -51.241 80.932 1.00 90.62 408 SER A CA 1
ATOM 3207 C C . SER A 1 408 ? 26.307 -52.391 79.938 1.00 90.62 408 SER A C 1
ATOM 3209 O O . SER A 1 408 ? 27.207 -53.215 79.820 1.00 90.62 408 SER A O 1
ATOM 3211 N N . LEU A 1 409 ? 25.208 -52.427 79.173 1.00 90.81 409 LEU A N 1
ATOM 3212 C CA . LEU A 1 409 ? 24.978 -53.453 78.144 1.00 90.81 409 LEU A CA 1
ATOM 3213 C C . LEU A 1 409 ? 26.022 -53.388 77.029 1.00 90.81 409 LEU A C 1
ATOM 3215 O O . LEU A 1 409 ? 26.521 -54.414 76.576 1.00 90.81 409 LEU A O 1
ATOM 3219 N N . VAL A 1 410 ? 26.384 -52.178 76.603 1.00 88.75 410 VAL A N 1
ATOM 3220 C CA . VAL A 1 410 ? 27.446 -51.974 75.618 1.00 88.75 410 VAL A CA 1
ATOM 3221 C C . VAL A 1 410 ? 28.781 -52.469 76.174 1.00 88.75 410 VAL A C 1
ATOM 3223 O O . VAL A 1 410 ? 29.491 -53.175 75.462 1.00 88.75 410 VAL A O 1
ATOM 3226 N N . GLN A 1 411 ? 29.127 -52.167 77.430 1.00 88.69 411 GLN A N 1
ATOM 3227 C 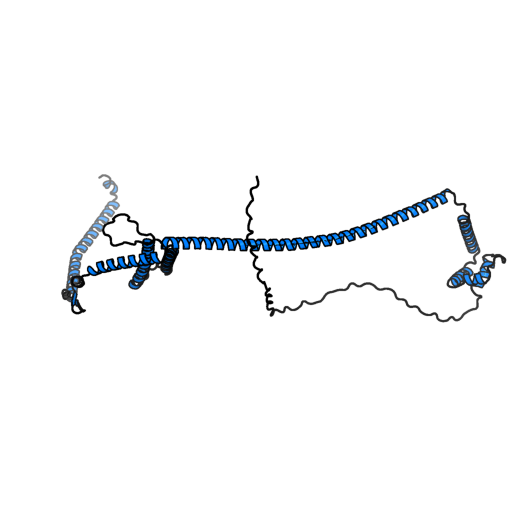CA . GLN A 1 411 ? 30.339 -52.710 78.061 1.00 88.69 411 GLN A CA 1
ATOM 3228 C C . GLN A 1 411 ? 30.314 -54.242 78.150 1.00 88.69 411 GLN A C 1
ATOM 3230 O O . GLN A 1 411 ? 31.329 -54.886 77.891 1.00 88.69 411 GLN A O 1
ATOM 3235 N N . GLU A 1 412 ? 29.163 -54.832 78.466 1.00 86.19 412 GLU A N 1
ATOM 3236 C CA . GLU A 1 412 ? 28.989 -56.282 78.546 1.00 86.19 412 GLU A CA 1
ATOM 3237 C C . GLU A 1 412 ? 29.119 -56.954 77.171 1.00 86.19 412 GLU A C 1
ATOM 3239 O O . GLU A 1 412 ? 29.850 -57.933 77.040 1.00 86.19 412 GLU A O 1
ATOM 3244 N N . MET A 1 413 ? 28.527 -56.385 76.114 1.00 82.31 413 MET A N 1
ATOM 3245 C CA . MET A 1 413 ? 28.728 -56.847 74.735 1.00 82.31 413 MET A CA 1
ATOM 3246 C C . MET A 1 413 ? 30.194 -56.764 74.304 1.00 82.31 413 MET A C 1
ATOM 3248 O O . MET A 1 413 ? 30.719 -57.728 73.750 1.00 82.31 413 MET A O 1
ATOM 3252 N N . HIS A 1 414 ? 30.873 -55.642 74.574 1.00 83.06 414 HIS A N 1
ATOM 3253 C CA . HIS A 1 414 ? 32.301 -55.511 74.269 1.00 83.06 414 HIS A CA 1
ATOM 3254 C C . HIS A 1 414 ? 33.128 -56.566 75.010 1.00 83.06 414 HIS A C 1
ATOM 3256 O O . HIS A 1 414 ? 34.056 -57.123 74.430 1.00 83.06 414 HIS A O 1
ATOM 3262 N N . ARG A 1 415 ? 32.772 -56.888 76.259 1.00 81.31 415 ARG A N 1
ATOM 3263 C CA . ARG A 1 415 ? 33.420 -57.953 77.030 1.00 81.31 415 ARG A CA 1
ATOM 3264 C C . ARG A 1 415 ? 33.167 -59.341 76.428 1.00 81.31 415 ARG A C 1
ATOM 3266 O O . ARG A 1 415 ? 34.116 -60.089 76.238 1.00 81.31 415 ARG A O 1
ATOM 3273 N N . LEU A 1 416 ? 31.924 -59.668 76.068 1.00 77.31 416 LEU A N 1
ATOM 3274 C CA . LEU A 1 416 ? 31.563 -60.965 75.473 1.00 77.31 416 LEU A CA 1
ATOM 3275 C C . LEU A 1 416 ? 32.213 -61.203 74.101 1.00 77.31 416 LEU A C 1
ATOM 3277 O O . LEU A 1 416 ? 32.581 -62.339 73.785 1.00 77.31 416 LEU A O 1
ATOM 3281 N N . LEU A 1 417 ? 32.375 -60.137 73.310 1.00 74.31 417 LEU A N 1
ATOM 3282 C CA . LEU A 1 417 ? 33.103 -60.155 72.039 1.00 74.31 417 LEU A CA 1
ATOM 3283 C C . LEU A 1 417 ? 34.625 -60.252 72.248 1.00 74.31 417 LEU A C 1
ATOM 3285 O O . LEU A 1 417 ? 35.296 -60.965 71.506 1.00 74.31 417 LEU A O 1
ATOM 3289 N N . ALA A 1 418 ? 35.178 -59.598 73.276 1.00 73.81 418 ALA A N 1
ATOM 3290 C CA . ALA A 1 418 ? 36.603 -59.679 73.613 1.00 73.81 418 ALA A CA 1
ATOM 3291 C C . ALA A 1 418 ? 37.016 -61.047 74.195 1.00 73.81 418 ALA A C 1
ATOM 3293 O O . ALA A 1 418 ? 38.125 -61.509 73.930 1.00 73.81 418 ALA A O 1
ATOM 3294 N N . ASP A 1 419 ? 36.120 -61.726 74.920 1.00 71.38 419 ASP A N 1
ATOM 3295 C CA . ASP A 1 419 ? 36.366 -63.040 75.534 1.00 71.38 419 ASP A CA 1
ATOM 3296 C C . ASP A 1 419 ? 36.269 -64.216 74.523 1.00 71.38 419 ASP A C 1
ATOM 3298 O O . ASP A 1 419 ? 36.322 -65.386 74.908 1.00 71.38 419 ASP A O 1
ATOM 3302 N N . GLY A 1 420 ? 36.149 -63.941 73.213 1.00 63.16 420 GLY A N 1
ATOM 3303 C CA . GLY A 1 420 ? 36.267 -64.949 72.145 1.00 63.16 420 GLY A CA 1
ATOM 3304 C C . GLY A 1 420 ? 35.152 -66.004 72.122 1.00 63.16 420 GLY A C 1
ATOM 3305 O O . GLY A 1 420 ? 35.313 -67.077 71.535 1.00 63.16 420 GLY A O 1
ATOM 3306 N N . SER A 1 421 ? 34.007 -65.707 72.744 1.00 59.53 421 SER A N 1
ATOM 3307 C CA . SER A 1 421 ? 32.848 -66.606 72.871 1.00 59.53 421 SER A CA 1
ATOM 3308 C C . SER A 1 421 ? 31.981 -66.720 71.603 1.00 59.53 421 SER A C 1
ATOM 3310 O O . SER A 1 421 ? 30.905 -67.320 71.632 1.00 59.53 421 SER A O 1
ATOM 3312 N N . GLU A 1 422 ? 32.462 -66.230 70.454 1.00 57.41 422 GLU A N 1
ATOM 3313 C CA . GLU A 1 422 ? 31.768 -66.311 69.156 1.00 57.41 422 GLU A CA 1
ATOM 3314 C C . GLU A 1 422 ? 31.471 -67.757 68.717 1.00 57.41 422 GLU A C 1
ATOM 3316 O O . GLU A 1 422 ? 30.528 -68.002 67.966 1.00 57.41 422 GLU A O 1
ATOM 3321 N N . ARG A 1 423 ? 32.203 -68.752 69.237 1.00 55.75 423 ARG A N 1
ATOM 3322 C CA . ARG A 1 423 ? 31.914 -70.172 68.963 1.00 55.75 423 ARG A CA 1
ATOM 3323 C C . ARG A 1 423 ? 30.788 -70.775 69.810 1.00 55.75 423 ARG A C 1
ATOM 3325 O O . ARG A 1 423 ? 30.353 -71.877 69.492 1.00 55.75 423 ARG A O 1
ATOM 3332 N N . ALA A 1 424 ? 30.292 -70.089 70.842 1.00 55.88 424 ALA A N 1
ATOM 3333 C CA . ALA A 1 424 ? 29.175 -70.571 71.664 1.00 55.88 424 ALA A CA 1
ATOM 3334 C C . ALA A 1 424 ? 27.820 -69.942 71.289 1.00 55.88 424 ALA A C 1
ATOM 3336 O O . ALA A 1 424 ? 26.783 -70.543 71.561 1.00 55.88 424 ALA A O 1
ATOM 3337 N N . ILE A 1 425 ? 27.812 -68.771 70.639 1.00 55.97 425 ILE A N 1
ATOM 3338 C CA . ILE A 1 425 ? 26.574 -68.042 70.300 1.00 55.97 425 ILE A CA 1
ATOM 3339 C C . ILE A 1 425 ? 25.998 -68.473 68.938 1.00 55.97 425 ILE A C 1
ATOM 3341 O O . ILE A 1 425 ? 24.805 -68.342 68.720 1.00 55.97 425 ILE A O 1
ATOM 3345 N N . LEU A 1 426 ? 26.792 -69.087 68.053 1.00 57.94 426 LEU A N 1
ATOM 3346 C CA . LEU A 1 426 ? 26.297 -69.660 66.787 1.00 57.94 426 LEU A CA 1
ATOM 3347 C C . LEU A 1 426 ? 25.848 -71.135 66.894 1.00 57.94 426 LEU A C 1
ATOM 3349 O O . LEU A 1 426 ? 25.617 -71.781 65.874 1.00 57.94 426 LEU A O 1
ATOM 3353 N N . ALA A 1 427 ? 25.723 -71.677 68.113 1.00 56.75 427 ALA A N 1
ATOM 3354 C CA . ALA A 1 427 ? 25.239 -73.042 68.372 1.00 56.75 427 ALA A CA 1
ATOM 3355 C C . ALA A 1 427 ? 23.984 -73.105 69.274 1.00 56.75 427 ALA A C 1
ATOM 3357 O O . ALA A 1 427 ? 23.644 -74.172 69.791 1.00 56.75 427 ALA A O 1
ATOM 3358 N N . ARG A 1 428 ? 23.277 -71.985 69.449 1.00 46.75 428 ARG A N 1
ATOM 3359 C CA . ARG A 1 428 ? 21.914 -71.895 69.994 1.00 46.75 428 ARG A CA 1
ATOM 3360 C C . ARG A 1 428 ? 21.138 -70.855 69.204 1.00 46.75 428 ARG A C 1
ATOM 3362 O O . ARG A 1 428 ? 19.897 -70.988 69.182 1.00 46.75 428 ARG A O 1
#

Secondary structure (DSSP, 8-state):
--PPPPPPPPPPP-PPPPPP-----PPPPP-------PPPP----PPPPPPP------PPP-----------HHHHHHHHHHHTS---GGGPPPHHHHHHHTSTTHHHHHHHHHHH---HHHHHHHHHHHHHHHHHHHHHHSS---HHHHHHHHHHHHHHHHHHHHHHHHHHHHHHHHHHHHHHHHHHHHHHHHHHHHHHHHHHHHHHHHHHHHHHHHHHHHHHHHHHHHHHHHHHHHHHTS------S-TT--------HHHHHHHHHHHHHHHHHHHHHHHHHSSS--TT--HHHHHHHHHHHHHHHHHHHHHS-HHHHHHHHHHHHHHHHHHHHHHHHT--HHHHHHHTTEEEETTEEEE-SPSP--PPPHHHHHHHHHHHHHHHHHHHHHHHHHHHHHHHHHHHHHHHHHHHHHTTTHHHHTT-